Protein AF-A0AA36FYD3-F1 (afdb_monomer)

Foldseek 3Di:
DPADPPADQDPVRDGDACQDDLADDDPPQPFPVPVVLVVVLVVLLVVLVVVVVVLVVVCVVCPPVQPDPLSVLSVLLSVLSNVLSDRSHPCCVGRVHGHPVSVVSVVVSVVSVVVSVLVVVCVPPPRVVVVVVPPDDDDAPPDPVSVVVNLVVVLVPPDDLCVQQPNDCPPDPDRPDDPVVSVVVSVVSCCVRVPPVVVVVCVVVVVVVVVVVVVVVVVVVVVVVVVVVVVCVVCVVVCVVPDDPDDDDDPPDCDVVNVVVVVVVPPPPVVVVVVVVVVVVVVVVVVVVVVVVVVVVVVVVVVVVVVVVVVVVVVVVVVVVVVVVVVVVVVVVVVVVVVVVVVVVVVVVVVPPPDDDDDDDDDDDDDDDDDDDDDDDDDDDD

Sequence (382 aa):
MIPAPFNVRYGNGTMMDLMDDANATCSSAQDFHNAYINLFKTIVMCLAGAQIVKEIYQFYTRRWAYLSLENLLEIFIYTAAIMTMYDFSPCSEHSAIRLNWQWMLATLGTFLAWINLLLLIRKLPRFGIFVLMFVDNRPEFSTIPMSIVKTLVMTIGEMEYNGIFHGTVDVHEESLFSKAIAFPVFFLFCVLMTILLMNLLVGLAVDDIKSVQEKAELKRLSMQVDLVLQVERSMSFWRKKFTRSRLSFYPNRITKWKRFRRLFGANQLDDYSDVYDQQAAEEESSGLKRELGMQRELINHLQTNVDYLYEKQVKFQDMLESIMEKLETISSDSRKMLANSSSAEAAQKLEKSSSAEAVPPASRDATHLLTTDQDFKMADDD

Mean predicted aligned error: 22.25 Å

Secondary structure (DSSP, 8-state):
-PPPTTSPBPTTS-B---SS-TT---TTS-----HHHHHHHHHHHHHHHHHHHHHHHHHHHHGGGG--HHHHHHHHHHHHHHHHHS--SHHHHHH----HHHHHHHHHHHHHHHHHHHHHHTTSTTTHHHHHTT------SSSHHHHHHHHHHHHHT---HHHHHS--TTT--S-SS-HHHHHHHHHHHIIIIIIIIHHHHHHHHHHHHHHHHHHHHHHHHHHHHHHHHHHHHHTHHHHHHH--S-----TT---HHHHHHHTTT-TTTHHHHHHHHHHHHHHHHHHHHHHHHHHHHHHHHHHHHHHHHHHHHHHHHHHHHHHHHHHHHHHHHHHHHHHHHHHHHHHHHHTT-SS---------------------------

Organism: NCBI:txid96644

Structure (mmCIF, N/CA/C/O backbone):
data_AF-A0AA36FYD3-F1
#
_entry.id   AF-A0AA36FYD3-F1
#
loop_
_atom_site.group_PDB
_atom_site.id
_atom_site.type_symbol
_atom_site.label_atom_id
_atom_site.label_alt_id
_atom_site.label_comp_id
_atom_site.label_asym_id
_atom_site.label_entity_id
_atom_site.label_seq_id
_atom_site.pdbx_PDB_ins_code
_atom_site.Cartn_x
_atom_site.Cartn_y
_atom_site.Cartn_z
_atom_site.occupancy
_atom_site.B_iso_or_equiv
_atom_site.auth_seq_id
_atom_site.auth_comp_id
_atom_site.auth_asym_id
_atom_site.auth_atom_id
_atom_site.pdbx_PDB_model_num
ATOM 1 N N . MET A 1 1 ? 27.496 3.600 -32.435 1.00 49.16 1 MET A N 1
ATOM 2 C CA . MET A 1 1 ? 26.714 2.860 -31.415 1.00 49.16 1 MET A CA 1
ATOM 3 C C . MET A 1 1 ? 26.340 1.498 -31.989 1.00 49.16 1 MET A C 1
ATOM 5 O O . MET A 1 1 ? 26.517 1.313 -33.188 1.00 49.16 1 MET A O 1
ATOM 9 N N . ILE A 1 2 ? 25.883 0.546 -31.172 1.00 51.72 2 ILE A N 1
ATOM 10 C CA . ILE A 1 2 ? 25.298 -0.709 -31.678 1.00 51.72 2 ILE A CA 1
ATOM 11 C C . ILE A 1 2 ? 23.855 -0.384 -32.110 1.00 51.72 2 ILE A C 1
ATOM 13 O O . ILE A 1 2 ? 23.158 0.228 -31.302 1.00 51.72 2 ILE A O 1
ATOM 17 N N . PRO A 1 3 ? 23.411 -0.730 -33.333 1.00 52.34 3 PRO A N 1
ATOM 18 C CA . PRO A 1 3 ? 22.043 -0.453 -33.769 1.00 52.34 3 PRO A CA 1
ATOM 19 C C . PRO A 1 3 ? 21.031 -1.292 -32.982 1.00 52.34 3 PRO A C 1
ATOM 21 O O . PRO A 1 3 ? 21.345 -2.417 -32.578 1.00 52.34 3 PRO A O 1
ATOM 24 N N . ALA A 1 4 ? 19.818 -0.770 -32.778 1.00 57.12 4 ALA A N 1
ATOM 25 C CA . ALA A 1 4 ? 18.813 -1.442 -31.955 1.00 57.12 4 ALA A CA 1
ATOM 26 C C . ALA A 1 4 ? 18.514 -2.881 -32.445 1.00 57.12 4 ALA A C 1
ATOM 28 O O . ALA A 1 4 ? 18.273 -3.094 -33.638 1.00 57.12 4 ALA A O 1
ATOM 29 N N . PRO A 1 5 ? 18.491 -3.888 -31.547 1.00 55.94 5 PRO A N 1
ATOM 30 C CA . PRO A 1 5 ? 18.556 -5.307 -31.923 1.00 55.94 5 PRO A CA 1
ATOM 31 C C . PRO A 1 5 ? 17.314 -5.852 -32.646 1.00 55.94 5 PRO A C 1
ATOM 33 O O . PRO A 1 5 ? 17.364 -6.963 -33.170 1.00 55.94 5 PRO A O 1
ATOM 36 N N . PHE A 1 6 ? 16.219 -5.088 -32.685 1.00 57.28 6 PHE A N 1
ATOM 37 C CA . PHE A 1 6 ? 14.945 -5.469 -33.305 1.00 57.28 6 PHE A CA 1
ATOM 38 C C . PHE A 1 6 ? 14.599 -4.657 -34.561 1.00 57.28 6 PHE A C 1
ATOM 40 O O . PHE A 1 6 ? 13.515 -4.829 -35.118 1.00 57.28 6 PHE A O 1
ATOM 47 N N . ASN A 1 7 ? 15.494 -3.780 -35.021 1.00 59.44 7 ASN A N 1
ATOM 48 C CA . ASN A 1 7 ? 15.265 -3.020 -36.244 1.00 59.44 7 ASN A CA 1
ATOM 49 C C . ASN A 1 7 ? 15.360 -3.912 -37.496 1.00 59.44 7 ASN A C 1
ATOM 51 O O . ASN A 1 7 ? 16.083 -4.911 -37.531 1.00 59.44 7 ASN A O 1
ATOM 55 N N . VAL A 1 8 ? 14.616 -3.544 -38.543 1.00 57.62 8 VAL A N 1
ATOM 56 C CA . VAL A 1 8 ? 14.459 -4.361 -39.754 1.00 57.62 8 VAL A CA 1
ATOM 57 C C . VAL A 1 8 ? 15.796 -4.507 -40.491 1.00 57.62 8 VAL A C 1
ATOM 59 O O . VAL A 1 8 ? 16.487 -3.523 -40.772 1.00 57.62 8 VAL A O 1
ATOM 62 N N . ARG A 1 9 ? 16.155 -5.749 -40.844 1.00 51.94 9 ARG A N 1
ATOM 63 C CA . ARG A 1 9 ? 17.276 -6.022 -41.752 1.00 51.94 9 ARG A CA 1
ATOM 64 C C . ARG A 1 9 ? 16.866 -5.724 -43.188 1.00 51.94 9 ARG A C 1
ATOM 66 O O . ARG A 1 9 ? 15.898 -6.286 -43.691 1.00 51.94 9 ARG A O 1
ATOM 73 N N . TYR A 1 10 ? 17.658 -4.900 -43.858 1.00 53.81 10 TYR A N 1
ATOM 74 C CA . TYR A 1 10 ? 17.599 -4.731 -45.303 1.00 53.81 10 TYR A CA 1
ATOM 75 C C . TYR A 1 10 ? 18.037 -6.020 -46.023 1.00 53.81 10 TYR A C 1
ATOM 77 O O . TYR A 1 10 ? 18.774 -6.830 -45.455 1.00 53.81 10 TYR A O 1
ATOM 85 N N . GLY A 1 11 ? 17.655 -6.191 -47.294 1.00 48.50 11 GLY A N 1
ATOM 86 C CA . GLY A 1 11 ? 17.981 -7.391 -48.086 1.00 48.50 11 GLY A CA 1
ATOM 87 C C . GLY A 1 11 ? 19.485 -7.695 -48.200 1.00 48.50 11 GLY A C 1
ATOM 88 O O . GLY A 1 11 ? 19.870 -8.853 -48.317 1.00 48.50 11 GLY A O 1
ATOM 89 N N . ASN A 1 12 ? 20.338 -6.673 -48.065 1.00 54.03 12 ASN A N 1
ATOM 90 C CA . ASN A 1 12 ? 21.802 -6.804 -48.071 1.00 54.03 12 ASN A CA 1
ATOM 91 C C . ASN A 1 12 ? 22.406 -7.031 -46.663 1.00 54.03 12 ASN A C 1
ATOM 93 O O . ASN A 1 12 ? 23.611 -6.888 -46.475 1.00 54.03 12 ASN A O 1
ATOM 97 N N . GLY A 1 13 ? 21.585 -7.333 -45.651 1.00 54.69 13 GLY A N 1
ATOM 98 C CA . GLY A 1 13 ? 22.016 -7.637 -44.280 1.00 54.69 13 GLY A CA 1
ATOM 99 C C . GLY A 1 13 ? 22.279 -6.431 -43.368 1.00 54.69 13 GLY A C 1
ATOM 100 O O . GLY A 1 13 ? 22.488 -6.620 -42.171 1.00 54.69 13 GLY A O 1
ATOM 101 N N . THR A 1 14 ? 22.237 -5.202 -43.888 1.00 56.19 14 THR A N 1
ATOM 102 C CA . THR A 1 14 ? 22.393 -3.969 -43.099 1.00 56.19 14 THR A CA 1
ATOM 103 C C . THR A 1 14 ? 21.154 -3.682 -42.244 1.00 56.19 14 THR A C 1
ATOM 105 O O . THR A 1 14 ? 20.027 -3.773 -42.727 1.00 56.19 14 THR A O 1
ATOM 108 N N . MET A 1 15 ? 21.356 -3.308 -40.980 1.00 56.34 15 MET A N 1
ATOM 109 C CA . MET A 1 15 ? 20.286 -2.887 -40.063 1.00 56.34 15 MET A CA 1
ATOM 110 C C . MET A 1 15 ? 19.818 -1.474 -40.446 1.00 56.34 15 MET A C 1
ATOM 112 O O . MET A 1 15 ? 20.656 -0.579 -40.556 1.00 56.34 15 MET A O 1
ATOM 116 N N . MET A 1 16 ? 18.515 -1.255 -40.640 1.00 60.03 16 MET A N 1
ATOM 117 C CA . MET A 1 16 ? 17.972 0.093 -40.854 1.00 60.03 16 MET A CA 1
ATOM 118 C C . MET A 1 16 ? 17.725 0.765 -39.501 1.00 60.03 16 MET A C 1
ATOM 120 O O . MET A 1 16 ? 16.876 0.302 -38.748 1.00 60.03 16 MET A O 1
ATOM 124 N N . ASP A 1 17 ? 18.457 1.829 -39.172 1.00 61.41 17 ASP A N 1
ATOM 125 C CA . ASP A 1 17 ? 18.377 2.454 -37.847 1.00 61.41 17 ASP A CA 1
ATOM 126 C C . ASP A 1 17 ? 18.024 3.944 -37.902 1.00 61.41 17 ASP A C 1
ATOM 128 O O . ASP A 1 17 ? 18.628 4.717 -38.646 1.00 61.41 17 ASP A O 1
ATOM 132 N N . LEU A 1 18 ? 17.046 4.340 -37.085 1.00 63.38 18 LEU A N 1
ATOM 133 C CA . LEU A 1 18 ? 16.637 5.726 -36.894 1.00 63.38 18 LEU A CA 1
ATOM 134 C C . LEU A 1 18 ? 17.486 6.304 -35.755 1.00 63.38 18 LEU A C 1
ATOM 136 O O . LEU A 1 18 ? 17.111 6.252 -34.581 1.00 63.38 18 LEU A O 1
ATOM 140 N N . MET A 1 19 ? 18.677 6.794 -36.113 1.00 59.59 19 MET A N 1
ATOM 141 C CA . MET A 1 19 ? 19.672 7.268 -35.142 1.00 59.59 19 MET A CA 1
ATOM 142 C C . MET A 1 19 ? 19.207 8.507 -34.361 1.00 59.59 19 MET A C 1
ATOM 144 O O . MET A 1 19 ? 19.471 8.545 -33.167 1.00 59.59 19 MET A O 1
ATOM 148 N N . ASP A 1 20 ? 18.484 9.442 -34.997 1.00 57.62 20 ASP A N 1
ATOM 149 C CA . ASP A 1 20 ? 17.611 10.433 -34.319 1.00 57.62 20 ASP A CA 1
ATOM 150 C C . ASP A 1 20 ? 16.648 11.208 -35.265 1.00 57.62 20 ASP A C 1
ATOM 152 O O . ASP A 1 20 ? 15.793 11.963 -34.802 1.00 57.62 20 ASP A O 1
ATOM 156 N N . ASP A 1 21 ? 16.739 11.038 -36.594 1.00 62.50 21 ASP A N 1
ATOM 157 C CA . ASP A 1 21 ? 15.990 11.846 -37.574 1.00 62.50 21 ASP A CA 1
ATOM 158 C C . ASP A 1 21 ? 14.456 11.668 -37.531 1.00 62.50 21 ASP A C 1
ATOM 160 O O . ASP A 1 21 ? 13.881 10.778 -38.165 1.00 62.50 21 ASP A O 1
ATOM 164 N N . ALA A 1 22 ? 13.761 12.603 -36.877 1.00 59.00 22 ALA A N 1
ATOM 165 C CA . ALA A 1 22 ? 12.293 12.684 -36.866 1.00 59.00 22 ALA A CA 1
ATOM 166 C C . ALA A 1 22 ? 11.669 12.861 -38.273 1.00 59.00 22 ALA A C 1
ATOM 168 O O . ALA A 1 22 ? 10.548 12.421 -38.516 1.00 59.00 22 ALA A O 1
ATOM 169 N N . ASN A 1 23 ? 12.406 13.442 -39.227 1.00 62.25 23 ASN A N 1
ATOM 170 C CA . ASN A 1 23 ? 11.972 13.609 -40.623 1.00 62.25 23 ASN A CA 1
ATOM 171 C C . ASN A 1 23 ? 12.374 12.440 -41.550 1.00 62.25 23 ASN A C 1
ATOM 173 O O . ASN A 1 23 ? 12.219 12.547 -42.768 1.00 62.25 23 ASN A O 1
ATOM 177 N N . ALA A 1 24 ? 12.888 11.325 -41.017 1.00 63.03 24 ALA A N 1
ATOM 178 C CA . ALA A 1 24 ? 13.267 10.173 -41.832 1.00 63.03 24 ALA A CA 1
ATOM 179 C C . ALA A 1 24 ? 12.066 9.590 -42.604 1.00 63.03 24 ALA A C 1
ATOM 181 O O . ALA A 1 24 ? 11.044 9.212 -42.024 1.00 63.03 24 ALA A O 1
ATOM 182 N N . THR A 1 25 ? 12.223 9.468 -43.924 1.00 63.66 25 THR A N 1
ATOM 183 C CA . THR A 1 25 ? 11.267 8.808 -44.824 1.00 63.66 25 THR A CA 1
ATOM 184 C C . THR A 1 25 ? 11.844 7.477 -45.299 1.00 63.66 25 THR A C 1
ATOM 186 O O . THR A 1 25 ? 12.999 7.392 -45.712 1.00 63.66 25 THR A O 1
ATOM 189 N N . CYS A 1 26 ? 11.050 6.411 -45.214 1.00 64.62 26 CYS A N 1
ATOM 190 C CA . CYS A 1 26 ? 11.516 5.043 -45.437 1.00 64.62 26 CYS A CA 1
ATOM 191 C C . CYS A 1 26 ? 11.025 4.505 -46.784 1.00 64.62 26 CYS A C 1
ATOM 193 O O . CYS A 1 26 ? 10.072 3.739 -46.854 1.00 64.62 26 CYS A O 1
ATOM 195 N N . SER A 1 27 ? 11.702 4.907 -47.861 1.00 57.00 27 SER A N 1
ATOM 196 C CA . SER A 1 27 ? 11.358 4.578 -49.256 1.00 57.00 27 SER A CA 1
ATOM 197 C C . SER A 1 27 ? 11.607 3.120 -49.674 1.00 57.00 27 SER A C 1
ATOM 199 O O . SER A 1 27 ? 11.244 2.735 -50.783 1.00 57.00 27 SER A O 1
ATOM 201 N N . SER A 1 28 ? 12.231 2.310 -48.815 1.00 54.25 28 SER A N 1
ATOM 202 C CA . SER A 1 28 ? 12.558 0.901 -49.083 1.00 54.25 28 SER A CA 1
ATOM 203 C C . SER A 1 28 ? 12.327 -0.027 -47.881 1.00 54.25 28 SER A C 1
ATOM 205 O O . SER A 1 28 ? 12.866 -1.135 -47.849 1.00 54.25 28 SER A O 1
ATOM 207 N N . ALA A 1 29 ? 11.569 0.417 -46.874 1.00 55.28 29 ALA A N 1
ATOM 208 C CA . ALA A 1 29 ? 11.084 -0.463 -45.815 1.00 55.28 29 ALA A CA 1
ATOM 209 C C . ALA A 1 29 ? 9.815 -1.154 -46.328 1.00 55.28 29 ALA A C 1
ATOM 211 O O . ALA A 1 29 ? 8.796 -0.505 -46.527 1.00 55.28 29 ALA A O 1
ATOM 212 N N . GLN A 1 30 ? 9.899 -2.456 -46.599 1.00 52.88 30 GLN A N 1
ATOM 213 C CA . GLN A 1 30 ? 8.790 -3.232 -47.157 1.00 52.88 30 GLN A CA 1
ATOM 214 C C . GLN A 1 30 ? 7.596 -3.237 -46.184 1.00 52.88 30 GLN A C 1
ATOM 216 O O . GLN A 1 30 ? 7.794 -3.513 -45.000 1.00 52.88 30 GLN A O 1
ATOM 221 N N . ASP A 1 31 ? 6.389 -2.923 -46.675 1.00 55.62 31 ASP A N 1
ATOM 222 C CA . ASP A 1 31 ? 5.197 -2.601 -45.868 1.00 55.62 31 ASP A CA 1
ATOM 223 C C . ASP A 1 31 ? 4.730 -3.732 -44.933 1.00 55.62 31 ASP A C 1
ATOM 225 O O . ASP A 1 31 ? 3.770 -4.459 -45.201 1.00 55.62 31 ASP A O 1
ATOM 229 N N . PHE A 1 32 ? 5.358 -3.841 -43.763 1.00 56.22 32 PHE A N 1
ATOM 230 C CA . PHE A 1 32 ? 4.908 -4.686 -42.659 1.00 56.22 32 PHE A CA 1
ATOM 231 C C . PHE A 1 32 ? 3.744 -4.031 -41.895 1.00 56.22 32 PHE A C 1
ATOM 233 O O . PHE A 1 32 ? 3.787 -3.869 -40.672 1.00 56.22 32 PHE A O 1
ATOM 240 N N . HIS A 1 33 ? 2.668 -3.692 -42.617 1.00 58.59 33 HIS A N 1
ATOM 241 C CA . HIS A 1 33 ? 1.416 -3.172 -42.058 1.00 58.59 33 HIS A CA 1
ATOM 242 C C . HIS A 1 33 ? 0.641 -4.273 -41.306 1.00 58.59 33 HIS A C 1
ATOM 244 O O . HIS A 1 33 ? -0.446 -4.719 -41.678 1.00 58.59 33 HIS A O 1
ATOM 250 N N . ASN A 1 34 ? 1.234 -4.751 -40.217 1.00 70.44 34 ASN A N 1
ATOM 251 C CA . ASN A 1 34 ? 0.680 -5.782 -39.361 1.00 70.44 34 ASN A CA 1
ATOM 252 C C . ASN A 1 34 ? -0.417 -5.172 -38.483 1.00 70.44 34 ASN A C 1
ATOM 254 O O . ASN A 1 34 ? -0.128 -4.571 -37.446 1.00 70.44 34 ASN A O 1
ATOM 258 N N . ALA A 1 35 ? -1.684 -5.392 -38.848 1.00 78.06 35 ALA A N 1
ATOM 259 C CA . ALA A 1 35 ? -2.843 -4.937 -38.072 1.00 78.06 35 ALA A CA 1
ATOM 260 C C . ALA A 1 35 ? -2.763 -5.324 -36.577 1.00 78.06 35 ALA A C 1
ATOM 262 O O . ALA A 1 35 ? -3.193 -4.560 -35.716 1.00 78.06 35 ALA A O 1
ATOM 263 N N . TYR A 1 36 ? -2.138 -6.463 -36.253 1.00 79.81 36 TYR A N 1
ATOM 264 C CA . TYR A 1 36 ? -1.853 -6.886 -34.878 1.00 79.81 36 TYR A CA 1
ATOM 265 C C . TYR A 1 36 ? -0.942 -5.918 -34.104 1.00 79.81 36 TYR A C 1
ATOM 267 O O . TYR A 1 36 ? -1.216 -5.640 -32.940 1.00 79.81 36 TYR A O 1
ATOM 275 N N . ILE A 1 37 ? 0.112 -5.372 -34.725 1.00 80.00 37 ILE A N 1
ATOM 276 C CA . ILE A 1 37 ? 1.026 -4.418 -34.070 1.00 80.00 37 ILE A CA 1
ATOM 277 C C . ILE A 1 37 ? 0.272 -3.120 -33.756 1.00 80.00 37 ILE A C 1
ATOM 279 O O . ILE A 1 37 ? 0.318 -2.636 -32.625 1.00 80.00 37 ILE A O 1
ATOM 283 N N . ASN A 1 38 ? -0.506 -2.614 -34.718 1.00 82.12 38 ASN A N 1
ATOM 284 C CA . ASN A 1 38 ? -1.340 -1.422 -34.537 1.00 82.12 38 ASN A CA 1
ATOM 285 C C . ASN A 1 38 ? -2.454 -1.627 -33.492 1.00 82.12 38 ASN A C 1
ATOM 287 O O . ASN A 1 38 ? -2.745 -0.708 -32.719 1.00 82.12 38 ASN A O 1
ATOM 291 N N . LEU A 1 39 ? -3.019 -2.836 -33.399 1.00 87.12 39 LEU A N 1
ATOM 292 C CA . LEU A 1 39 ? -3.965 -3.217 -32.348 1.00 87.12 39 LEU A CA 1
ATOM 293 C C . LEU A 1 39 ? -3.306 -3.197 -30.958 1.00 87.12 39 LEU A C 1
ATOM 295 O O . LEU A 1 39 ? -3.819 -2.533 -30.058 1.00 87.12 39 LEU A O 1
ATOM 299 N N . PHE A 1 40 ? -2.160 -3.864 -30.777 1.00 86.75 40 PHE A N 1
ATOM 300 C CA . PHE A 1 40 ? -1.457 -3.887 -29.486 1.00 86.75 40 PHE A CA 1
ATOM 301 C C . PHE A 1 40 ? -0.982 -2.494 -29.055 1.00 86.75 40 PHE A C 1
ATOM 303 O O . PHE A 1 40 ? -1.201 -2.109 -27.906 1.00 86.75 40 PHE A O 1
ATOM 310 N N . LYS A 1 41 ? -0.412 -1.707 -29.975 1.00 87.12 41 LYS A N 1
ATOM 311 C CA . LYS A 1 41 ? -0.032 -0.304 -29.746 1.00 87.12 41 LYS A CA 1
ATOM 312 C C . LYS A 1 41 ? -1.225 0.531 -29.268 1.00 87.12 41 LYS A C 1
ATOM 314 O O . LYS A 1 41 ? -1.129 1.197 -28.240 1.00 87.12 41 LYS A O 1
ATOM 319 N N . THR A 1 42 ? -2.362 0.450 -29.962 1.00 89.25 42 THR A N 1
ATOM 320 C CA . THR A 1 42 ? -3.598 1.152 -29.569 1.00 89.25 42 THR A CA 1
ATOM 321 C C . THR A 1 42 ? -4.078 0.719 -28.181 1.00 89.25 42 THR A C 1
ATOM 323 O O . THR A 1 42 ? -4.370 1.575 -27.350 1.00 89.25 42 THR A O 1
ATOM 326 N N . ILE A 1 43 ? -4.083 -0.585 -27.880 1.00 93.31 43 ILE A N 1
ATOM 327 C CA . ILE A 1 43 ? -4.453 -1.106 -26.553 1.00 93.31 43 ILE A CA 1
ATOM 328 C C . ILE A 1 43 ? -3.539 -0.534 -25.458 1.00 93.31 43 ILE A C 1
ATOM 330 O O . ILE A 1 43 ? -4.043 -0.047 -24.445 1.00 93.31 43 ILE A O 1
ATOM 334 N N . VAL A 1 44 ? -2.215 -0.539 -25.657 1.00 91.56 44 VAL A N 1
ATOM 335 C CA . VAL A 1 44 ? -1.251 -0.002 -24.680 1.00 91.56 44 VAL A CA 1
ATOM 336 C C . VAL A 1 44 ? -1.451 1.501 -24.467 1.00 91.56 44 VAL A C 1
ATOM 338 O O . VAL A 1 44 ? -1.512 1.937 -23.318 1.00 91.56 44 VAL A O 1
ATOM 341 N N . MET A 1 45 ? -1.629 2.288 -25.535 1.00 91.69 45 MET A N 1
ATOM 342 C CA . MET A 1 45 ? -1.888 3.731 -25.420 1.00 91.69 45 MET A CA 1
ATOM 343 C C . MET A 1 45 ? -3.211 4.028 -24.697 1.00 91.69 45 MET A C 1
ATOM 345 O O . MET A 1 45 ? -3.242 4.886 -23.814 1.00 91.69 45 MET A O 1
ATOM 349 N N . CYS A 1 46 ? -4.292 3.301 -25.004 1.00 94.62 46 CYS A N 1
ATOM 350 C CA . CYS A 1 46 ? -5.578 3.463 -24.319 1.00 94.62 46 CYS A CA 1
ATOM 351 C C . CYS A 1 46 ? -5.498 3.094 -22.828 1.00 94.62 46 CYS A C 1
ATOM 353 O O . CYS A 1 46 ? -6.045 3.815 -21.991 1.00 94.62 46 CYS A O 1
ATOM 355 N N . LEU A 1 47 ? -4.800 2.007 -22.479 1.00 94.62 47 LEU A N 1
ATOM 356 C CA . LEU A 1 47 ? -4.615 1.591 -21.085 1.00 94.62 47 LEU A CA 1
ATOM 357 C C . LEU A 1 47 ? -3.736 2.579 -20.307 1.00 94.62 47 LEU A C 1
ATOM 359 O O . LEU A 1 47 ? -4.122 2.997 -19.216 1.00 94.62 47 LEU A O 1
ATOM 363 N N . ALA A 1 48 ? -2.597 2.998 -20.864 1.00 94.19 48 ALA A N 1
ATOM 364 C CA . ALA A 1 48 ? -1.720 3.979 -20.226 1.00 94.19 48 ALA A CA 1
ATOM 365 C C . ALA A 1 48 ? -2.418 5.342 -20.064 1.00 94.19 48 ALA A C 1
ATOM 367 O O . ALA A 1 48 ? -2.351 5.938 -18.992 1.00 94.19 48 ALA A O 1
ATOM 368 N N . GLY A 1 49 ? -3.173 5.794 -21.073 1.00 94.06 49 GLY A N 1
ATOM 369 C CA . GLY A 1 49 ? -4.000 7.000 -20.984 1.00 94.06 49 GLY A CA 1
ATOM 370 C C . GLY A 1 49 ? -5.059 6.919 -19.878 1.00 94.06 49 GLY A C 1
ATOM 371 O O . GLY A 1 49 ? -5.211 7.862 -19.103 1.00 94.06 49 GLY A O 1
ATOM 372 N N . ALA A 1 50 ? -5.742 5.778 -19.734 1.00 94.62 50 ALA A N 1
ATOM 373 C CA . ALA A 1 50 ? -6.709 5.565 -18.655 1.00 94.62 50 ALA A CA 1
ATOM 374 C C . ALA A 1 50 ? -6.059 5.578 -17.255 1.00 94.62 50 ALA A C 1
ATOM 376 O O . ALA A 1 50 ? -6.636 6.137 -16.320 1.00 94.62 50 ALA A O 1
ATOM 377 N N . GLN A 1 51 ? -4.848 5.024 -17.106 1.00 93.62 51 GLN A N 1
ATOM 378 C CA . GLN A 1 51 ? -4.089 5.097 -15.848 1.00 93.62 51 GLN A CA 1
ATOM 379 C C . GLN A 1 51 ? -3.606 6.528 -15.555 1.00 93.62 51 GLN A C 1
ATOM 381 O O . GLN A 1 51 ? -3.728 6.991 -14.426 1.00 93.62 51 GLN A O 1
ATOM 386 N N . ILE A 1 52 ? -3.160 7.287 -16.561 1.00 93.38 52 ILE A N 1
ATOM 387 C CA . ILE A 1 52 ? -2.832 8.713 -16.389 1.00 93.38 52 ILE A CA 1
ATOM 388 C C . ILE A 1 52 ? -4.062 9.519 -15.939 1.00 93.38 52 ILE A C 1
ATOM 390 O O . ILE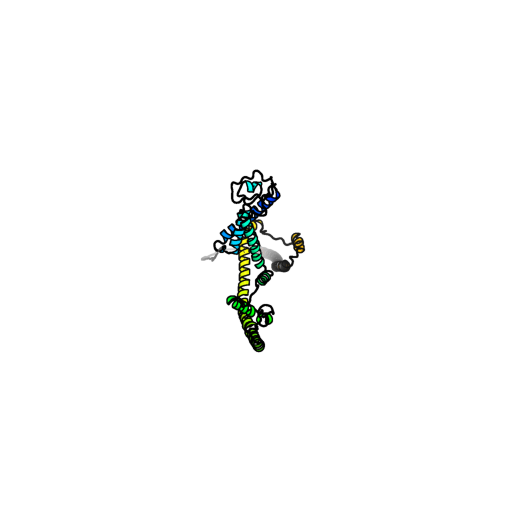 A 1 52 ? -3.946 10.350 -15.041 1.00 93.38 52 ILE A O 1
ATOM 394 N N . VAL A 1 53 ? -5.259 9.245 -16.472 1.00 92.56 53 VAL A N 1
ATOM 395 C CA . VAL A 1 53 ? -6.507 9.881 -15.999 1.00 92.56 53 VAL A CA 1
ATOM 396 C C . VAL A 1 53 ? -6.830 9.500 -14.543 1.00 92.56 53 VAL A C 1
ATOM 398 O O . VAL A 1 53 ? -7.250 10.368 -13.771 1.00 92.56 53 VAL A O 1
ATOM 401 N N . LYS A 1 54 ? -6.583 8.246 -14.131 1.00 91.19 54 LYS A N 1
ATOM 402 C CA . LYS A 1 54 ? -6.672 7.810 -12.722 1.00 91.19 54 LYS A CA 1
ATOM 403 C C . LYS A 1 54 ? -5.694 8.591 -11.836 1.00 91.19 54 LYS A C 1
ATOM 405 O O . LYS A 1 54 ? -6.127 9.144 -10.826 1.00 91.19 54 LYS A O 1
ATOM 410 N N . GLU A 1 55 ? -4.426 8.717 -12.224 1.00 90.81 55 GLU A N 1
ATOM 411 C CA . GLU A 1 55 ? -3.423 9.450 -11.433 1.00 90.81 55 GLU A CA 1
ATOM 412 C C . GLU A 1 55 ? -3.699 10.949 -11.365 1.00 90.81 55 GLU A C 1
ATOM 414 O O . GLU A 1 55 ? -3.570 11.542 -10.296 1.00 90.81 55 GLU A O 1
ATOM 419 N N . ILE A 1 56 ? -4.181 11.560 -12.447 1.00 89.00 56 ILE A N 1
ATOM 420 C CA . ILE A 1 56 ? -4.630 12.958 -12.448 1.00 89.00 56 ILE A CA 1
ATOM 421 C C . ILE A 1 56 ? -5.796 13.154 -11.462 1.00 89.00 56 ILE A C 1
ATOM 423 O O . ILE A 1 56 ? -5.789 14.106 -10.679 1.00 89.00 56 ILE A O 1
ATOM 427 N N . TYR A 1 57 ? -6.770 12.238 -11.422 1.00 88.69 57 TYR A N 1
ATOM 428 C CA . TYR A 1 57 ? -7.864 12.283 -10.442 1.00 88.69 57 TYR A CA 1
ATOM 429 C C . TYR A 1 57 ? -7.373 12.093 -8.993 1.00 88.69 57 TYR A C 1
ATOM 431 O O . TYR A 1 57 ? -7.810 12.813 -8.085 1.00 88.69 57 TYR A O 1
ATOM 439 N N . GLN A 1 58 ? -6.428 11.175 -8.756 1.00 86.50 58 GLN A N 1
ATOM 440 C CA . GLN A 1 58 ? -5.803 10.994 -7.439 1.00 86.50 58 GLN A CA 1
ATOM 441 C C . GLN A 1 58 ? -4.989 12.229 -7.011 1.00 86.50 58 GLN A C 1
ATOM 443 O O . GLN A 1 58 ? -5.071 12.649 -5.854 1.00 86.50 58 GLN A O 1
ATOM 448 N N . PHE A 1 59 ? -4.272 12.865 -7.940 1.00 86.94 59 PHE A N 1
ATOM 449 C CA . PHE A 1 59 ? -3.524 14.097 -7.699 1.00 86.94 59 PHE A CA 1
ATOM 450 C C . PHE A 1 59 ? -4.452 15.276 -7.372 1.00 86.94 59 PHE A C 1
ATOM 452 O O . PHE A 1 59 ? -4.233 15.962 -6.376 1.00 86.94 59 PHE A O 1
ATOM 459 N N . TYR A 1 60 ? -5.538 15.487 -8.126 1.00 86.31 60 TYR A N 1
ATOM 460 C CA . TYR A 1 60 ? -6.505 16.551 -7.816 1.00 86.31 60 TYR A CA 1
ATOM 461 C C . TYR A 1 60 ? -7.184 16.361 -6.452 1.00 86.31 60 TYR A C 1
ATOM 463 O O . TYR A 1 60 ? -7.389 17.336 -5.725 1.00 86.31 60 TYR A O 1
ATOM 471 N N . THR A 1 61 ? -7.515 15.121 -6.080 1.00 85.94 61 THR A N 1
ATOM 472 C CA . THR A 1 61 ? -8.199 14.831 -4.808 1.00 85.94 61 THR A CA 1
ATOM 473 C C . THR A 1 61 ? -7.270 14.865 -3.590 1.00 85.94 61 THR A C 1
ATOM 475 O O . THR A 1 61 ? -7.706 15.304 -2.525 1.00 85.94 61 THR A O 1
ATOM 478 N N . ARG A 1 62 ? -5.998 14.455 -3.719 1.00 82.50 62 ARG A N 1
ATOM 479 C CA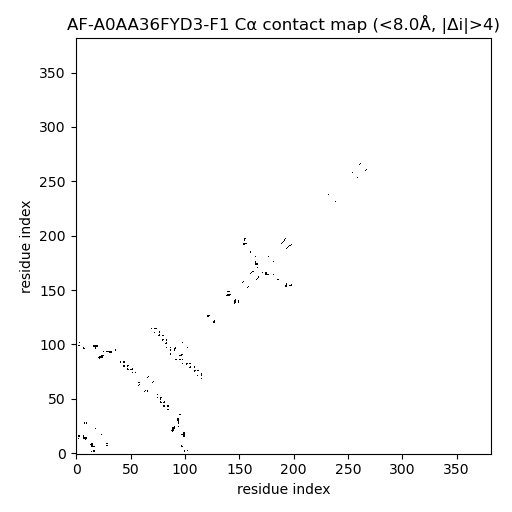 . ARG A 1 62 ? -5.038 14.363 -2.591 1.00 82.50 62 ARG A CA 1
ATOM 480 C C . ARG A 1 62 ? -3.977 15.473 -2.558 1.00 82.50 62 ARG A C 1
ATOM 482 O O . ARG A 1 62 ? -3.351 15.682 -1.518 1.00 82.50 62 ARG A O 1
ATOM 489 N N . ARG A 1 63 ? -3.809 16.227 -3.650 1.00 83.81 63 ARG A N 1
ATOM 490 C CA . ARG A 1 63 ? -2.836 17.325 -3.822 1.00 83.81 63 ARG A CA 1
ATOM 491 C C . ARG A 1 63 ? -1.434 16.908 -3.352 1.00 83.81 63 ARG A C 1
ATOM 493 O O . ARG A 1 63 ? -0.971 15.829 -3.694 1.00 83.81 63 ARG A O 1
ATOM 500 N N . TRP A 1 64 ? -0.760 17.727 -2.544 1.00 78.19 64 TRP A N 1
ATOM 501 C CA . TRP A 1 64 ? 0.601 17.481 -2.051 1.00 78.19 64 TRP A CA 1
ATOM 502 C C . TRP A 1 64 ? 0.788 16.136 -1.325 1.00 78.19 64 TRP A C 1
ATOM 504 O O . TRP A 1 64 ? 1.865 15.556 -1.414 1.00 78.19 64 TRP A O 1
ATOM 514 N N . ALA A 1 65 ? -0.256 15.583 -0.693 1.00 77.38 65 ALA A N 1
ATOM 515 C CA . ALA A 1 65 ? -0.196 14.266 -0.048 1.00 77.38 65 ALA A CA 1
ATOM 516 C C . ALA A 1 65 ? -0.133 13.083 -1.043 1.00 77.38 65 ALA A C 1
ATOM 518 O O . ALA A 1 65 ? -0.008 11.934 -0.627 1.00 77.38 65 ALA A O 1
ATOM 519 N N . TYR A 1 66 ? -0.224 13.346 -2.352 1.00 79.12 66 TYR A N 1
ATOM 520 C CA . TYR A 1 66 ? -0.019 12.356 -3.411 1.00 79.12 66 TYR A CA 1
ATOM 521 C C . TYR A 1 66 ? 1.468 12.122 -3.746 1.00 79.12 66 TYR A C 1
ATOM 523 O O . TYR A 1 66 ? 1.786 11.088 -4.328 1.00 79.12 66 TYR A O 1
ATOM 531 N N . LEU A 1 67 ? 2.387 13.036 -3.402 1.00 79.81 67 LEU A N 1
ATOM 532 C CA . LEU A 1 67 ? 3.802 12.967 -3.808 1.00 79.81 67 LEU A CA 1
ATOM 533 C C . LEU A 1 67 ? 4.611 11.924 -3.008 1.00 79.81 67 LEU A C 1
ATOM 535 O O . LEU A 1 67 ? 5.488 12.258 -2.215 1.00 79.81 67 LEU A O 1
ATOM 539 N N . SER A 1 68 ? 4.317 10.643 -3.237 1.00 82.50 68 SER A N 1
ATOM 540 C CA . SER A 1 68 ? 5.121 9.503 -2.792 1.00 82.50 68 SER A CA 1
ATOM 541 C C . SER A 1 68 ? 6.011 8.984 -3.928 1.00 82.50 68 SER A C 1
ATOM 543 O O . SER A 1 68 ? 5.702 9.163 -5.107 1.00 82.50 68 SER A O 1
ATOM 545 N N . LEU A 1 69 ? 7.103 8.292 -3.582 1.00 81.56 69 LEU A N 1
ATOM 546 C CA . LEU A 1 69 ? 7.980 7.660 -4.575 1.00 81.56 69 LEU A CA 1
ATOM 547 C C . LEU A 1 69 ? 7.266 6.553 -5.370 1.00 81.56 69 LEU A C 1
ATOM 549 O O . LEU A 1 69 ? 7.528 6.411 -6.557 1.00 81.56 69 LEU A O 1
ATOM 553 N N . GLU A 1 70 ? 6.337 5.818 -4.746 1.00 83.38 70 GLU A N 1
ATOM 554 C CA . GLU A 1 70 ? 5.522 4.793 -5.422 1.00 83.38 70 GLU A CA 1
ATOM 555 C C . GLU A 1 70 ? 4.634 5.443 -6.510 1.00 83.38 70 GLU A C 1
ATOM 557 O O . GLU A 1 70 ? 4.650 5.021 -7.664 1.00 83.38 70 GLU A O 1
ATOM 562 N N . ASN A 1 71 ? 3.959 6.553 -6.188 1.00 87.31 71 ASN A N 1
ATOM 563 C CA . ASN A 1 71 ? 3.082 7.269 -7.122 1.00 87.31 71 ASN A CA 1
ATOM 564 C C . ASN A 1 71 ? 3.849 8.003 -8.241 1.00 87.31 71 ASN A C 1
ATOM 566 O O . ASN A 1 71 ? 3.377 8.087 -9.377 1.00 87.31 71 ASN A O 1
ATOM 570 N N . LEU A 1 72 ? 5.027 8.558 -7.929 1.00 88.75 72 LEU A N 1
ATOM 571 C CA . LEU A 1 72 ? 5.898 9.209 -8.914 1.00 88.75 72 LEU A CA 1
ATOM 572 C C . LEU A 1 72 ? 6.450 8.191 -9.925 1.00 88.75 72 LEU A C 1
ATOM 574 O O . LEU A 1 72 ? 6.514 8.477 -11.121 1.00 88.75 72 LEU A O 1
ATOM 578 N N . LEU A 1 73 ? 6.799 6.995 -9.444 1.00 90.25 73 LEU A N 1
ATOM 579 C CA . LEU A 1 73 ? 7.268 5.880 -10.260 1.00 90.25 73 LEU A CA 1
ATOM 580 C C . LEU A 1 73 ? 6.148 5.319 -11.156 1.00 90.25 73 LEU A C 1
ATOM 582 O O . LEU A 1 73 ? 6.405 5.062 -12.331 1.00 90.25 73 LEU A O 1
ATOM 586 N N . GLU A 1 74 ? 4.901 5.231 -10.675 1.00 91.12 74 GLU A N 1
ATOM 587 C CA . GLU A 1 74 ? 3.744 4.912 -11.533 1.00 91.12 74 GLU A CA 1
ATOM 588 C C . GLU A 1 74 ? 3.542 5.942 -12.660 1.00 91.12 74 GLU A C 1
ATOM 590 O O . GLU A 1 74 ? 3.448 5.555 -13.827 1.00 91.12 74 GLU A O 1
ATOM 595 N N . ILE A 1 75 ? 3.560 7.249 -12.358 1.00 92.81 75 ILE A N 1
ATOM 596 C CA . ILE A 1 75 ? 3.454 8.301 -13.389 1.00 92.81 75 ILE A CA 1
ATOM 597 C C . ILE A 1 75 ? 4.596 8.193 -14.412 1.00 92.81 75 ILE A C 1
ATOM 599 O O . ILE A 1 75 ? 4.348 8.304 -15.618 1.00 92.81 75 ILE A O 1
ATOM 603 N N . PHE A 1 76 ? 5.832 7.944 -13.966 1.00 93.31 76 PHE A N 1
ATOM 604 C CA . PHE A 1 76 ? 6.968 7.746 -14.869 1.00 93.31 76 PHE A CA 1
ATOM 605 C C . PHE A 1 76 ? 6.758 6.542 -15.800 1.00 93.31 76 PHE A C 1
ATOM 607 O O . PHE A 1 76 ? 6.966 6.658 -17.005 1.00 93.31 76 PHE A O 1
ATOM 614 N N . ILE A 1 77 ? 6.291 5.402 -15.281 1.00 94.56 77 ILE A N 1
ATOM 615 C CA . ILE A 1 77 ? 6.061 4.194 -16.090 1.00 94.56 77 ILE A CA 1
ATOM 616 C C . ILE A 1 77 ? 4.958 4.422 -17.132 1.00 94.56 77 ILE A C 1
ATOM 618 O O . ILE A 1 77 ? 5.155 4.088 -18.302 1.00 94.56 77 ILE A O 1
ATOM 622 N N . TYR A 1 78 ? 3.818 5.014 -16.758 1.00 94.56 78 TYR A N 1
ATOM 623 C CA . TYR A 1 78 ? 2.726 5.248 -17.713 1.00 94.56 78 TYR A CA 1
ATOM 624 C C . TYR A 1 78 ? 3.083 6.316 -18.764 1.00 94.56 78 TYR A C 1
ATOM 626 O O . TYR A 1 78 ? 2.727 6.158 -19.932 1.00 94.56 78 TYR A O 1
ATOM 634 N N . THR A 1 79 ? 3.832 7.365 -18.400 1.00 93.31 79 THR A N 1
ATOM 635 C CA . THR A 1 79 ? 4.326 8.351 -19.383 1.00 93.31 79 THR A CA 1
ATOM 636 C C . THR A 1 79 ? 5.395 7.758 -20.306 1.00 93.31 79 THR A C 1
ATOM 638 O O . THR A 1 79 ? 5.321 7.962 -21.518 1.00 93.31 79 THR A O 1
ATOM 641 N N . ALA A 1 80 ? 6.322 6.944 -19.790 1.00 93.56 80 ALA A N 1
ATOM 642 C CA . ALA A 1 80 ? 7.290 6.204 -20.602 1.00 93.56 80 ALA A CA 1
ATOM 643 C C . ALA A 1 80 ? 6.607 5.213 -21.567 1.00 93.56 80 ALA A C 1
ATOM 645 O O . ALA A 1 80 ? 6.998 5.123 -22.732 1.00 93.56 80 ALA A O 1
ATOM 646 N N . ALA A 1 81 ? 5.550 4.517 -21.134 1.00 94.25 81 ALA A N 1
ATOM 647 C CA . ALA A 1 81 ? 4.772 3.613 -21.988 1.00 94.25 81 ALA A CA 1
ATOM 648 C C . ALA A 1 81 ? 4.085 4.340 -23.162 1.00 94.25 81 ALA A C 1
ATOM 650 O O . ALA A 1 81 ? 4.002 3.793 -24.260 1.00 94.25 81 ALA A O 1
ATOM 651 N N . ILE A 1 82 ? 3.641 5.587 -22.964 1.00 93.44 82 ILE A N 1
ATOM 652 C CA . ILE A 1 82 ? 3.099 6.425 -24.045 1.00 93.44 82 ILE A CA 1
ATOM 653 C C . ILE A 1 82 ? 4.229 6.889 -24.979 1.00 93.44 82 ILE A C 1
ATOM 655 O O . ILE A 1 82 ? 4.141 6.694 -26.189 1.00 93.44 82 ILE A O 1
ATOM 659 N N . MET A 1 83 ? 5.326 7.429 -24.435 1.00 91.75 83 MET A N 1
ATOM 660 C CA . MET A 1 83 ? 6.454 7.957 -25.226 1.00 91.75 83 MET A CA 1
ATOM 661 C C . MET A 1 83 ? 7.194 6.889 -26.049 1.00 91.75 83 MET A C 1
ATOM 663 O O . MET A 1 83 ? 7.787 7.197 -27.079 1.00 91.75 83 MET A O 1
ATOM 667 N N . THR A 1 84 ? 7.150 5.624 -25.634 1.00 90.81 84 THR A N 1
ATOM 668 C CA . THR A 1 84 ? 7.748 4.496 -26.376 1.00 90.81 84 THR A CA 1
ATOM 669 C C . THR A 1 84 ? 6.818 3.902 -27.439 1.00 90.81 84 THR A C 1
ATOM 671 O O . THR A 1 84 ? 7.288 3.221 -28.350 1.00 90.81 84 THR A O 1
ATOM 674 N N . MET A 1 85 ? 5.512 4.184 -27.360 1.00 90.12 85 MET A N 1
ATOM 675 C CA . MET A 1 85 ? 4.503 3.744 -28.334 1.00 90.12 85 MET A CA 1
ATOM 676 C C . MET A 1 85 ? 4.084 4.832 -29.333 1.00 90.12 85 MET A C 1
ATOM 678 O O . MET A 1 85 ? 3.465 4.508 -30.350 1.00 90.12 85 MET A O 1
ATOM 682 N N . TYR A 1 86 ? 4.434 6.093 -29.073 1.00 89.31 86 TYR A N 1
ATOM 683 C CA . TYR A 1 86 ? 4.200 7.220 -29.973 1.00 89.31 86 TYR A CA 1
ATOM 684 C C . TYR A 1 86 ? 5.143 7.196 -31.191 1.00 89.31 86 TYR A C 1
ATOM 686 O O . TYR A 1 86 ? 6.327 6.869 -31.075 1.00 89.31 86 TYR A O 1
ATOM 694 N N . ASP A 1 87 ? 4.619 7.570 -32.359 1.00 87.12 87 ASP A N 1
ATOM 695 C CA . ASP A 1 87 ? 5.367 7.624 -33.616 1.00 87.12 87 ASP A CA 1
ATOM 696 C C . ASP A 1 87 ? 5.923 9.040 -33.818 1.00 87.12 87 ASP A C 1
ATOM 698 O O . ASP A 1 87 ? 5.184 9.974 -34.118 1.00 87.12 87 ASP A O 1
ATOM 702 N N . PHE A 1 88 ? 7.233 9.217 -33.652 1.00 83.88 88 PHE A N 1
ATOM 703 C CA . PHE A 1 88 ? 7.882 10.525 -33.826 1.00 83.88 88 PHE A CA 1
ATOM 704 C C . PHE A 1 88 ? 8.305 10.830 -35.271 1.00 83.88 88 PHE A C 1
ATOM 706 O O . PHE A 1 88 ? 8.779 11.932 -35.534 1.00 83.88 88 PHE A O 1
ATOM 713 N N . SER A 1 89 ? 8.152 9.880 -36.200 1.00 78.75 89 SER A N 1
ATOM 714 C CA . SER A 1 89 ? 8.497 10.053 -37.616 1.00 78.75 89 SER A CA 1
ATOM 715 C C . SER A 1 89 ? 7.485 9.372 -38.546 1.00 78.75 89 SER A C 1
ATOM 717 O O . SER A 1 89 ? 6.914 8.343 -38.163 1.00 78.75 89 SER A O 1
ATOM 719 N N . PRO A 1 90 ? 7.306 9.858 -39.794 1.00 77.06 90 PRO A N 1
ATOM 720 C CA . PRO A 1 90 ? 6.428 9.219 -40.783 1.00 77.06 90 PRO A CA 1
ATOM 721 C C . PRO A 1 90 ? 6.832 7.769 -41.092 1.00 77.06 90 PRO A C 1
ATOM 723 O O . PRO A 1 90 ? 5.986 6.919 -41.369 1.00 77.06 90 PRO A O 1
ATOM 726 N N . CYS A 1 91 ? 8.131 7.461 -40.997 1.00 75.19 91 CYS A N 1
ATOM 727 C CA . CYS A 1 91 ? 8.628 6.092 -41.090 1.00 75.19 91 CYS A CA 1
ATOM 728 C C . CYS A 1 91 ? 8.140 5.205 -39.933 1.00 75.19 91 CYS A C 1
ATOM 730 O O . CYS A 1 91 ? 7.767 4.056 -40.174 1.00 75.19 91 CYS A O 1
ATOM 732 N N . SER A 1 92 ? 8.116 5.712 -38.695 1.00 77.81 92 SER A N 1
ATOM 733 C CA . SER A 1 92 ? 7.664 4.948 -37.522 1.00 77.81 92 SER A CA 1
ATOM 734 C C . SER A 1 92 ? 6.179 4.571 -37.627 1.00 77.81 92 SER A C 1
ATOM 736 O O . SER A 1 92 ? 5.812 3.447 -37.295 1.00 77.81 92 SER A O 1
ATOM 738 N N . GLU A 1 93 ? 5.352 5.461 -38.184 1.00 77.38 93 GLU A N 1
ATOM 739 C CA . GLU A 1 93 ? 3.923 5.226 -38.448 1.00 77.38 93 GLU A CA 1
ATOM 740 C C . GLU A 1 93 ? 3.672 4.080 -39.448 1.00 77.38 93 GLU A C 1
ATOM 742 O O . GLU A 1 93 ? 2.800 3.239 -39.226 1.00 77.38 93 GLU A O 1
ATOM 747 N N . HIS A 1 94 ? 4.463 4.005 -40.525 1.00 71.38 94 HIS A N 1
ATOM 748 C CA . HIS A 1 94 ? 4.266 3.022 -41.602 1.00 71.38 94 HIS A CA 1
ATOM 749 C C . HIS A 1 94 ? 4.978 1.682 -41.350 1.00 71.38 94 HIS A C 1
ATOM 751 O O . HIS A 1 94 ? 4.450 0.626 -41.695 1.00 71.38 94 HIS A O 1
ATOM 757 N N . SER A 1 95 ? 6.169 1.709 -40.740 1.00 69.62 95 SER A N 1
ATOM 758 C CA . SER A 1 95 ? 7.055 0.537 -40.595 1.00 69.62 95 SER A CA 1
ATOM 759 C C . SER A 1 95 ? 7.188 -0.005 -39.165 1.00 69.62 95 SER A C 1
ATOM 761 O O . SER A 1 95 ? 7.846 -1.024 -38.959 1.00 69.62 95 SER A O 1
ATOM 763 N N . ALA A 1 96 ? 6.611 0.679 -38.169 1.00 73.06 96 ALA A N 1
ATOM 764 C CA . ALA A 1 96 ? 6.760 0.404 -36.734 1.00 73.06 96 ALA A CA 1
ATOM 765 C C . ALA A 1 96 ? 8.209 0.437 -36.181 1.00 73.06 96 ALA A C 1
ATOM 767 O O . ALA A 1 96 ? 8.423 0.101 -35.013 1.00 73.06 96 ALA A O 1
ATOM 768 N N . ILE A 1 97 ? 9.202 0.882 -36.966 1.00 75.12 97 ILE A N 1
ATOM 769 C CA . ILE A 1 97 ? 10.587 1.085 -36.503 1.00 75.12 97 ILE A CA 1
ATOM 770 C C . ILE A 1 97 ? 10.616 2.204 -35.445 1.00 75.12 97 ILE A C 1
ATOM 772 O O . ILE A 1 97 ? 9.908 3.207 -35.566 1.00 75.12 97 ILE A O 1
ATOM 776 N N . ARG A 1 98 ? 11.426 2.035 -34.392 1.00 79.69 98 ARG A N 1
ATOM 777 C CA . ARG A 1 98 ? 11.525 2.956 -33.244 1.00 79.69 98 ARG A CA 1
ATOM 778 C C . ARG A 1 98 ? 12.896 3.619 -33.150 1.00 79.69 98 ARG A C 1
ATOM 780 O O . ARG A 1 98 ? 13.898 3.031 -33.550 1.00 79.69 98 ARG A O 1
ATOM 787 N N . LEU A 1 99 ? 12.924 4.829 -32.590 1.00 80.00 99 LEU A N 1
ATOM 788 C CA . LEU A 1 99 ? 14.153 5.588 -32.333 1.00 80.00 99 LEU A CA 1
ATOM 789 C C . LEU A 1 99 ? 14.978 4.924 -31.217 1.00 80.00 99 LEU A C 1
ATOM 791 O O . LEU A 1 99 ? 14.420 4.338 -30.28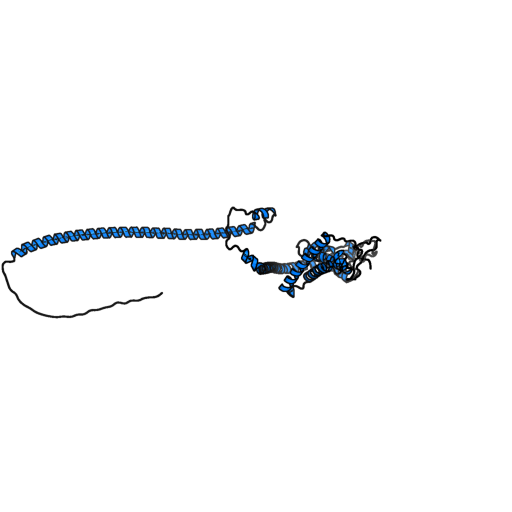4 1.00 80.00 99 LEU A O 1
ATOM 795 N N . ASN A 1 100 ? 16.306 5.052 -31.260 1.00 80.19 100 ASN A N 1
ATOM 796 C CA . ASN A 1 100 ? 17.191 4.419 -30.268 1.00 80.19 100 ASN A CA 1
ATOM 797 C C . ASN A 1 100 ? 16.891 4.840 -28.816 1.00 80.19 100 ASN A C 1
ATOM 799 O O . ASN A 1 100 ? 16.919 4.002 -27.909 1.00 80.19 100 ASN A O 1
ATOM 803 N N . TRP A 1 101 ? 16.522 6.103 -28.580 1.00 82.75 101 TRP A N 1
ATOM 804 C CA . TRP A 1 101 ? 16.133 6.564 -27.244 1.00 82.75 101 TRP A CA 1
ATOM 805 C C . TRP A 1 101 ? 14.830 5.912 -26.745 1.00 82.75 101 TRP A C 1
ATOM 807 O O . TRP A 1 101 ? 14.696 5.671 -25.543 1.00 82.75 101 TRP A O 1
ATOM 817 N N . GLN A 1 102 ? 13.898 5.547 -27.639 1.00 87.75 102 GLN A N 1
ATOM 818 C CA . GLN A 1 102 ? 12.678 4.823 -27.262 1.00 87.75 102 GLN A CA 1
ATOM 819 C C . GLN A 1 102 ? 13.010 3.404 -26.785 1.00 87.75 102 GLN A C 1
ATOM 821 O O . GLN A 1 102 ? 12.427 2.948 -25.806 1.00 87.75 102 GLN A O 1
ATOM 826 N N . TRP A 1 103 ? 13.985 2.723 -27.396 1.00 84.44 103 TRP A N 1
ATOM 827 C CA . TRP A 1 103 ? 14.452 1.413 -26.920 1.00 84.44 103 TRP A CA 1
ATOM 828 C C . TRP A 1 103 ? 15.100 1.488 -25.528 1.00 84.44 103 TRP A C 1
ATOM 830 O O . TRP A 1 103 ? 14.829 0.639 -24.671 1.00 84.44 103 TRP A O 1
ATOM 840 N N . MET A 1 104 ? 15.897 2.528 -25.261 1.00 87.00 104 MET A N 1
ATOM 841 C CA . MET A 1 104 ? 16.464 2.772 -23.926 1.00 87.00 104 MET A CA 1
ATOM 842 C C . MET A 1 104 ? 15.367 3.057 -22.888 1.00 87.00 104 MET A C 1
ATOM 844 O O . MET A 1 104 ? 15.345 2.434 -21.822 1.00 87.00 104 MET A O 1
ATOM 848 N N . LEU A 1 105 ? 14.414 3.936 -23.215 1.00 89.81 105 LEU A N 1
ATOM 849 C CA . LEU A 1 105 ? 13.297 4.286 -22.335 1.00 89.81 105 LEU A CA 1
ATOM 850 C C . LEU A 1 105 ? 12.355 3.096 -22.086 1.00 89.81 105 LEU A C 1
ATOM 852 O O . LEU A 1 105 ? 11.903 2.908 -20.958 1.00 89.81 105 LEU A O 1
ATOM 856 N N . ALA A 1 106 ? 12.102 2.257 -23.094 1.00 89.56 106 ALA A N 1
ATOM 857 C CA . ALA A 1 106 ? 11.295 1.042 -22.960 1.00 89.56 106 ALA A CA 1
ATOM 858 C C . ALA A 1 106 ? 11.970 0.012 -22.046 1.00 89.56 106 ALA A C 1
ATOM 860 O O . ALA A 1 106 ? 11.304 -0.603 -21.212 1.00 89.56 106 ALA A O 1
ATOM 861 N N . THR A 1 107 ? 13.294 -0.139 -22.152 1.00 87.75 107 THR A N 1
ATOM 862 C CA . THR A 1 107 ? 14.080 -1.031 -21.286 1.00 87.75 107 THR A CA 1
ATOM 863 C C . THR A 1 107 ? 14.023 -0.563 -19.828 1.00 87.75 107 THR A C 1
ATOM 865 O O . THR A 1 107 ? 13.682 -1.348 -18.940 1.00 87.75 107 THR A O 1
ATOM 868 N N . LEU A 1 108 ? 14.265 0.731 -19.582 1.00 91.00 108 LEU A N 1
ATOM 869 C CA . LEU A 1 108 ? 14.192 1.334 -18.247 1.00 91.00 108 LEU A CA 1
ATOM 870 C C . LEU A 1 108 ? 12.771 1.276 -17.659 1.00 91.00 108 LEU A C 1
ATOM 872 O O . LEU A 1 108 ? 12.596 0.871 -16.511 1.00 91.00 108 LEU A O 1
ATOM 876 N N . GLY A 1 109 ? 11.752 1.632 -18.445 1.00 91.75 109 GLY A N 1
ATOM 877 C CA . GLY A 1 109 ? 10.348 1.586 -18.031 1.00 91.75 109 GLY A CA 1
ATOM 878 C C . GLY A 1 109 ? 9.872 0.167 -17.713 1.00 91.75 109 GLY A C 1
ATOM 879 O O . GLY A 1 109 ? 9.185 -0.034 -16.715 1.00 91.75 109 GLY A O 1
ATOM 880 N N . THR A 1 110 ? 10.301 -0.830 -18.495 1.00 91.06 110 THR A N 1
ATOM 881 C CA . THR A 1 110 ? 10.002 -2.248 -18.230 1.00 91.06 110 THR A CA 1
ATOM 882 C C . THR A 1 110 ? 10.663 -2.718 -16.936 1.00 91.06 110 THR A C 1
ATOM 884 O O . THR A 1 110 ? 10.000 -3.336 -16.105 1.00 91.06 110 THR A O 1
ATOM 887 N N . PHE A 1 111 ? 11.941 -2.390 -16.716 1.00 89.31 111 PHE A N 1
ATOM 888 C CA . PHE A 1 111 ? 12.634 -2.710 -15.464 1.00 89.31 111 PHE A CA 1
ATOM 889 C C . PHE A 1 111 ? 11.927 -2.086 -14.251 1.00 89.31 111 PHE A C 1
ATOM 891 O O . PHE A 1 111 ? 11.603 -2.790 -13.293 1.00 89.31 111 PHE A O 1
ATOM 898 N N . LEU A 1 112 ? 11.598 -0.792 -14.314 1.00 87.62 112 LEU A N 1
ATOM 899 C CA . LEU A 1 112 ? 10.885 -0.101 -13.237 1.00 87.62 112 LEU A CA 1
ATOM 900 C C . LEU A 1 112 ? 9.460 -0.639 -13.026 1.00 87.62 112 LEU A C 1
ATOM 902 O O . LEU A 1 112 ? 9.000 -0.668 -11.887 1.00 87.62 112 LEU A O 1
ATOM 906 N N . ALA A 1 113 ? 8.783 -1.139 -14.064 1.00 90.75 113 ALA A N 1
ATOM 907 C CA . ALA A 1 113 ? 7.494 -1.820 -13.925 1.00 90.75 113 ALA A CA 1
ATOM 908 C C . ALA A 1 113 ? 7.604 -3.154 -13.164 1.00 90.75 113 ALA A C 1
ATOM 910 O O . ALA A 1 113 ? 6.751 -3.440 -12.320 1.00 90.75 113 ALA A O 1
ATOM 911 N N . TRP A 1 114 ? 8.671 -3.935 -13.377 1.00 86.31 114 TRP A N 1
ATOM 912 C CA . TRP A 1 114 ? 8.952 -5.126 -12.562 1.00 86.31 114 TRP A CA 1
ATOM 913 C C . TRP A 1 114 ? 9.286 -4.764 -11.108 1.00 86.31 114 TRP A C 1
ATOM 915 O O . TRP A 1 114 ? 8.784 -5.417 -10.191 1.00 86.31 114 TRP A O 1
ATOM 925 N N . ILE A 1 115 ? 10.044 -3.687 -10.870 1.00 83.75 115 ILE A N 1
ATOM 926 C CA . ILE A 1 115 ? 10.266 -3.165 -9.510 1.00 83.75 115 ILE A CA 1
ATOM 927 C C . ILE A 1 115 ? 8.944 -2.706 -8.870 1.00 83.75 115 ILE A C 1
ATOM 929 O O . ILE A 1 115 ? 8.693 -3.030 -7.709 1.00 83.75 115 ILE A O 1
ATOM 933 N N . ASN A 1 116 ? 8.052 -2.035 -9.611 1.00 84.94 116 ASN A N 1
ATOM 934 C CA . ASN A 1 116 ? 6.739 -1.649 -9.086 1.00 84.94 116 ASN A CA 1
ATOM 935 C C . ASN A 1 116 ? 5.888 -2.873 -8.722 1.00 84.94 116 ASN A C 1
ATOM 937 O O . ASN A 1 116 ? 5.263 -2.905 -7.665 1.00 84.94 116 ASN A O 1
ATOM 941 N N . LEU A 1 117 ? 5.910 -3.919 -9.554 1.00 83.44 117 LEU A N 1
ATOM 942 C CA . LEU A 1 117 ? 5.224 -5.177 -9.263 1.00 83.44 117 LEU A CA 1
ATOM 943 C C . LEU A 1 117 ? 5.741 -5.815 -7.961 1.00 83.44 117 LEU A C 1
ATOM 945 O O . LEU A 1 117 ? 4.936 -6.267 -7.149 1.00 83.44 117 LEU A O 1
ATOM 949 N N . LEU A 1 118 ? 7.053 -5.785 -7.705 1.00 75.94 118 LEU A N 1
ATOM 950 C CA . LEU A 1 118 ? 7.629 -6.236 -6.431 1.00 75.94 118 LEU A CA 1
ATOM 951 C C . LEU A 1 118 ? 7.203 -5.345 -5.246 1.00 75.94 118 LEU A C 1
ATOM 953 O O . LEU A 1 118 ? 6.877 -5.864 -4.176 1.00 75.94 118 LEU A O 1
ATOM 957 N N . LEU A 1 119 ? 7.119 -4.022 -5.428 1.00 73.56 119 LEU A N 1
ATOM 958 C CA . LEU A 1 119 ? 6.618 -3.085 -4.408 1.00 73.56 119 LEU A CA 1
ATOM 959 C C . LEU A 1 119 ? 5.116 -3.254 -4.111 1.00 73.56 119 LEU A C 1
ATOM 961 O O . LEU A 1 119 ? 4.697 -3.025 -2.972 1.00 73.56 119 LEU A O 1
ATOM 965 N N . LEU A 1 120 ? 4.324 -3.702 -5.089 1.00 72.12 120 LEU A N 1
ATOM 966 C CA . LEU A 1 120 ? 2.924 -4.105 -4.917 1.00 72.12 120 LEU A CA 1
ATOM 967 C C . LEU A 1 120 ? 2.817 -5.466 -4.208 1.00 72.12 120 LEU A C 1
ATOM 969 O O . LEU A 1 120 ? 2.046 -5.601 -3.257 1.00 72.12 120 LEU A O 1
ATOM 973 N N . ILE A 1 121 ? 3.637 -6.452 -4.589 1.00 69.06 121 ILE A N 1
ATOM 974 C CA . ILE A 1 121 ? 3.714 -7.769 -3.926 1.00 69.06 121 ILE A CA 1
ATOM 975 C C . ILE A 1 121 ? 4.146 -7.629 -2.456 1.00 69.06 121 ILE A C 1
ATOM 977 O O . ILE A 1 121 ? 3.625 -8.340 -1.597 1.00 69.06 121 ILE A O 1
ATOM 981 N N . ARG A 1 122 ? 5.003 -6.652 -2.126 1.00 61.53 122 ARG A N 1
ATOM 982 C CA . ARG A 1 122 ? 5.365 -6.283 -0.742 1.00 61.53 122 ARG A CA 1
ATOM 983 C C . ARG A 1 122 ? 4.156 -5.901 0.125 1.00 61.53 122 ARG A C 1
ATOM 985 O O . ARG A 1 122 ? 4.213 -6.076 1.339 1.00 61.53 122 ARG A O 1
ATOM 992 N N . LYS A 1 123 ? 3.055 -5.410 -0.463 1.00 62.56 123 LYS A N 1
ATOM 993 C CA . LYS A 1 123 ? 1.805 -5.106 0.264 1.00 62.56 123 LYS A CA 1
ATOM 994 C C . LYS A 1 123 ? 1.004 -6.375 0.624 1.00 62.56 123 LYS A C 1
ATOM 996 O O . LYS A 1 123 ? 0.032 -6.279 1.370 1.00 62.56 123 LYS A O 1
ATOM 1001 N N . LEU A 1 124 ? 1.373 -7.553 0.101 1.00 59.66 124 LEU A N 1
ATOM 1002 C CA . LEU A 1 124 ? 0.698 -8.828 0.368 1.00 59.66 124 LEU A CA 1
ATOM 1003 C C . LEU A 1 124 ? 1.327 -9.544 1.582 1.00 59.66 124 LEU A C 1
ATOM 1005 O O . LEU A 1 124 ? 2.526 -9.839 1.561 1.00 59.66 124 LEU A O 1
ATOM 1009 N N . PRO A 1 125 ? 0.539 -9.938 2.604 1.00 53.31 125 PRO A N 1
ATOM 1010 C CA . PRO A 1 125 ? 1.042 -10.360 3.921 1.00 53.31 125 PRO A CA 1
ATOM 1011 C C . PRO A 1 125 ? 1.756 -11.727 3.970 1.00 53.31 125 PRO A C 1
ATOM 1013 O O . PRO A 1 125 ? 2.027 -12.231 5.054 1.00 53.31 125 PRO A O 1
ATOM 1016 N N . ARG A 1 126 ? 2.049 -12.355 2.823 1.00 53.94 126 ARG A N 1
ATOM 1017 C CA . ARG A 1 126 ? 2.800 -13.627 2.734 1.00 53.94 126 ARG A CA 1
ATOM 1018 C C . ARG A 1 126 ? 4.083 -13.553 1.905 1.00 53.94 126 ARG A C 1
ATOM 1020 O O . ARG A 1 126 ? 4.962 -14.379 2.110 1.00 53.94 126 ARG A O 1
ATOM 1027 N N . PHE A 1 127 ? 4.206 -12.595 0.984 1.00 49.44 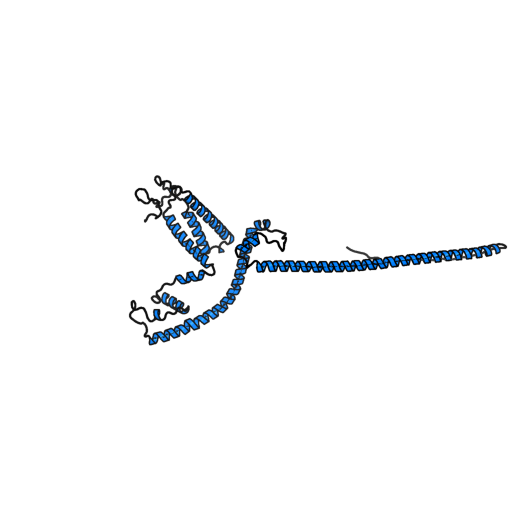127 PHE A N 1
ATOM 1028 C CA . PHE A 1 127 ? 5.323 -12.557 0.028 1.00 49.44 127 PHE A CA 1
ATOM 1029 C C . PHE A 1 127 ? 6.408 -11.530 0.375 1.00 49.44 127 PHE A C 1
ATOM 1031 O O . PHE A 1 127 ? 7.549 -11.705 -0.039 1.00 49.44 127 PHE A O 1
ATOM 1038 N N . GLY A 1 128 ? 6.100 -10.505 1.181 1.00 47.16 128 GLY A N 1
ATOM 1039 C CA . GLY A 1 128 ? 7.072 -9.467 1.553 1.00 47.16 128 GLY A CA 1
ATOM 1040 C C . GLY A 1 128 ? 8.314 -9.967 2.309 1.00 47.16 128 GLY A C 1
ATOM 1041 O O . GLY A 1 128 ? 9.358 -9.331 2.224 1.00 47.16 128 GLY A O 1
ATOM 1042 N N . ILE A 1 129 ? 8.227 -11.111 3.000 1.00 53.44 129 ILE A N 1
ATOM 1043 C CA . ILE A 1 129 ? 9.337 -11.689 3.782 1.00 53.44 129 ILE A CA 1
ATOM 1044 C C . ILE A 1 129 ? 10.412 -12.300 2.863 1.00 53.44 129 ILE A C 1
ATOM 1046 O O . ILE A 1 129 ? 11.600 -12.071 3.067 1.00 53.44 129 ILE A O 1
ATOM 1050 N N . PHE A 1 130 ? 10.008 -13.019 1.810 1.00 51.97 130 PHE A N 1
ATOM 1051 C CA . PHE A 1 130 ? 10.937 -13.730 0.918 1.00 51.97 130 PHE A CA 1
ATOM 1052 C C . PHE A 1 130 ? 11.870 -12.806 0.122 1.00 51.97 130 PHE A C 1
ATOM 1054 O O . PHE A 1 130 ? 12.969 -13.216 -0.234 1.00 51.97 130 PHE A O 1
ATOM 1061 N N . VAL A 1 131 ? 11.456 -11.563 -0.148 1.00 46.97 131 VAL A N 1
ATOM 1062 C CA . VAL A 1 131 ? 12.248 -10.600 -0.936 1.00 46.97 131 VAL A CA 1
ATOM 1063 C C . VAL A 1 131 ? 13.432 -10.037 -0.136 1.00 46.97 131 VAL A C 1
ATOM 1065 O O . VAL A 1 131 ? 14.459 -9.711 -0.722 1.00 46.97 131 VAL A O 1
ATOM 1068 N N . LEU A 1 132 ? 13.320 -9.957 1.195 1.00 48.47 132 LEU A N 1
ATOM 1069 C CA . LEU A 1 132 ? 14.405 -9.483 2.066 1.00 48.47 132 LEU A CA 1
ATOM 1070 C C . LEU A 1 132 ? 15.542 -10.512 2.189 1.00 48.47 132 LEU A C 1
ATOM 1072 O O . LEU A 1 132 ? 16.702 -10.134 2.289 1.00 48.47 132 LEU A O 1
ATOM 1076 N N . MET A 1 133 ? 15.217 -11.805 2.115 1.00 50.41 133 MET A N 1
ATOM 1077 C CA . MET A 1 133 ? 16.145 -12.924 2.338 1.00 50.41 133 MET A CA 1
ATOM 1078 C C . MET A 1 133 ? 17.142 -13.170 1.182 1.00 50.41 133 MET A C 1
ATOM 1080 O O . MET A 1 133 ? 17.929 -14.108 1.243 1.00 50.41 133 MET A O 1
ATOM 1084 N N . PHE A 1 134 ? 17.086 -12.388 0.098 1.00 43.69 134 PHE A N 1
ATOM 1085 C CA . PHE A 1 134 ? 17.803 -12.672 -1.158 1.00 43.69 134 PHE A CA 1
ATOM 1086 C C . PHE A 1 134 ? 18.973 -11.708 -1.454 1.00 43.69 134 PHE A C 1
ATOM 1088 O O . PHE A 1 134 ? 19.571 -11.784 -2.524 1.00 43.69 134 PHE A O 1
ATOM 1095 N N . VAL A 1 135 ? 19.267 -10.759 -0.557 1.00 45.03 135 VAL A N 1
ATOM 1096 C CA . VAL A 1 135 ? 20.123 -9.594 -0.871 1.00 45.03 135 VAL A CA 1
ATOM 1097 C C . VAL A 1 135 ? 21.549 -9.695 -0.311 1.00 45.03 135 VAL A C 1
ATOM 1099 O O . VAL A 1 135 ? 22.466 -9.152 -0.926 1.00 45.03 135 VAL A O 1
ATOM 1102 N N . ASP A 1 136 ? 21.768 -10.399 0.802 1.00 41.69 136 ASP A N 1
ATOM 1103 C CA . ASP A 1 136 ? 23.088 -10.455 1.440 1.00 41.69 136 ASP A CA 1
ATOM 1104 C C . ASP A 1 136 ? 24.032 -11.472 0.782 1.00 41.69 136 ASP A C 1
ATOM 1106 O O . ASP A 1 136 ? 23.800 -12.682 0.781 1.00 41.69 136 ASP A O 1
ATOM 1110 N N . ASN A 1 137 ? 25.157 -10.970 0.267 1.00 42.19 137 ASN A N 1
ATOM 1111 C CA . ASN A 1 137 ? 26.293 -11.773 -0.176 1.00 42.19 137 ASN A CA 1
ATOM 1112 C C . ASN A 1 137 ? 27.600 -11.100 0.281 1.00 42.19 137 ASN A C 1
ATOM 1114 O O . ASN A 1 137 ? 27.725 -9.875 0.242 1.00 42.19 137 ASN A O 1
ATOM 1118 N N . ARG A 1 138 ? 28.541 -11.888 0.808 1.00 46.41 138 ARG A N 1
ATOM 1119 C CA . ARG A 1 138 ? 29.499 -11.414 1.828 1.00 46.41 138 ARG A CA 1
ATOM 1120 C C . ARG A 1 138 ? 30.837 -10.938 1.241 1.00 46.41 138 ARG A C 1
ATOM 1122 O O . ARG A 1 138 ? 31.261 -11.423 0.194 1.00 46.41 138 ARG A O 1
ATOM 1129 N N . PRO A 1 139 ? 31.533 -10.013 1.930 1.00 55.47 139 PRO A N 1
ATOM 1130 C CA . PRO A 1 139 ? 32.591 -10.461 2.849 1.00 55.47 139 PRO A CA 1
ATOM 1131 C C . PRO A 1 139 ? 32.550 -9.765 4.224 1.00 55.47 139 PRO A C 1
ATOM 1133 O O . PRO A 1 139 ? 32.157 -8.613 4.360 1.00 55.47 139 PRO A O 1
ATOM 1136 N N . GLU A 1 140 ? 32.974 -10.480 5.266 1.00 61.75 140 GLU A N 1
ATOM 1137 C CA . GLU A 1 140 ? 32.368 -10.322 6.602 1.00 61.75 140 GLU A CA 1
ATOM 1138 C C . GLU A 1 140 ? 33.046 -9.307 7.528 1.00 61.75 140 GLU A C 1
ATOM 1140 O O . GLU A 1 140 ? 32.375 -8.683 8.342 1.00 61.75 140 GLU A O 1
ATOM 1145 N N . PHE A 1 141 ? 34.362 -9.123 7.401 1.00 60.50 141 PHE A N 1
ATOM 1146 C CA . PHE A 1 141 ? 35.161 -8.261 8.289 1.00 60.50 141 PHE A CA 1
ATOM 1147 C C . PHE A 1 141 ? 36.239 -7.449 7.552 1.00 60.50 141 PHE A C 1
ATOM 1149 O O . PHE A 1 141 ? 37.105 -6.838 8.172 1.00 60.50 141 PHE A O 1
ATOM 1156 N N . SER A 1 142 ? 36.206 -7.426 6.216 1.00 63.81 142 SER A N 1
ATOM 1157 C CA . SER A 1 142 ? 37.245 -6.798 5.381 1.00 63.81 142 SER A CA 1
ATOM 1158 C C . SER A 1 142 ? 37.273 -5.267 5.451 1.00 63.81 142 SER A C 1
ATOM 1160 O O . SER A 1 142 ? 38.243 -4.646 5.023 1.00 63.81 142 SER A O 1
ATOM 1162 N N . THR A 1 143 ? 36.212 -4.643 5.966 1.00 73.12 143 THR A N 1
ATOM 1163 C CA . THR A 1 143 ? 36.090 -3.188 6.125 1.00 73.12 143 THR A CA 1
ATOM 1164 C C . THR A 1 143 ? 35.297 -2.860 7.388 1.00 73.12 143 THR A C 1
ATOM 1166 O O . THR A 1 143 ? 34.403 -3.612 7.769 1.00 73.12 143 THR A O 1
ATOM 1169 N N . ILE A 1 144 ? 35.576 -1.710 8.014 1.00 73.38 144 ILE A N 1
ATOM 1170 C CA . ILE A 1 144 ? 34.904 -1.271 9.253 1.00 73.38 144 ILE A CA 1
ATOM 1171 C C . ILE A 1 144 ? 33.360 -1.286 9.134 1.00 73.38 144 ILE A C 1
ATOM 1173 O O . ILE A 1 144 ? 32.720 -1.792 10.057 1.00 73.38 144 ILE A O 1
ATOM 1177 N N . PRO A 1 145 ? 32.730 -0.829 8.025 1.00 74.94 145 PRO A N 1
ATOM 1178 C CA . PRO A 1 145 ? 31.281 -0.945 7.854 1.00 74.94 145 PRO A CA 1
ATOM 1179 C C . PRO A 1 145 ? 30.784 -2.395 7.813 1.00 74.94 145 PRO A C 1
ATOM 1181 O O . PRO A 1 145 ? 29.781 -2.697 8.455 1.00 74.94 145 PRO A O 1
ATOM 1184 N N . MET A 1 146 ? 31.489 -3.305 7.127 1.00 69.12 146 MET A N 1
ATOM 1185 C CA . MET A 1 146 ? 31.099 -4.722 7.099 1.00 69.12 146 MET A CA 1
ATOM 1186 C C . MET A 1 146 ? 31.249 -5.384 8.467 1.00 69.12 146 MET A C 1
ATOM 1188 O O . MET A 1 146 ? 30.358 -6.123 8.867 1.00 69.12 146 MET A O 1
ATOM 1192 N N . SER A 1 147 ? 32.280 -5.040 9.244 1.00 70.44 147 SER A N 1
ATOM 1193 C CA . SER A 1 147 ? 32.422 -5.517 10.625 1.00 70.44 147 SER A CA 1
ATOM 1194 C C . SER A 1 147 ? 31.240 -5.102 11.513 1.00 70.44 147 SER A C 1
ATOM 1196 O O . SER A 1 147 ? 30.796 -5.885 12.354 1.00 70.44 147 SER A O 1
ATOM 1198 N N . ILE A 1 148 ? 30.687 -3.899 11.307 1.00 76.19 148 ILE A N 1
ATOM 1199 C CA . ILE A 1 148 ? 29.467 -3.438 11.991 1.00 76.19 148 ILE A CA 1
ATOM 1200 C C . ILE A 1 148 ? 28.250 -4.245 11.514 1.00 76.19 148 ILE A C 1
ATOM 1202 O O . ILE A 1 148 ? 27.526 -4.787 12.348 1.00 76.19 148 ILE A O 1
ATOM 1206 N N . VAL A 1 149 ? 28.053 -4.392 10.198 1.00 78.81 149 VAL A N 1
ATOM 1207 C CA . VAL A 1 149 ? 26.951 -5.188 9.618 1.00 78.81 149 VAL A CA 1
ATOM 1208 C C . VAL A 1 149 ? 26.992 -6.638 10.110 1.00 78.81 149 VAL A C 1
ATOM 1210 O O . VAL A 1 149 ? 25.988 -7.139 10.606 1.00 78.81 149 VAL A O 1
ATOM 1213 N N . LYS A 1 150 ? 28.151 -7.301 10.071 1.00 75.06 150 LYS A N 1
ATOM 1214 C CA . LYS A 1 150 ? 28.316 -8.685 10.536 1.00 75.06 150 LYS A CA 1
ATOM 1215 C C . LYS A 1 150 ? 28.088 -8.827 12.047 1.00 75.06 150 LYS A C 1
ATOM 1217 O O . LYS A 1 150 ? 27.531 -9.835 12.478 1.00 75.06 150 LYS A O 1
ATOM 1222 N N . THR A 1 151 ? 28.438 -7.817 12.847 1.00 78.44 151 THR A N 1
ATOM 1223 C CA . THR A 1 151 ? 28.115 -7.784 14.289 1.00 78.44 151 THR A CA 1
ATOM 1224 C C . THR A 1 151 ? 26.609 -7.629 14.532 1.00 78.44 151 THR A C 1
ATOM 1226 O O . THR A 1 151 ? 26.060 -8.281 15.421 1.00 78.44 151 THR A O 1
ATOM 1229 N N . LEU A 1 152 ? 25.907 -6.832 13.718 1.00 79.38 152 LEU A N 1
ATOM 1230 C CA . LEU A 1 152 ? 24.442 -6.736 13.750 1.00 79.38 152 LEU A CA 1
ATOM 1231 C C . LEU A 1 152 ? 23.771 -8.048 13.307 1.00 79.38 152 LEU A C 1
ATOM 1233 O O . LEU A 1 152 ? 22.845 -8.496 13.973 1.00 79.38 152 LEU A O 1
ATOM 1237 N N . VAL A 1 153 ? 24.276 -8.715 12.266 1.00 78.62 153 VAL A N 1
ATOM 1238 C CA . VAL A 1 153 ? 23.801 -10.039 11.808 1.00 78.62 153 VAL A CA 1
ATOM 1239 C C . VAL A 1 153 ? 23.986 -11.117 12.890 1.00 78.62 153 VAL A C 1
ATOM 1241 O O . VAL A 1 153 ? 23.067 -11.885 13.172 1.00 78.62 153 VAL A O 1
ATOM 1244 N N . MET A 1 154 ? 25.112 -11.109 13.611 1.00 78.50 154 MET A N 1
ATOM 1245 C CA . MET A 1 154 ? 25.288 -11.964 14.794 1.00 78.50 154 MET A CA 1
ATOM 1246 C C . MET A 1 154 ? 24.349 -11.598 15.955 1.00 78.50 154 MET A C 1
ATOM 1248 O O . MET A 1 154 ? 23.895 -12.480 16.683 1.00 78.50 154 MET A O 1
ATOM 1252 N N . THR A 1 155 ? 24.016 -10.313 16.114 1.00 77.44 155 THR A N 1
ATOM 1253 C CA . THR A 1 155 ? 23.031 -9.845 17.109 1.00 77.44 155 THR A CA 1
ATOM 1254 C C . THR A 1 155 ? 21.613 -10.298 16.746 1.00 77.44 155 THR A C 1
ATOM 1256 O O . THR A 1 155 ? 20.833 -10.616 17.640 1.00 77.44 155 THR A O 1
ATOM 1259 N N . ILE A 1 156 ? 21.296 -10.406 15.448 1.00 80.88 156 ILE A N 1
ATOM 1260 C CA . ILE A 1 156 ? 20.050 -11.000 14.928 1.00 80.88 156 ILE A CA 1
ATOM 1261 C C . ILE A 1 156 ? 19.965 -12.508 15.242 1.00 80.88 156 ILE A C 1
ATOM 1263 O O . ILE A 1 156 ? 18.867 -13.035 15.411 1.00 80.88 156 ILE A O 1
ATOM 1267 N N . GLY A 1 157 ? 21.111 -13.180 15.393 1.00 75.69 157 GLY A N 1
ATOM 1268 C CA . GLY A 1 157 ? 21.221 -14.580 15.819 1.00 75.69 157 GLY A CA 1
ATOM 1269 C C . GLY A 1 157 ? 21.969 -15.492 14.843 1.00 75.69 157 GLY A C 1
ATOM 1270 O O . GLY A 1 157 ? 22.122 -16.682 15.123 1.00 75.69 157 GLY A O 1
ATOM 1271 N N . GLU A 1 158 ? 22.464 -14.968 13.719 1.00 78.75 158 GLU A N 1
ATOM 1272 C CA . GLU A 1 158 ? 23.190 -15.758 12.718 1.00 78.75 158 GLU A CA 1
ATOM 1273 C C . GLU A 1 158 ? 24.659 -15.962 13.126 1.00 78.75 158 GLU A C 1
ATOM 1275 O O . GLU A 1 158 ? 25.535 -15.127 12.883 1.00 78.75 158 GLU A O 1
ATOM 1280 N N . MET A 1 159 ? 24.922 -17.095 13.782 1.00 75.06 159 MET A N 1
ATOM 1281 C CA . MET A 1 159 ? 26.185 -17.390 14.465 1.00 75.06 159 MET A CA 1
ATOM 1282 C C . MET A 1 159 ? 26.981 -18.510 13.776 1.00 75.06 159 MET A C 1
ATOM 1284 O O . MET A 1 159 ? 26.693 -19.693 13.949 1.00 75.06 159 MET A O 1
ATOM 1288 N N . GLU A 1 160 ? 28.040 -18.153 13.044 1.00 73.31 160 GLU A N 1
ATOM 1289 C CA . GLU A 1 160 ? 28.867 -19.103 12.279 1.00 73.31 160 GLU A CA 1
ATOM 1290 C C . GLU A 1 160 ? 30.276 -19.291 12.859 1.00 73.31 160 GLU A C 1
ATOM 1292 O O . GLU A 1 160 ? 31.262 -18.755 12.354 1.00 73.31 160 GLU A O 1
ATOM 1297 N N . TYR A 1 161 ? 30.394 -20.113 13.906 1.00 72.81 161 TYR A N 1
ATOM 1298 C CA . TYR A 1 161 ? 31.678 -20.381 14.569 1.00 72.81 161 TYR A CA 1
ATOM 1299 C C . TYR A 1 161 ? 32.804 -20.807 13.603 1.00 72.81 161 TYR A C 1
ATOM 1301 O O . TYR A 1 161 ? 33.919 -20.291 13.678 1.00 72.81 161 TYR A O 1
ATOM 1309 N N . ASN A 1 162 ? 32.514 -21.723 12.671 1.00 66.62 162 ASN A N 1
ATOM 1310 C CA . ASN A 1 162 ? 33.523 -22.234 11.741 1.00 66.62 162 ASN A CA 1
ATOM 1311 C C . ASN A 1 162 ? 33.976 -21.160 10.740 1.00 66.62 162 ASN A C 1
ATOM 1313 O O . ASN A 1 162 ? 35.174 -20.956 10.597 1.00 66.62 162 ASN A O 1
ATOM 1317 N N . GLY A 1 163 ? 33.049 -20.428 10.109 1.00 66.31 163 GLY A N 1
ATOM 1318 C CA . GLY A 1 163 ? 33.391 -19.392 9.123 1.00 66.31 163 GLY A CA 1
ATOM 1319 C C . GLY A 1 163 ? 34.239 -18.249 9.694 1.00 66.31 163 GLY A C 1
ATOM 1320 O O . GLY A 1 163 ? 35.055 -17.676 8.979 1.00 66.31 163 GLY A O 1
ATOM 1321 N N . ILE A 1 164 ? 34.090 -17.956 10.992 1.00 67.75 164 ILE A N 1
ATOM 1322 C CA . ILE A 1 164 ? 34.804 -16.867 11.676 1.00 67.75 164 ILE A CA 1
ATOM 1323 C C . ILE A 1 164 ? 36.161 -17.325 12.248 1.00 67.75 164 ILE A C 1
ATOM 1325 O O . ILE A 1 164 ? 37.128 -16.569 12.193 1.00 67.75 164 ILE A O 1
ATOM 1329 N N . PHE A 1 165 ? 36.251 -18.539 12.814 1.00 66.62 165 PHE A N 1
ATOM 1330 C CA . PHE A 1 165 ? 37.430 -18.986 13.586 1.00 66.62 165 PHE A CA 1
ATOM 1331 C C . PHE A 1 165 ? 38.201 -20.176 12.985 1.00 66.62 165 PHE A C 1
ATOM 1333 O O . PHE A 1 165 ? 39.305 -20.470 13.444 1.00 66.62 165 PHE A O 1
ATOM 1340 N N . HIS A 1 166 ? 37.652 -20.864 11.980 1.00 59.06 166 HIS A N 1
ATOM 1341 C CA . HIS A 1 166 ? 38.272 -22.008 11.288 1.00 59.06 166 HIS A CA 1
ATOM 1342 C C . HIS A 1 166 ? 38.038 -21.869 9.777 1.00 59.06 166 HIS A C 1
ATOM 1344 O O . HIS A 1 166 ? 37.299 -22.648 9.174 1.00 59.06 166 HIS A O 1
ATOM 1350 N N . GLY A 1 167 ? 38.641 -20.833 9.186 1.00 53.56 167 GLY A N 1
ATOM 1351 C CA . GLY A 1 167 ? 38.521 -20.535 7.758 1.00 53.56 167 GLY A CA 1
ATOM 1352 C C . GLY A 1 167 ? 38.912 -21.715 6.860 1.00 53.56 167 GLY A C 1
ATOM 1353 O O . GLY A 1 167 ? 39.737 -22.556 7.221 1.00 53.56 167 GLY A O 1
ATOM 1354 N N . THR A 1 168 ? 38.310 -21.778 5.673 1.00 52.22 168 THR A N 1
ATOM 1355 C CA . THR A 1 168 ? 38.663 -22.767 4.647 1.00 52.22 168 THR A CA 1
ATOM 1356 C C . THR A 1 168 ? 40.102 -22.566 4.173 1.00 52.22 168 THR A C 1
ATOM 1358 O O . THR A 1 168 ? 40.539 -21.431 3.982 1.00 52.22 168 THR A O 1
ATOM 1361 N N . VAL A 1 169 ? 40.805 -23.682 3.960 1.00 52.69 169 VAL A N 1
ATOM 1362 C CA . VAL A 1 169 ? 42.272 -23.782 3.812 1.00 52.69 169 VAL A CA 1
ATOM 1363 C C . VAL A 1 169 ? 42.863 -22.863 2.731 1.00 52.69 169 VAL A C 1
ATOM 1365 O O . VAL A 1 169 ? 44.000 -22.424 2.859 1.00 52.69 169 VAL A O 1
ATOM 1368 N N . ASP A 1 170 ? 42.096 -22.528 1.695 1.00 53.22 170 ASP A N 1
ATOM 1369 C CA . ASP A 1 170 ? 42.613 -21.944 0.452 1.00 53.22 170 ASP A CA 1
ATOM 1370 C C . ASP A 1 170 ? 42.778 -20.405 0.440 1.00 53.22 170 ASP A C 1
ATOM 1372 O O . ASP A 1 170 ? 43.048 -19.845 -0.623 1.00 53.22 170 ASP A O 1
ATOM 1376 N N . VAL A 1 171 ? 42.578 -19.690 1.564 1.00 55.22 171 VAL A N 1
ATOM 1377 C CA . VAL A 1 171 ? 42.571 -18.200 1.559 1.00 55.22 171 VAL A CA 1
ATOM 1378 C C . VAL A 1 171 ? 43.382 -17.521 2.675 1.00 55.22 171 VAL A C 1
ATOM 1380 O O . VAL A 1 171 ? 43.982 -16.482 2.412 1.00 55.22 171 VAL A O 1
ATOM 1383 N N . HIS A 1 172 ? 43.419 -18.049 3.904 1.00 46.50 172 HIS A N 1
ATOM 1384 C CA . HIS A 1 172 ? 44.216 -17.478 5.006 1.00 46.50 172 HIS A CA 1
ATOM 1385 C C . HIS A 1 172 ? 44.833 -18.593 5.861 1.00 46.50 172 HIS A C 1
ATOM 1387 O O . HIS A 1 172 ? 44.111 -19.395 6.449 1.00 46.50 172 HIS A O 1
ATOM 1393 N N . GLU A 1 173 ? 46.165 -18.623 5.945 1.00 46.44 173 GLU A N 1
ATOM 1394 C CA . GLU A 1 173 ? 46.927 -19.694 6.609 1.00 46.44 173 GLU A CA 1
ATOM 1395 C C . GLU A 1 173 ? 47.076 -19.486 8.134 1.00 46.44 173 GLU A C 1
ATOM 1397 O O . GLU A 1 173 ? 47.344 -20.432 8.874 1.00 46.44 173 GLU A O 1
ATOM 1402 N N . GLU A 1 174 ? 46.842 -18.267 8.638 1.00 50.09 174 GLU A N 1
ATOM 1403 C CA . GLU A 1 174 ? 46.940 -17.941 10.067 1.00 50.09 174 GLU A CA 1
ATOM 1404 C C . GLU A 1 174 ? 45.578 -17.953 10.782 1.00 50.09 174 GLU A C 1
ATOM 1406 O O . GLU A 1 174 ? 44.678 -17.161 10.494 1.00 50.09 174 GLU A O 1
ATOM 1411 N N . SER A 1 175 ? 45.443 -18.802 11.807 1.00 52.06 175 SER A N 1
ATOM 1412 C CA . SER A 1 175 ? 44.317 -18.730 12.743 1.00 52.06 175 SER A CA 1
ATOM 1413 C C . SER A 1 175 ? 44.486 -17.530 13.684 1.00 52.06 175 SER A C 1
ATOM 1415 O O . SER A 1 175 ? 45.284 -17.598 14.622 1.00 52.06 175 SER A O 1
ATOM 1417 N N . LEU A 1 176 ? 43.702 -16.466 13.473 1.00 52.66 176 LEU A N 1
ATOM 1418 C CA . LEU A 1 176 ? 43.779 -15.189 14.212 1.00 52.66 176 LEU A CA 1
ATOM 1419 C C . LEU A 1 176 ? 43.755 -15.315 15.749 1.00 52.66 176 LEU A C 1
ATOM 1421 O O . LEU A 1 176 ? 44.265 -14.440 16.444 1.00 52.66 176 LEU A O 1
ATOM 1425 N N . PHE A 1 177 ? 43.182 -16.395 16.289 1.00 55.66 177 PHE A N 1
ATOM 1426 C CA . PHE A 1 177 ? 43.265 -16.739 17.708 1.00 55.66 177 PHE A CA 1
ATOM 1427 C C . PHE A 1 177 ? 43.528 -18.231 17.899 1.00 55.66 177 PHE A C 1
ATOM 1429 O O . PHE A 1 177 ? 43.008 -19.075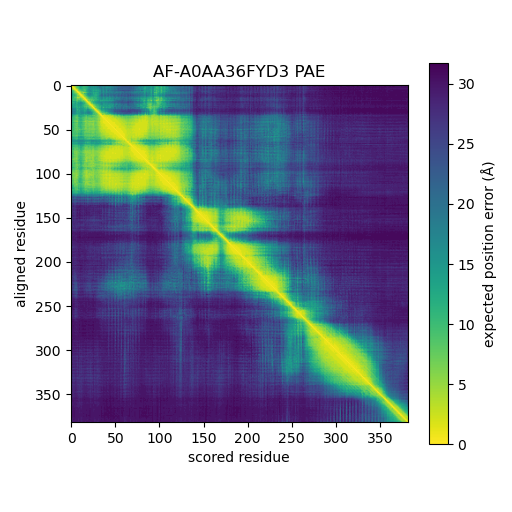 17.167 1.00 55.66 177 PHE A O 1
ATOM 1436 N N . SER A 1 178 ? 44.274 -18.574 18.952 1.00 59.72 178 SER A N 1
ATOM 1437 C CA . SER A 1 178 ? 44.408 -19.967 19.374 1.00 59.72 178 SER A CA 1
ATOM 1438 C C . SER A 1 178 ? 43.047 -20.524 19.813 1.00 59.72 178 SER A C 1
ATOM 1440 O O . SER A 1 178 ? 42.227 -19.825 20.418 1.00 59.72 178 SER A O 1
ATOM 1442 N N . LYS A 1 179 ? 42.801 -21.812 19.538 1.00 66.06 179 LYS A N 1
ATOM 1443 C CA . LYS A 1 179 ? 41.498 -22.460 19.797 1.00 66.06 179 LYS A CA 1
ATOM 1444 C C . LYS A 1 179 ? 41.051 -22.325 21.263 1.00 66.06 179 LYS A C 1
ATOM 1446 O O . LYS A 1 179 ? 39.862 -22.174 21.525 1.00 66.06 179 LYS A O 1
ATOM 1451 N N . ALA A 1 180 ? 42.004 -22.290 22.199 1.00 73.00 180 ALA A N 1
ATOM 1452 C CA . ALA A 1 180 ? 41.768 -22.089 23.630 1.00 73.00 180 ALA A CA 1
ATOM 1453 C C . ALA A 1 180 ? 41.182 -20.708 23.995 1.00 73.00 180 ALA A C 1
ATOM 1455 O O . ALA A 1 180 ? 40.486 -20.604 25.000 1.00 73.00 180 ALA A O 1
ATOM 1456 N N . ILE A 1 181 ? 41.439 -19.664 23.197 1.00 71.94 181 ILE A N 1
ATOM 1457 C CA . ILE A 1 181 ? 40.925 -18.299 23.420 1.00 71.94 181 ILE A CA 1
ATOM 1458 C C . ILE A 1 181 ? 39.643 -18.062 22.608 1.00 71.94 181 ILE A C 1
ATOM 1460 O O . ILE A 1 181 ? 38.699 -17.454 23.111 1.00 71.94 181 ILE A O 1
ATOM 1464 N N . ALA A 1 182 ? 39.567 -18.596 21.384 1.00 72.75 182 ALA A N 1
ATOM 1465 C CA . ALA A 1 182 ? 38.408 -18.425 20.506 1.00 72.75 182 ALA A CA 1
ATOM 1466 C C . ALA A 1 182 ? 37.098 -18.967 21.118 1.00 72.75 182 ALA A C 1
ATOM 1468 O O . ALA A 1 182 ? 36.076 -18.285 21.085 1.00 72.75 182 ALA A O 1
ATOM 1469 N N . PHE A 1 183 ? 37.122 -20.170 21.711 1.00 78.12 183 PHE A N 1
ATOM 1470 C CA . PHE A 1 183 ? 35.930 -20.782 22.319 1.00 78.12 183 PHE A CA 1
ATOM 1471 C C . PHE A 1 183 ? 35.292 -19.955 23.457 1.00 78.12 183 PHE A C 1
ATOM 1473 O O . PHE A 1 183 ? 34.101 -19.658 23.347 1.00 78.12 183 PHE A O 1
ATOM 1480 N N . PRO A 1 184 ? 36.005 -19.563 24.536 1.00 81.69 184 PRO A N 1
ATOM 1481 C CA . PRO A 1 184 ? 35.391 -18.815 25.637 1.00 81.69 184 PRO A CA 1
ATOM 1482 C C . PRO A 1 184 ? 34.925 -17.411 25.229 1.00 81.69 184 PRO A C 1
ATOM 1484 O O . PRO A 1 184 ? 33.879 -16.969 25.703 1.00 81.69 184 PRO A O 1
ATOM 1487 N N . VAL A 1 185 ? 35.642 -16.728 24.326 1.00 77.50 185 VAL A N 1
ATOM 1488 C CA . VAL A 1 185 ? 35.230 -15.409 23.811 1.00 77.50 185 VAL A CA 1
ATOM 1489 C C . VAL A 1 185 ? 33.938 -15.522 22.997 1.00 77.50 185 VAL A C 1
ATOM 1491 O O . VAL A 1 185 ? 32.994 -14.771 23.243 1.00 77.50 185 VAL A O 1
ATOM 1494 N N . PHE A 1 186 ? 33.855 -16.497 22.085 1.00 79.50 186 PHE A N 1
ATOM 1495 C CA . PHE A 1 186 ? 32.644 -16.747 21.300 1.00 79.50 186 PHE A CA 1
ATOM 1496 C C . PHE A 1 186 ? 31.457 -17.150 22.187 1.00 79.50 186 PHE A C 1
ATOM 1498 O O . PHE A 1 186 ? 30.366 -16.611 22.030 1.00 79.50 186 PHE A O 1
ATOM 1505 N N . PHE A 1 187 ? 31.669 -18.031 23.172 1.00 83.88 187 PHE A N 1
ATOM 1506 C CA . PHE A 1 187 ? 30.621 -18.450 24.108 1.00 83.88 187 PHE A CA 1
ATOM 1507 C C . PHE A 1 187 ? 30.059 -17.278 24.930 1.00 83.88 187 PHE A C 1
ATOM 1509 O O . PHE A 1 187 ? 28.840 -17.120 25.021 1.00 83.88 187 PHE A O 1
ATOM 1516 N N . LEU A 1 188 ? 30.928 -16.422 25.482 1.00 82.31 188 LEU A N 1
ATOM 1517 C CA . LEU A 1 188 ? 30.507 -15.221 26.210 1.00 82.31 188 LEU A CA 1
ATOM 1518 C C . LEU A 1 188 ? 29.699 -14.274 25.308 1.00 82.31 188 LEU A C 1
ATOM 1520 O O . LEU A 1 188 ? 28.663 -13.755 25.724 1.00 82.31 188 LEU A O 1
ATOM 1524 N N . PHE A 1 189 ? 30.139 -14.088 24.064 1.00 81.25 189 PHE A N 1
ATOM 1525 C CA . PHE A 1 189 ? 29.449 -13.259 23.080 1.00 81.25 189 PHE A CA 1
ATOM 1526 C C . PHE A 1 189 ? 28.056 -13.814 22.711 1.00 81.25 189 PHE A C 1
ATOM 1528 O O . PHE A 1 189 ? 27.098 -13.039 22.686 1.00 81.25 189 PHE A O 1
ATOM 1535 N N . CYS A 1 190 ? 27.898 -15.136 22.540 1.00 82.00 190 CYS A N 1
ATOM 1536 C CA . CYS A 1 190 ? 26.586 -15.781 22.357 1.00 82.00 190 CYS A CA 1
ATOM 1537 C C . CYS A 1 190 ? 25.622 -15.477 23.517 1.00 82.00 190 CYS A C 1
ATOM 1539 O O . CYS A 1 190 ? 24.459 -15.143 23.294 1.00 82.00 190 CYS A O 1
ATOM 1541 N N . VAL A 1 191 ? 26.091 -15.572 24.767 1.00 85.88 191 VAL A N 1
ATOM 1542 C CA . VAL A 1 191 ? 25.253 -15.292 25.947 1.00 85.88 191 VAL A CA 1
ATOM 1543 C C . VAL A 1 191 ? 24.855 -13.813 26.002 1.00 85.88 191 VAL A C 1
ATOM 1545 O O . VAL A 1 191 ? 23.689 -13.497 26.239 1.00 85.88 191 VAL A O 1
ATOM 1548 N N . LEU A 1 192 ? 25.795 -12.899 25.751 1.00 81.19 192 LEU A N 1
ATOM 1549 C CA . LEU A 1 192 ? 25.536 -11.460 25.814 1.00 81.19 192 LEU A CA 1
ATOM 1550 C C . LEU A 1 192 ? 24.607 -10.976 24.690 1.00 81.19 192 LEU A C 1
ATOM 1552 O O . LEU A 1 192 ? 23.633 -10.282 24.975 1.00 81.19 192 LEU A O 1
ATOM 1556 N N . MET A 1 193 ? 24.884 -11.326 23.432 1.00 78.62 193 MET A N 1
ATOM 1557 C CA . MET A 1 193 ? 24.135 -10.809 22.278 1.00 78.62 193 MET A CA 1
ATOM 1558 C C . MET A 1 193 ? 22.879 -11.644 21.993 1.00 78.62 193 MET A C 1
ATOM 1560 O O . MET A 1 193 ? 21.763 -11.126 21.992 1.00 78.62 193 MET A O 1
ATOM 1564 N N . THR A 1 194 ? 23.046 -12.953 21.794 1.00 76.50 194 THR A N 1
ATOM 1565 C CA . THR A 1 194 ? 21.978 -13.837 21.301 1.00 76.50 194 THR A CA 1
ATOM 1566 C C . THR A 1 194 ? 20.959 -14.204 22.383 1.00 76.50 194 THR A C 1
ATOM 1568 O O . THR A 1 194 ? 19.811 -14.496 22.058 1.00 76.50 194 THR A O 1
ATOM 1571 N N . ILE A 1 195 ? 21.343 -14.177 23.667 1.00 81.19 195 ILE A N 1
ATOM 1572 C CA . ILE A 1 195 ? 20.435 -14.499 24.782 1.00 81.19 195 ILE A CA 1
ATOM 1573 C C . ILE A 1 195 ? 20.003 -13.239 25.539 1.00 81.19 195 ILE A C 1
ATOM 1575 O O . ILE A 1 195 ? 18.804 -12.995 25.653 1.00 81.19 195 ILE A O 1
ATOM 1579 N N . LEU A 1 196 ? 20.925 -12.430 26.066 1.00 81.56 196 LEU A N 1
ATOM 1580 C CA . LEU A 1 196 ? 20.547 -11.299 26.927 1.00 81.56 196 LEU A CA 1
ATOM 1581 C C . LEU A 1 196 ? 20.031 -10.088 26.135 1.00 81.56 196 LEU A C 1
ATOM 1583 O O . LEU A 1 196 ? 18.933 -9.607 26.416 1.00 81.56 196 LEU A O 1
ATOM 1587 N N . LEU A 1 197 ? 20.778 -9.618 25.131 1.00 81.69 197 LEU A N 1
ATOM 1588 C CA . LEU A 1 197 ? 20.397 -8.446 24.332 1.00 81.69 197 LEU A CA 1
ATOM 1589 C C . LEU A 1 197 ? 19.112 -8.721 23.532 1.00 81.69 197 LEU A C 1
ATOM 1591 O O . LEU A 1 197 ? 18.180 -7.918 23.583 1.00 81.69 197 LEU A O 1
ATOM 1595 N N . MET A 1 198 ? 19.012 -9.880 22.873 1.00 82.44 198 MET A N 1
ATOM 1596 C CA . MET A 1 198 ? 17.813 -10.235 22.106 1.00 82.44 198 MET A CA 1
ATOM 1597 C C . MET A 1 198 ? 16.546 -10.369 22.958 1.00 82.44 198 MET A C 1
ATOM 1599 O O . MET A 1 198 ? 15.529 -9.777 22.607 1.00 82.44 198 MET A O 1
ATOM 1603 N N . ASN A 1 199 ? 16.581 -11.061 24.104 1.00 83.62 199 ASN A N 1
ATOM 1604 C CA . ASN A 1 199 ? 15.388 -11.154 24.959 1.00 83.62 199 ASN A CA 1
ATOM 1605 C C . ASN A 1 199 ? 14.996 -9.794 25.570 1.00 83.62 199 ASN A C 1
ATOM 1607 O O . ASN A 1 199 ? 13.808 -9.545 25.776 1.00 83.62 199 ASN A O 1
ATOM 1611 N N . LEU A 1 200 ? 15.955 -8.887 25.801 1.00 85.12 200 LEU A N 1
ATOM 1612 C CA . LEU A 1 200 ? 15.673 -7.514 26.233 1.00 85.12 200 LEU A CA 1
ATOM 1613 C C . LEU A 1 200 ? 15.000 -6.685 25.124 1.00 85.12 200 LEU A C 1
ATOM 1615 O O . LEU A 1 200 ? 13.983 -6.040 25.381 1.00 85.12 200 LEU A O 1
ATOM 1619 N N . LEU A 1 201 ? 15.529 -6.718 23.894 1.00 84.81 201 LEU A N 1
ATOM 1620 C CA . LEU A 1 201 ? 14.930 -6.013 22.753 1.00 84.81 201 LEU A CA 1
ATOM 1621 C C . LEU A 1 201 ? 13.554 -6.569 22.392 1.00 84.81 201 LEU A C 1
ATOM 1623 O O . LEU A 1 201 ? 12.638 -5.788 22.149 1.00 84.81 201 LEU A O 1
ATOM 1627 N N . VAL A 1 202 ? 13.386 -7.895 22.397 1.00 84.75 202 VAL A N 1
ATOM 1628 C CA . VAL A 1 202 ? 12.079 -8.530 22.193 1.00 84.75 202 VAL A CA 1
ATOM 1629 C C . VAL A 1 202 ? 11.121 -8.142 23.317 1.00 84.75 202 VAL A C 1
ATOM 1631 O O . VAL A 1 202 ? 9.982 -7.818 23.013 1.00 84.75 202 VAL A O 1
ATOM 1634 N N . GLY A 1 203 ? 11.558 -8.082 24.579 1.00 85.31 203 GLY A N 1
ATOM 1635 C CA . GLY A 1 203 ? 10.726 -7.607 25.692 1.00 85.31 203 GLY A CA 1
ATOM 1636 C C . GLY A 1 203 ? 10.190 -6.187 25.475 1.00 85.31 203 GLY A C 1
ATOM 1637 O O . GLY A 1 203 ? 8.977 -5.979 25.496 1.00 85.31 203 GLY A O 1
ATOM 1638 N N . LEU A 1 204 ? 11.078 -5.231 25.181 1.00 86.44 204 LEU A N 1
ATOM 1639 C CA . LEU A 1 204 ? 10.703 -3.837 24.902 1.00 86.44 204 LEU A CA 1
ATOM 1640 C C . LEU A 1 204 ? 9.792 -3.726 23.666 1.00 86.44 204 LEU A C 1
ATOM 1642 O O . LEU A 1 204 ? 8.724 -3.117 23.727 1.00 86.44 204 LEU A O 1
ATOM 1646 N N . ALA A 1 205 ? 10.167 -4.382 22.564 1.00 85.00 205 ALA A N 1
ATOM 1647 C CA . ALA A 1 205 ? 9.385 -4.382 21.332 1.00 85.00 205 ALA A CA 1
ATOM 1648 C C . ALA A 1 205 ? 8.021 -5.077 21.492 1.00 85.00 205 ALA A C 1
ATOM 1650 O O . ALA A 1 205 ? 7.074 -4.698 20.809 1.00 85.00 205 ALA A O 1
ATOM 1651 N N . VAL A 1 206 ? 7.891 -6.063 22.388 1.00 85.31 206 VAL A N 1
ATOM 1652 C CA . VAL A 1 206 ? 6.627 -6.751 22.696 1.00 85.31 206 VAL A CA 1
ATOM 1653 C C . VAL A 1 206 ? 5.660 -5.856 23.474 1.00 85.31 206 VAL A C 1
ATOM 1655 O O . VAL A 1 206 ? 4.451 -6.001 23.301 1.00 85.31 206 VAL A O 1
ATOM 1658 N N . ASP A 1 207 ? 6.139 -4.912 24.282 1.00 82.12 207 ASP A N 1
ATOM 1659 C CA . ASP A 1 207 ? 5.265 -3.935 24.943 1.00 82.12 207 ASP A CA 1
ATOM 1660 C C . ASP A 1 207 ? 4.905 -2.762 24.016 1.00 82.12 207 ASP A C 1
ATOM 1662 O O . ASP A 1 207 ? 3.726 -2.399 23.917 1.00 82.12 207 ASP A O 1
ATOM 1666 N N . ASP A 1 208 ? 5.861 -2.263 23.226 1.00 89.56 208 ASP A N 1
ATOM 1667 C CA . ASP A 1 208 ? 5.582 -1.262 22.190 1.00 89.56 208 ASP A CA 1
ATOM 1668 C C . ASP A 1 208 ? 4.597 -1.788 21.131 1.00 89.56 208 ASP A C 1
ATOM 1670 O O . ASP A 1 208 ? 3.612 -1.105 20.818 1.00 89.56 208 ASP A O 1
ATOM 1674 N N . ILE A 1 209 ? 4.799 -3.009 20.608 1.00 84.69 209 ILE A N 1
ATOM 1675 C CA . ILE A 1 209 ? 3.967 -3.564 19.528 1.00 84.69 209 ILE A CA 1
ATOM 1676 C C . ILE A 1 209 ? 2.524 -3.804 19.961 1.00 84.69 209 ILE A C 1
ATOM 1678 O O . ILE A 1 209 ? 1.642 -3.612 19.134 1.00 84.69 209 ILE A O 1
ATOM 1682 N N . LYS A 1 210 ? 2.241 -4.128 21.233 1.00 79.06 210 LYS A N 1
ATOM 1683 C CA . LYS A 1 210 ? 0.853 -4.203 21.739 1.00 79.06 210 LYS A CA 1
ATOM 1684 C C . LYS A 1 210 ? 0.159 -2.852 21.570 1.00 79.06 210 LYS A C 1
ATOM 1686 O O . LYS A 1 210 ? -0.904 -2.767 20.955 1.00 79.06 210 LYS A O 1
ATOM 1691 N N . SER A 1 211 ? 0.808 -1.782 22.041 1.00 79.44 211 SER A N 1
ATOM 1692 C CA . SER A 1 211 ? 0.254 -0.426 21.964 1.00 79.44 211 SER A CA 1
ATOM 1693 C C . SER A 1 211 ? 0.173 0.100 20.526 1.00 79.44 211 SER A C 1
ATOM 1695 O O . SER A 1 211 ? -0.681 0.932 20.221 1.00 79.44 211 SER A O 1
ATOM 1697 N N . VAL A 1 212 ? 1.067 -0.345 19.637 1.00 83.38 212 VAL A N 1
ATOM 1698 C CA . VAL A 1 212 ? 1.067 0.023 18.214 1.00 83.38 212 VAL A CA 1
ATOM 1699 C C . VAL A 1 212 ? 0.048 -0.803 17.428 1.00 83.38 212 VAL A C 1
ATOM 1701 O O . VAL A 1 212 ? -0.597 -0.244 16.546 1.00 83.38 212 VAL A O 1
ATOM 1704 N N . GLN A 1 213 ? -0.160 -2.079 17.759 1.00 79.50 213 GLN A N 1
ATOM 1705 C CA . GLN A 1 213 ? -1.148 -2.950 17.121 1.00 79.50 213 GLN A CA 1
ATOM 1706 C C . GLN A 1 213 ? -2.571 -2.457 17.394 1.00 79.50 213 GLN A C 1
ATOM 1708 O O . GLN A 1 213 ? -3.328 -2.289 16.443 1.00 79.50 213 GLN A O 1
ATOM 1713 N N . GLU A 1 214 ? -2.912 -2.128 18.642 1.00 81.12 214 GLU A N 1
ATOM 1714 C CA . GLU A 1 214 ? -4.216 -1.545 18.996 1.00 81.12 214 GLU A CA 1
ATOM 1715 C C . GLU A 1 214 ? -4.499 -0.266 18.177 1.00 81.12 214 GLU A C 1
ATOM 1717 O O . GLU A 1 214 ? -5.534 -0.132 17.515 1.00 81.12 214 GLU A O 1
ATOM 1722 N N . LYS A 1 215 ? -3.515 0.643 18.116 1.00 79.31 215 LYS A N 1
ATOM 1723 C CA . LYS A 1 215 ? -3.577 1.864 17.292 1.00 79.31 215 LYS A CA 1
ATOM 1724 C C . LYS A 1 215 ? -3.658 1.549 15.792 1.00 79.31 215 LYS A C 1
ATOM 1726 O O . LYS A 1 215 ? -4.343 2.264 15.061 1.00 79.31 215 LYS A O 1
ATOM 1731 N N . ALA A 1 216 ? -2.984 0.503 15.315 1.00 76.75 216 ALA A N 1
ATOM 1732 C CA . ALA A 1 216 ? -2.956 0.104 13.908 1.00 76.75 216 ALA A CA 1
ATOM 1733 C C . ALA A 1 216 ? -4.250 -0.591 13.458 1.00 76.75 216 ALA A C 1
ATOM 1735 O O . ALA A 1 216 ? -4.677 -0.379 12.324 1.00 76.75 216 ALA A O 1
ATOM 1736 N N . GLU A 1 217 ? -4.908 -1.361 14.324 1.00 80.50 217 GLU A N 1
ATOM 1737 C CA . GLU A 1 217 ? -6.217 -1.965 14.055 1.00 80.50 217 GLU A CA 1
ATOM 1738 C C . GLU A 1 217 ? -7.301 -0.885 13.967 1.00 80.50 217 GLU A C 1
ATOM 1740 O O . GLU A 1 217 ? -8.013 -0.809 12.959 1.00 80.50 217 GLU A O 1
ATOM 1745 N N . LEU A 1 218 ? -7.329 0.051 14.924 1.00 84.19 218 LEU A N 1
ATOM 1746 C CA . LEU A 1 218 ? -8.167 1.251 14.839 1.00 84.19 218 LEU A CA 1
ATOM 1747 C C . LEU A 1 218 ? -7.842 2.088 13.591 1.00 84.19 218 LEU A C 1
ATOM 1749 O O . LEU A 1 218 ? -8.754 2.548 12.896 1.00 84.19 218 LEU A O 1
ATOM 1753 N N . LYS A 1 219 ? -6.558 2.256 13.240 1.00 83.12 219 LYS A N 1
ATOM 1754 C CA . LYS A 1 219 ? -6.175 3.031 12.051 1.00 83.12 219 LYS A CA 1
ATOM 1755 C C . LYS A 1 219 ? -6.520 2.325 10.736 1.00 83.12 219 LYS A C 1
ATOM 1757 O O . LYS A 1 219 ? -6.882 3.000 9.771 1.00 83.12 219 LYS A O 1
ATOM 1762 N N . ARG A 1 220 ? -6.472 0.991 10.697 1.00 84.44 220 ARG A N 1
ATOM 1763 C CA . ARG A 1 220 ? -6.937 0.160 9.577 1.00 84.44 220 ARG A CA 1
ATOM 1764 C C . ARG A 1 220 ? -8.445 0.296 9.389 1.00 84.44 220 ARG A C 1
ATOM 1766 O O . ARG A 1 220 ? -8.878 0.498 8.257 1.00 84.44 220 ARG A O 1
ATOM 1773 N N . LEU A 1 221 ? -9.223 0.241 10.471 1.00 86.62 221 LEU A N 1
ATOM 1774 C CA . LEU A 1 221 ? -10.672 0.459 10.434 1.00 86.62 221 LEU A CA 1
ATOM 1775 C C . LEU A 1 221 ? -11.007 1.884 9.962 1.00 86.62 221 LEU A C 1
ATOM 1777 O O . LEU A 1 221 ? -11.801 2.032 9.034 1.00 86.62 221 LEU A O 1
ATOM 1781 N N . SER A 1 222 ? -10.326 2.915 10.485 1.00 90.19 222 SER A N 1
ATOM 1782 C CA . SER A 1 222 ? -10.407 4.294 9.960 1.00 90.19 222 SER A CA 1
ATOM 1783 C C . SER A 1 222 ? -10.133 4.333 8.458 1.00 90.19 222 SER A C 1
ATOM 1785 O O . SER A 1 222 ? -10.946 4.870 7.718 1.00 90.19 222 SER A O 1
ATOM 1787 N N . MET A 1 223 ? -9.045 3.721 7.983 1.00 81.06 223 MET A N 1
ATOM 1788 C CA . MET A 1 223 ? -8.678 3.750 6.565 1.00 81.06 223 MET A CA 1
ATOM 1789 C C . MET A 1 223 ? -9.685 3.004 5.671 1.00 81.06 223 MET A C 1
ATOM 1791 O O . MET A 1 223 ? -9.923 3.421 4.537 1.00 81.06 223 MET A O 1
ATOM 1795 N N . GLN A 1 224 ? -10.307 1.932 6.171 1.00 85.56 224 GLN A N 1
ATOM 1796 C CA . GLN A 1 224 ? -11.398 1.240 5.478 1.00 85.56 224 GLN A CA 1
ATOM 1797 C C . GLN A 1 224 ? -12.663 2.106 5.410 1.00 85.56 224 GLN A C 1
ATOM 1799 O O . GLN A 1 224 ? -13.257 2.211 4.338 1.00 85.56 224 GLN A O 1
ATOM 1804 N N . VAL A 1 225 ? -13.042 2.775 6.503 1.00 85.94 225 VAL A N 1
ATOM 1805 C CA . VAL A 1 225 ? -14.169 3.723 6.529 1.00 85.94 225 VAL A CA 1
ATOM 1806 C C . VAL A 1 225 ? -13.897 4.920 5.611 1.00 85.94 225 VAL A C 1
ATOM 1808 O O . VAL A 1 225 ? -14.746 5.254 4.790 1.00 85.94 225 VAL A O 1
ATOM 1811 N N . ASP A 1 226 ? -12.699 5.505 5.655 1.00 86.69 226 ASP A N 1
ATOM 1812 C CA . ASP A 1 226 ? -12.274 6.602 4.777 1.00 86.69 226 ASP A CA 1
ATOM 1813 C C . ASP A 1 226 ? -12.343 6.204 3.292 1.00 86.69 226 ASP A C 1
ATOM 1815 O O . ASP A 1 226 ? -12.767 7.007 2.454 1.00 86.69 226 ASP A O 1
ATOM 1819 N N . LEU A 1 227 ? -11.953 4.969 2.951 1.00 87.50 227 LEU A N 1
ATOM 1820 C CA . LEU A 1 22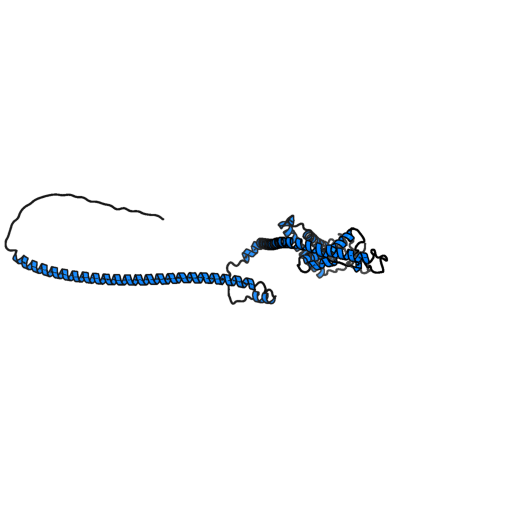7 ? -12.050 4.423 1.595 1.00 87.50 227 LEU A CA 1
ATOM 1821 C C . LEU A 1 227 ? -13.511 4.212 1.173 1.00 87.50 227 LEU A C 1
ATOM 1823 O O . LEU A 1 227 ? -13.894 4.634 0.081 1.00 87.50 227 LEU A O 1
ATOM 1827 N N . VAL A 1 228 ? -14.339 3.610 2.033 1.00 85.25 228 VAL A N 1
ATOM 1828 C CA . VAL A 1 228 ? -15.774 3.414 1.772 1.00 85.25 228 VAL A CA 1
ATOM 1829 C C . VAL A 1 228 ? -16.480 4.760 1.596 1.00 85.25 228 VAL A C 1
ATOM 1831 O O . VAL A 1 228 ? -17.237 4.910 0.643 1.00 85.25 228 VAL A O 1
ATOM 1834 N N . LEU A 1 229 ? -16.176 5.768 2.420 1.00 82.38 229 LEU A N 1
ATOM 1835 C CA . LEU A 1 229 ? -16.729 7.122 2.305 1.00 82.38 229 LEU A CA 1
ATOM 1836 C C . LEU A 1 229 ? -16.256 7.858 1.038 1.00 82.38 229 LEU A C 1
ATOM 1838 O O . LEU A 1 229 ? -17.048 8.576 0.424 1.00 82.38 229 LEU A O 1
ATOM 1842 N N . GLN A 1 230 ? -15.002 7.673 0.609 1.00 82.62 230 GLN A N 1
ATOM 1843 C CA . GLN A 1 230 ? -14.505 8.186 -0.679 1.00 82.62 230 GLN A CA 1
ATOM 1844 C C . GLN A 1 230 ? -15.270 7.559 -1.858 1.00 82.62 230 GLN A C 1
ATOM 1846 O O . GLN A 1 230 ? -15.760 8.278 -2.733 1.00 82.62 230 GLN A O 1
ATOM 1851 N N . VAL A 1 231 ? -15.434 6.233 -1.854 1.00 80.88 231 VAL A N 1
ATOM 1852 C CA . VAL A 1 231 ? -16.173 5.486 -2.887 1.00 80.88 231 VAL A CA 1
ATOM 1853 C C . VAL A 1 231 ? -17.668 5.835 -2.877 1.00 80.88 231 VAL A C 1
ATOM 1855 O O . VAL A 1 231 ? -18.259 6.039 -3.936 1.00 80.88 231 VAL A O 1
ATOM 1858 N N . GLU A 1 232 ? -18.275 5.975 -1.700 1.00 79.12 232 GLU A N 1
ATOM 1859 C CA . GLU A 1 232 ? -19.670 6.379 -1.508 1.00 79.12 232 GLU A CA 1
ATOM 1860 C C . GLU A 1 232 ? -19.953 7.776 -2.068 1.00 79.12 232 GLU A C 1
ATOM 1862 O O . GLU A 1 232 ? -20.902 7.945 -2.840 1.00 79.12 232 GLU A O 1
ATOM 1867 N N . ARG A 1 233 ? -19.116 8.765 -1.725 1.00 74.19 233 ARG A N 1
ATOM 1868 C CA . ARG A 1 233 ? -19.246 10.137 -2.240 1.00 74.19 233 ARG A CA 1
ATOM 1869 C C . ARG A 1 233 ? -19.061 10.179 -3.758 1.00 74.19 233 ARG A C 1
ATOM 1871 O O . ARG A 1 233 ? -19.836 10.850 -4.438 1.00 74.19 233 ARG A O 1
ATOM 1878 N N . SER A 1 234 ? -18.103 9.415 -4.289 1.00 78.19 234 SER A N 1
ATOM 1879 C CA . SER A 1 234 ? -17.875 9.279 -5.734 1.00 78.19 234 SER A CA 1
ATOM 1880 C C . SER A 1 234 ? -19.075 8.641 -6.461 1.00 78.19 234 SER A C 1
ATOM 1882 O O . SER A 1 234 ? -19.518 9.131 -7.499 1.00 78.19 234 SER A O 1
ATOM 1884 N N . MET A 1 235 ? -19.696 7.607 -5.880 1.00 73.06 235 MET A N 1
ATOM 1885 C CA . MET A 1 235 ? -20.833 6.886 -6.476 1.00 73.06 235 MET A CA 1
ATOM 1886 C C . MET A 1 235 ? -22.228 7.445 -6.125 1.00 73.06 235 MET A C 1
ATOM 1888 O O . MET A 1 235 ? -23.232 6.744 -6.280 1.00 73.06 235 MET A O 1
ATOM 1892 N N . SER A 1 236 ? -22.332 8.720 -5.731 1.00 67.12 236 SER A N 1
ATOM 1893 C CA . SER A 1 236 ? -23.600 9.403 -5.397 1.00 67.12 236 SER A CA 1
ATOM 1894 C C . SER A 1 236 ? -24.709 9.228 -6.458 1.00 67.12 236 SER A C 1
ATOM 1896 O O . SER A 1 236 ? -25.866 8.951 -6.125 1.00 67.12 236 SER A O 1
ATOM 1898 N N . PHE A 1 237 ? -24.360 9.300 -7.749 1.00 63.00 237 PHE A N 1
ATOM 1899 C CA . PHE A 1 237 ? -25.309 9.111 -8.857 1.00 63.00 237 PHE A CA 1
ATOM 1900 C C . PHE A 1 237 ? -25.832 7.667 -8.955 1.00 63.00 237 PHE A C 1
ATOM 1902 O O . PHE A 1 237 ? -27.033 7.437 -9.103 1.00 63.00 237 PHE A O 1
ATOM 1909 N N . TRP A 1 238 ? -24.940 6.683 -8.814 1.00 63.12 238 TRP A N 1
ATOM 1910 C CA . TRP A 1 238 ? -25.293 5.262 -8.864 1.00 63.12 238 TRP A CA 1
ATOM 1911 C C . TRP A 1 238 ? -26.098 4.838 -7.633 1.00 63.12 238 TRP A C 1
ATOM 1913 O O . TRP A 1 238 ? -27.069 4.097 -7.778 1.00 63.12 238 TRP A O 1
ATOM 1923 N N . ARG A 1 239 ? -25.795 5.391 -6.450 1.00 68.31 239 ARG A N 1
ATOM 1924 C CA . ARG A 1 239 ? -26.592 5.198 -5.229 1.00 68.31 239 ARG A CA 1
ATOM 1925 C C . ARG A 1 239 ? -28.067 5.529 -5.461 1.00 68.31 239 ARG A C 1
ATOM 1927 O O . ARG A 1 239 ? -28.911 4.652 -5.307 1.00 68.31 239 ARG A O 1
ATOM 1934 N N . LYS A 1 240 ? -28.381 6.742 -5.933 1.00 63.62 240 LYS A N 1
ATOM 1935 C CA . LYS A 1 240 ? -29.773 7.169 -6.189 1.00 63.62 240 LYS A CA 1
ATOM 1936 C C . LYS A 1 240 ? -30.527 6.285 -7.197 1.00 63.62 240 LYS A C 1
ATOM 1938 O O . LYS A 1 240 ? -31.752 6.268 -7.172 1.00 63.62 240 LYS A O 1
ATOM 1943 N N . LYS A 1 241 ? -29.819 5.551 -8.065 1.00 64.50 241 LYS A N 1
ATOM 1944 C CA . LYS A 1 241 ? -30.406 4.653 -9.075 1.00 64.50 241 LYS A CA 1
ATOM 1945 C C . LYS A 1 241 ? -30.510 3.185 -8.626 1.00 64.50 241 LYS A C 1
ATOM 1947 O O . LYS A 1 241 ? -31.325 2.454 -9.182 1.00 64.50 241 LYS A O 1
ATOM 1952 N N . PHE A 1 242 ? -29.711 2.751 -7.647 1.00 62.62 242 PHE A N 1
ATOM 1953 C CA . PHE A 1 242 ? -29.637 1.349 -7.202 1.00 62.62 242 PHE A CA 1
ATOM 1954 C C . PHE A 1 242 ? -30.125 1.104 -5.763 1.00 62.62 242 PHE A C 1
ATOM 1956 O O . PHE A 1 242 ? -30.417 -0.044 -5.420 1.00 62.62 242 PHE A O 1
ATOM 1963 N N . THR A 1 243 ? -30.296 2.139 -4.932 1.00 59.34 243 THR A N 1
ATOM 1964 C CA . THR A 1 243 ? -30.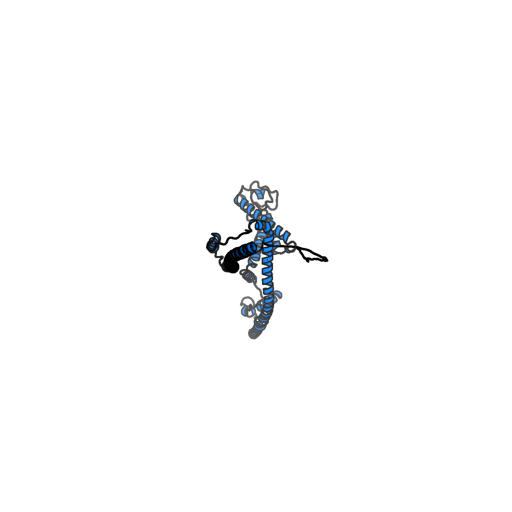944 2.010 -3.616 1.00 59.34 243 THR A CA 1
ATOM 1965 C C . THR A 1 243 ? -32.428 1.666 -3.780 1.00 59.34 243 THR A C 1
ATOM 1967 O O . THR A 1 243 ? -33.255 2.525 -4.081 1.00 59.34 243 THR A O 1
ATOM 1970 N N . ARG A 1 244 ? -32.795 0.400 -3.548 1.00 57.00 244 ARG A N 1
ATOM 1971 C CA . ARG A 1 244 ? -34.201 -0.024 -3.461 1.00 57.00 244 ARG A CA 1
ATOM 1972 C C . ARG A 1 244 ? -34.782 0.347 -2.099 1.00 57.00 244 ARG A C 1
ATOM 1974 O O . ARG A 1 244 ? -34.449 -0.277 -1.102 1.00 57.00 244 ARG A O 1
ATOM 1981 N N . SER A 1 245 ? -35.740 1.273 -2.083 1.00 56.25 245 SER A N 1
ATOM 1982 C CA . SER A 1 245 ? -36.472 1.700 -0.876 1.00 56.25 245 SER A CA 1
ATOM 1983 C C . SER A 1 245 ? -37.411 0.637 -0.266 1.00 56.25 245 SER A C 1
ATOM 1985 O O . SER A 1 245 ? -38.161 0.944 0.656 1.00 56.25 245 SER A O 1
ATOM 1987 N N . ARG A 1 246 ? -37.444 -0.592 -0.800 1.00 55.38 246 ARG A N 1
ATOM 1988 C CA . ARG A 1 246 ? -38.289 -1.681 -0.295 1.00 55.38 246 ARG A CA 1
ATOM 1989 C C . ARG A 1 246 ? -37.629 -3.030 -0.581 1.00 55.38 246 ARG A C 1
ATOM 1991 O O . ARG A 1 246 ? -37.441 -3.397 -1.745 1.00 55.38 246 ARG A O 1
ATOM 1998 N N . LEU A 1 247 ? -37.286 -3.758 0.477 1.00 56.16 247 LEU A N 1
ATOM 1999 C CA . LEU A 1 247 ? -36.810 -5.137 0.419 1.00 56.16 247 LEU A CA 1
ATOM 2000 C C . LEU A 1 247 ? -37.993 -6.064 0.730 1.00 56.16 247 LEU A C 1
ATOM 2002 O O . LEU A 1 247 ? -38.752 -5.804 1.655 1.00 56.16 247 LEU A O 1
ATOM 2006 N N . SER A 1 248 ? -38.184 -7.118 -0.064 1.00 57.44 248 SER A N 1
ATOM 2007 C CA . SER A 1 248 ? -39.188 -8.156 0.210 1.00 57.44 248 SER A CA 1
ATOM 2008 C C . SER A 1 248 ? -38.466 -9.472 0.457 1.00 57.44 248 SER A C 1
ATOM 2010 O O . SER A 1 248 ? -37.830 -10.020 -0.447 1.00 57.44 248 SER A O 1
ATOM 2012 N N . PHE A 1 249 ? -38.515 -9.939 1.703 1.00 56.66 249 PHE A N 1
ATOM 2013 C CA . PHE A 1 249 ? -37.874 -11.178 2.121 1.00 56.66 249 PHE A CA 1
ATOM 2014 C C . PHE A 1 249 ? -38.769 -12.375 1.772 1.00 56.66 249 PHE A C 1
ATOM 2016 O O . PHE A 1 249 ? -39.981 -12.333 1.969 1.00 56.66 249 PHE A O 1
ATOM 2023 N N . TYR A 1 250 ? -38.176 -13.444 1.239 1.00 63.62 250 TYR A N 1
ATOM 2024 C CA . TYR A 1 250 ? -38.884 -14.672 0.862 1.00 63.62 250 TYR A CA 1
ATOM 2025 C C . TYR A 1 250 ? -38.110 -15.877 1.419 1.00 63.62 250 TYR A C 1
ATOM 2027 O O . TYR A 1 250 ? -37.166 -16.330 0.762 1.00 63.62 250 TYR A O 1
ATOM 2035 N N . PRO A 1 251 ? -38.485 -16.414 2.597 1.00 56.34 251 PRO A N 1
ATOM 2036 C CA . PRO A 1 251 ? -37.610 -17.263 3.420 1.00 56.34 251 PRO A CA 1
ATOM 2037 C C . PRO A 1 251 ? -37.221 -18.623 2.812 1.00 56.34 251 PRO A C 1
ATOM 2039 O O . PRO A 1 251 ? -36.375 -19.311 3.363 1.00 56.34 251 PRO A O 1
ATOM 2042 N N . ASN A 1 252 ? -37.785 -19.012 1.662 1.00 63.59 252 ASN A N 1
ATOM 2043 C CA . ASN A 1 252 ? -37.441 -20.255 0.957 1.00 63.59 252 ASN A CA 1
ATOM 2044 C C . ASN A 1 252 ? -36.990 -20.056 -0.509 1.00 63.59 252 ASN A C 1
ATOM 2046 O O . ASN A 1 252 ? -36.879 -21.023 -1.265 1.00 63.59 252 ASN A O 1
ATOM 2050 N N . ARG A 1 253 ? -36.721 -18.818 -0.963 1.00 66.31 253 ARG A N 1
ATOM 2051 C CA . ARG A 1 253 ? -36.432 -18.538 -2.387 1.00 66.31 253 ARG A CA 1
ATOM 2052 C C . ARG A 1 253 ? -34.962 -18.207 -2.665 1.00 66.31 253 ARG A C 1
ATOM 2054 O O . ARG A 1 253 ? -34.597 -17.054 -2.880 1.00 66.31 253 ARG A O 1
ATOM 2061 N N . ILE A 1 254 ? -34.121 -19.241 -2.760 1.00 62.44 254 ILE A N 1
ATOM 2062 C CA . ILE A 1 254 ? -32.690 -19.102 -3.094 1.00 62.44 254 ILE A CA 1
ATOM 2063 C C . ILE A 1 254 ? -32.507 -18.513 -4.508 1.00 62.44 254 ILE A C 1
ATOM 2065 O O . ILE A 1 254 ? -32.638 -19.202 -5.524 1.00 62.44 254 ILE A O 1
ATOM 2069 N N . THR A 1 255 ? -32.157 -17.228 -4.571 1.00 66.81 255 THR A N 1
ATOM 2070 C CA . THR A 1 255 ? -31.857 -16.489 -5.808 1.00 66.81 255 THR A CA 1
ATOM 2071 C C . THR A 1 255 ? -30.720 -17.145 -6.604 1.00 66.81 255 THR A C 1
ATOM 2073 O O . THR A 1 255 ? -29.737 -17.613 -6.025 1.00 66.81 255 THR A O 1
ATOM 2076 N N . LYS A 1 256 ? -30.795 -17.106 -7.949 1.00 74.31 256 LYS A N 1
ATOM 2077 C CA . LYS A 1 256 ? -29.742 -17.622 -8.858 1.00 74.31 256 LYS A CA 1
ATOM 2078 C C . LYS A 1 256 ? -28.333 -17.125 -8.483 1.00 74.31 256 LYS A C 1
ATOM 2080 O O . LYS A 1 256 ? -27.375 -17.873 -8.612 1.00 74.31 256 LYS A O 1
ATOM 2085 N N . TRP A 1 257 ? -28.227 -15.904 -7.953 1.00 66.62 257 TRP A N 1
ATOM 2086 C CA . TRP A 1 257 ? -26.985 -15.303 -7.464 1.00 66.62 257 TRP A CA 1
ATOM 2087 C C . TRP A 1 257 ? -26.405 -15.983 -6.209 1.00 66.62 257 TRP A C 1
ATOM 2089 O O . TRP A 1 257 ? -25.235 -16.353 -6.239 1.00 66.62 257 TRP A O 1
ATOM 2099 N N . LYS A 1 258 ? -27.205 -16.263 -5.158 1.00 68.56 258 LYS A N 1
ATOM 2100 C CA . LYS A 1 258 ? -26.746 -17.086 -4.011 1.00 68.56 258 LYS A CA 1
ATOM 2101 C C . LYS A 1 258 ? -26.329 -18.493 -4.482 1.00 68.56 258 LYS A C 1
ATOM 2103 O O . LYS A 1 258 ? -25.367 -19.043 -3.963 1.00 68.56 258 LYS A O 1
ATOM 2108 N N . ARG A 1 259 ? -26.973 -19.054 -5.520 1.00 72.12 259 ARG A N 1
ATOM 2109 C CA . ARG A 1 259 ? -26.568 -20.346 -6.119 1.00 72.12 259 ARG A CA 1
ATOM 2110 C C . ARG A 1 259 ? -25.226 -20.275 -6.870 1.00 72.12 259 ARG A C 1
ATOM 2112 O O . ARG A 1 259 ? -24.398 -21.154 -6.680 1.00 72.12 259 ARG A O 1
ATOM 2119 N N . PHE A 1 260 ? -25.003 -19.243 -7.686 1.00 70.06 260 PHE A N 1
ATOM 2120 C CA . PHE A 1 260 ? -23.744 -19.042 -8.421 1.00 70.06 260 PHE A CA 1
ATOM 2121 C C . PHE A 1 260 ? -22.568 -18.739 -7.480 1.00 70.06 260 PHE A C 1
ATOM 2123 O O . PHE A 1 260 ? -21.501 -19.329 -7.618 1.00 70.06 260 PHE A O 1
ATOM 2130 N N . ARG A 1 261 ? -22.772 -17.876 -6.475 1.00 63.75 261 ARG A N 1
ATOM 2131 C CA . ARG A 1 261 ? -21.723 -17.475 -5.523 1.00 63.75 261 ARG A CA 1
ATOM 2132 C C . ARG A 1 261 ? -21.242 -18.639 -4.641 1.00 63.75 261 ARG A C 1
ATOM 2134 O O . ARG A 1 261 ? -20.040 -18.762 -4.430 1.00 63.75 261 ARG A O 1
ATOM 2141 N N . ARG A 1 262 ? -22.145 -19.536 -4.215 1.00 66.44 262 ARG A N 1
ATOM 2142 C CA . ARG A 1 262 ? -21.798 -20.783 -3.493 1.00 66.44 262 ARG A CA 1
ATOM 2143 C C . ARG A 1 262 ? -20.865 -21.708 -4.286 1.00 66.44 262 ARG A C 1
ATOM 2145 O O . ARG A 1 262 ? -20.092 -22.439 -3.679 1.00 66.44 262 ARG A O 1
ATOM 2152 N N . LEU A 1 263 ? -20.895 -21.656 -5.622 1.00 67.31 263 LEU A N 1
ATOM 2153 C CA . LEU A 1 263 ? -20.010 -22.450 -6.486 1.00 67.31 263 LEU A CA 1
ATOM 2154 C C . LEU A 1 263 ? -18.548 -21.956 -6.464 1.00 67.31 263 LEU A C 1
ATOM 2156 O O . LEU A 1 263 ? -17.647 -22.706 -6.819 1.00 67.31 263 LEU A O 1
ATOM 2160 N N . PHE A 1 264 ? -18.313 -20.714 -6.025 1.00 60.19 264 PHE A N 1
ATOM 2161 C CA . PHE A 1 264 ? -16.992 -20.077 -5.932 1.00 60.19 264 PHE A CA 1
ATOM 2162 C C . PHE A 1 264 ? -16.441 -20.002 -4.492 1.00 60.19 264 PHE A C 1
ATOM 2164 O O . PHE A 1 264 ? -15.501 -19.259 -4.226 1.00 60.19 264 PHE A O 1
ATOM 2171 N N . GLY A 1 265 ? -17.011 -20.763 -3.547 1.00 53.59 265 GLY A N 1
ATOM 2172 C CA . GLY A 1 265 ? -16.428 -20.974 -2.212 1.00 53.59 265 GLY A CA 1
ATOM 2173 C C . GLY A 1 265 ? -16.463 -19.780 -1.246 1.00 53.59 265 GLY A C 1
ATOM 2174 O O . GLY A 1 265 ? -15.871 -19.856 -0.173 1.00 53.59 265 GLY A O 1
ATOM 2175 N N . ALA A 1 266 ? -17.166 -18.693 -1.576 1.00 57.47 266 ALA A N 1
ATOM 2176 C CA . ALA A 1 266 ? -17.246 -17.467 -0.770 1.00 57.47 266 ALA A CA 1
ATOM 2177 C C . ALA A 1 266 ? -18.166 -17.594 0.471 1.00 57.47 266 ALA A C 1
ATOM 2179 O O . ALA A 1 266 ? -18.992 -16.723 0.736 1.00 57.47 266 ALA A O 1
ATOM 2180 N N . ASN A 1 267 ? -18.052 -18.696 1.217 1.00 53.53 267 ASN A N 1
ATOM 2181 C CA . ASN A 1 267 ? -19.041 -19.119 2.216 1.00 53.53 267 ASN A CA 1
ATOM 2182 C C . ASN A 1 267 ? -18.840 -18.496 3.614 1.00 53.53 267 ASN A C 1
ATOM 2184 O O . ASN A 1 267 ? -19.757 -18.528 4.423 1.00 53.53 267 ASN A O 1
ATOM 2188 N N . GLN A 1 268 ? -17.666 -17.927 3.910 1.00 51.94 268 GLN A N 1
ATOM 2189 C CA . GLN A 1 268 ? -17.261 -17.546 5.277 1.00 51.94 268 GLN A CA 1
ATOM 2190 C C . GLN A 1 268 ? -17.770 -16.163 5.751 1.00 51.94 268 GLN A C 1
ATOM 2192 O O . GLN A 1 268 ? -17.426 -15.726 6.844 1.00 51.94 268 GLN A O 1
ATOM 2197 N N . LEU A 1 269 ? -18.570 -15.463 4.936 1.00 49.00 269 LEU A N 1
ATOM 2198 C CA . LEU A 1 269 ? -19.185 -14.165 5.275 1.00 49.00 269 LEU A CA 1
ATOM 2199 C C . LEU A 1 269 ? -20.723 -14.199 5.277 1.00 49.00 269 LEU A C 1
ATOM 2201 O O . LEU A 1 269 ? -21.336 -13.449 6.033 1.00 49.00 269 LEU A O 1
ATOM 2205 N N . ASP A 1 270 ? -21.346 -15.069 4.471 1.00 52.16 270 ASP A N 1
ATOM 2206 C CA . ASP A 1 270 ? -22.811 -15.212 4.429 1.00 52.16 270 ASP A CA 1
ATOM 2207 C C . ASP A 1 270 ? -23.362 -15.724 5.784 1.00 52.16 270 ASP A C 1
ATOM 2209 O O . ASP A 1 270 ? -24.423 -15.278 6.205 1.00 52.16 270 ASP A O 1
ATOM 2213 N N . ASP A 1 271 ? -22.625 -16.597 6.489 1.00 50.78 271 ASP A N 1
ATOM 2214 C CA . ASP A 1 271 ? -23.057 -17.261 7.737 1.00 50.78 271 ASP A CA 1
ATOM 2215 C C . ASP A 1 271 ? -23.264 -16.288 8.917 1.00 50.78 271 ASP A C 1
ATOM 2217 O O . ASP A 1 271 ? -24.209 -16.423 9.686 1.00 50.78 271 ASP A O 1
ATOM 2221 N N . TYR A 1 272 ? -22.436 -15.241 9.019 1.00 49.81 272 TYR A N 1
ATOM 2222 C CA . TYR A 1 272 ? -22.619 -14.181 10.020 1.00 49.81 272 TYR A CA 1
ATOM 2223 C C . TYR A 1 272 ? -23.755 -13.224 9.618 1.00 49.81 272 TYR A C 1
ATOM 2225 O O . TYR A 1 272 ? -24.548 -12.809 10.458 1.00 49.81 272 TYR A O 1
ATOM 2233 N N . SER A 1 273 ? -23.875 -12.891 8.326 1.00 54.56 273 SER A N 1
ATOM 2234 C CA . SER A 1 273 ? -24.863 -11.911 7.850 1.00 54.56 273 SER A CA 1
ATOM 2235 C C . SER A 1 273 ? -26.299 -12.443 7.849 1.00 54.56 273 SER A C 1
ATOM 2237 O O . SER A 1 273 ? -27.198 -11.720 8.272 1.00 54.56 273 SER A O 1
ATOM 2239 N N . ASP A 1 274 ? -26.529 -13.682 7.393 1.00 57.44 274 ASP A N 1
ATOM 2240 C CA . ASP A 1 274 ? -27.877 -14.272 7.357 1.00 57.44 274 ASP A CA 1
ATOM 2241 C C . ASP A 1 274 ? -28.433 -14.484 8.789 1.00 57.44 274 ASP A C 1
ATOM 2243 O O . ASP A 1 274 ? -29.646 -14.421 8.977 1.00 57.44 274 ASP A O 1
ATOM 2247 N N . VAL A 1 275 ? -27.576 -14.665 9.810 1.00 56.97 275 VAL A N 1
ATOM 2248 C CA . VAL A 1 275 ? -27.994 -14.783 11.225 1.00 56.97 275 VAL A CA 1
ATOM 2249 C C . VAL A 1 275 ? -28.508 -13.453 11.788 1.00 56.97 275 VAL A C 1
ATOM 2251 O O . VAL A 1 275 ? -29.601 -13.426 12.353 1.00 56.97 275 VAL A O 1
ATOM 2254 N N . TYR A 1 276 ? -27.776 -12.346 11.609 1.00 58.97 276 TYR A N 1
ATOM 2255 C CA . TYR A 1 276 ? -28.204 -11.034 12.121 1.00 58.97 276 TYR A CA 1
ATOM 2256 C C . TYR A 1 276 ? -29.489 -10.533 11.442 1.00 58.97 276 TYR A C 1
ATOM 2258 O O . TYR A 1 276 ? -30.403 -10.084 12.136 1.00 58.97 276 TYR A O 1
ATOM 2266 N N . ASP A 1 277 ? -29.597 -10.663 10.112 1.00 59.72 277 ASP A N 1
ATOM 2267 C CA . ASP A 1 277 ? -30.817 -10.299 9.370 1.00 59.72 277 ASP A CA 1
ATOM 2268 C C . ASP A 1 277 ? -32.033 -11.120 9.844 1.00 59.72 277 ASP A C 1
ATOM 2270 O O . ASP A 1 277 ? -33.144 -10.591 9.952 1.00 59.72 277 ASP A O 1
ATOM 2274 N N . GLN A 1 278 ? -31.838 -12.409 10.151 1.00 58.31 278 GLN A N 1
ATOM 2275 C CA . GLN A 1 278 ? -32.923 -13.282 10.597 1.00 58.31 278 GLN A CA 1
ATOM 2276 C C . GLN A 1 278 ? -33.334 -13.016 12.055 1.00 58.31 278 GLN A C 1
ATOM 2278 O O . GLN A 1 278 ? -34.533 -12.989 12.331 1.00 58.31 278 GLN A O 1
ATOM 2283 N N . GLN A 1 279 ? -32.388 -12.746 12.965 1.00 58.91 279 GLN A N 1
ATOM 2284 C CA . GLN A 1 279 ? -32.715 -12.356 14.345 1.00 58.91 279 GLN A CA 1
ATOM 2285 C C . GLN A 1 279 ? -33.475 -11.024 14.399 1.00 58.91 279 GLN A C 1
ATOM 2287 O O . GLN A 1 279 ? -34.504 -10.948 15.066 1.00 58.91 279 GLN A O 1
ATOM 2292 N N . ALA A 1 280 ? -33.035 -10.001 13.656 1.00 61.69 280 ALA A N 1
ATOM 2293 C CA . ALA A 1 280 ? -33.695 -8.692 13.650 1.00 61.69 280 ALA A CA 1
ATOM 2294 C C . ALA A 1 280 ? -35.152 -8.769 13.145 1.00 61.69 280 ALA A C 1
ATOM 2296 O O . ALA A 1 280 ? -36.060 -8.200 13.755 1.00 61.69 280 ALA A O 1
ATOM 2297 N N . ALA A 1 281 ? -35.396 -9.529 12.071 1.00 61.09 281 ALA A N 1
ATOM 2298 C CA . ALA A 1 281 ? -36.744 -9.748 11.544 1.00 61.09 281 ALA A CA 1
ATOM 2299 C C . ALA A 1 281 ? -37.636 -10.573 12.496 1.00 61.09 281 ALA A C 1
ATOM 2301 O O . ALA A 1 281 ? -38.858 -10.388 12.528 1.00 61.09 281 ALA A O 1
ATOM 2302 N N . GLU A 1 282 ? -37.050 -11.485 13.275 1.00 64.31 282 GLU A N 1
ATOM 2303 C CA . GLU A 1 282 ? -37.772 -12.287 14.265 1.00 64.31 282 GLU A CA 1
ATOM 2304 C C . GLU A 1 282 ? -38.112 -11.472 15.527 1.00 64.31 282 GLU A C 1
ATOM 2306 O O . GLU A 1 282 ? -39.241 -11.569 16.021 1.00 64.31 282 GLU A O 1
ATOM 2311 N N . GLU A 1 283 ? -37.218 -10.584 15.981 1.00 68.81 283 GLU A N 1
ATOM 2312 C CA . GLU A 1 283 ? -37.502 -9.611 17.045 1.00 68.81 283 GLU A CA 1
ATOM 2313 C C . GLU A 1 283 ? -38.629 -8.645 16.653 1.00 68.81 283 GLU A C 1
ATOM 2315 O O . GLU A 1 283 ? -39.613 -8.548 17.395 1.00 68.81 283 GLU A O 1
ATOM 2320 N N . GLU A 1 284 ? -38.554 -8.004 15.478 1.00 68.75 284 GLU A N 1
ATOM 2321 C CA . GLU A 1 284 ? -39.595 -7.089 14.974 1.00 68.75 284 GLU A CA 1
ATOM 2322 C C . GLU A 1 284 ? -40.952 -7.809 14.842 1.00 68.75 284 GLU A C 1
ATOM 2324 O O . GLU A 1 284 ? -41.985 -7.322 15.318 1.00 68.75 284 GLU A O 1
ATOM 2329 N N . SER A 1 285 ? -40.950 -9.035 14.300 1.00 67.06 285 SER A N 1
ATOM 2330 C CA . SER A 1 285 ? -42.149 -9.878 14.236 1.00 67.06 285 SER A CA 1
ATOM 2331 C C . SER A 1 285 ? -42.696 -10.233 15.625 1.00 67.06 285 SER A C 1
ATOM 2333 O O . SER A 1 285 ? -43.915 -10.315 15.797 1.00 67.06 285 SER A O 1
ATOM 2335 N N . SER A 1 286 ? -41.831 -10.449 16.622 1.00 71.88 286 SER A N 1
ATOM 2336 C CA . SER A 1 286 ? -42.244 -10.744 18.000 1.00 71.88 286 SER A CA 1
ATOM 2337 C C . SER A 1 286 ? -42.857 -9.527 18.702 1.00 71.88 286 SER A C 1
ATOM 2339 O O . SER A 1 286 ? -43.855 -9.679 19.411 1.00 71.88 286 SER A O 1
ATOM 2341 N N . GLY A 1 287 ? -42.319 -8.326 18.463 1.00 76.88 287 GLY A N 1
ATOM 2342 C CA . GLY A 1 287 ? -42.849 -7.066 18.986 1.00 76.88 287 GLY A CA 1
ATOM 2343 C C . GLY A 1 287 ? -44.259 -6.801 18.468 1.00 76.88 287 GLY A C 1
ATOM 2344 O O . GLY A 1 287 ? -45.197 -6.695 19.259 1.00 76.88 287 GLY A O 1
ATOM 2345 N N . LEU A 1 288 ? -44.433 -6.834 17.144 1.00 78.06 288 LEU A N 1
ATOM 2346 C CA . LEU A 1 288 ? -45.732 -6.615 16.503 1.00 78.06 288 LEU A CA 1
ATOM 2347 C C . LEU A 1 288 ? -46.786 -7.656 16.935 1.00 78.06 288 LEU A C 1
ATOM 2349 O O . LEU A 1 288 ? -47.951 -7.317 17.137 1.00 78.06 288 LEU A O 1
ATOM 2353 N N . LYS A 1 289 ? -46.391 -8.922 17.142 1.00 77.06 289 LYS A N 1
ATOM 2354 C CA . LYS A 1 289 ? -47.284 -9.968 17.685 1.00 77.06 289 LYS A CA 1
ATOM 2355 C C . LYS A 1 289 ? -47.729 -9.682 19.123 1.00 77.06 289 LYS A C 1
ATOM 2357 O O . LYS A 1 289 ? -48.885 -9.950 19.445 1.00 77.06 289 LYS A O 1
ATOM 2362 N N . ARG A 1 290 ? -46.847 -9.154 19.982 1.00 78.62 290 ARG A N 1
ATOM 2363 C CA . ARG A 1 290 ? -47.194 -8.764 21.364 1.00 78.62 290 ARG A CA 1
ATOM 2364 C C . ARG A 1 290 ? -48.169 -7.589 21.375 1.00 78.62 290 ARG A C 1
ATOM 2366 O O . ARG A 1 290 ? -49.168 -7.645 22.083 1.00 78.62 290 ARG A O 1
ATOM 2373 N N . GLU A 1 291 ? -47.917 -6.571 20.556 1.00 83.25 291 GLU A N 1
ATOM 2374 C CA . GLU A 1 291 ? -48.775 -5.386 20.453 1.00 83.25 291 GLU A CA 1
ATOM 2375 C C . GLU A 1 291 ? -50.179 -5.728 19.925 1.00 83.25 291 GLU A C 1
ATOM 2377 O O . GLU A 1 291 ? -51.176 -5.362 20.548 1.00 83.25 291 GLU A O 1
ATOM 2382 N N . LEU A 1 292 ? -50.273 -6.536 18.861 1.00 83.69 292 LEU A N 1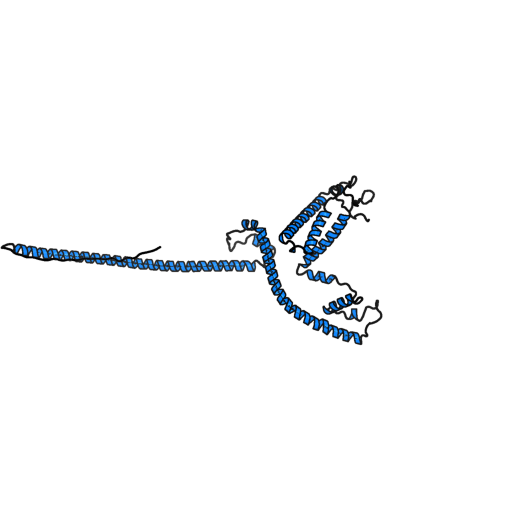
ATOM 2383 C CA . LEU A 1 292 ? -51.550 -7.068 18.363 1.00 83.69 292 LEU A CA 1
ATOM 2384 C C . LEU A 1 292 ? -52.267 -7.959 19.394 1.00 83.69 292 LEU A C 1
ATOM 2386 O O . LEU A 1 292 ? -53.498 -7.989 19.429 1.00 83.69 292 LEU A O 1
ATOM 2390 N N . GLY A 1 293 ? -51.518 -8.669 20.245 1.00 85.50 293 GLY A N 1
ATOM 2391 C CA . GLY A 1 293 ? -52.062 -9.422 21.377 1.00 85.50 293 GLY A CA 1
ATOM 2392 C C . GLY A 1 293 ? -52.739 -8.510 22.402 1.00 85.50 293 GLY A C 1
ATOM 2393 O O . GLY A 1 293 ? -53.920 -8.697 22.693 1.00 85.50 293 GLY A O 1
ATOM 2394 N N . MET A 1 294 ? -52.027 -7.482 22.876 1.00 85.75 294 MET A N 1
ATOM 2395 C CA . MET A 1 294 ? -52.552 -6.507 23.844 1.00 85.75 294 MET A CA 1
ATOM 2396 C C . MET A 1 294 ? -53.745 -5.715 23.286 1.00 85.75 294 MET A C 1
ATOM 2398 O O . MET A 1 294 ? -54.741 -5.533 23.984 1.00 85.75 294 MET A O 1
ATOM 2402 N N . GLN A 1 295 ? -53.699 -5.301 22.013 1.00 86.31 295 GLN A N 1
ATOM 2403 C CA . GLN A 1 295 ? -54.847 -4.659 21.359 1.00 86.31 295 GLN A CA 1
ATOM 2404 C C . GLN A 1 295 ? -56.067 -5.588 21.311 1.00 86.31 295 GLN A C 1
ATOM 2406 O O . GLN A 1 295 ? -57.187 -5.144 21.562 1.00 86.31 295 GLN A O 1
ATOM 2411 N N . ARG A 1 296 ? -55.876 -6.885 21.033 1.00 89.81 296 ARG A N 1
ATOM 2412 C CA . ARG A 1 296 ? -56.983 -7.849 21.007 1.00 89.81 296 ARG A CA 1
ATOM 2413 C C . ARG A 1 296 ? -57.571 -8.111 22.394 1.00 89.81 296 ARG A C 1
ATOM 2415 O O . ARG A 1 296 ? -58.785 -8.248 22.510 1.00 89.81 296 ARG A O 1
ATOM 2422 N N . GLU A 1 297 ? -56.745 -8.152 23.432 1.00 89.94 297 GLU A N 1
ATOM 2423 C CA . GLU A 1 297 ? -57.206 -8.284 24.818 1.00 89.94 297 GLU A CA 1
ATOM 2424 C C . GLU A 1 297 ? -58.021 -7.055 25.262 1.00 89.94 297 GLU A C 1
ATOM 2426 O O . GLU A 1 297 ? -59.121 -7.207 25.798 1.00 89.94 297 GLU A O 1
ATOM 2431 N N . LEU A 1 298 ? -57.561 -5.845 24.920 1.00 93.88 298 LEU A N 1
ATOM 2432 C CA . LEU A 1 298 ? -58.304 -4.601 25.146 1.00 93.88 298 LEU A CA 1
ATOM 2433 C C . LEU A 1 298 ? -59.655 -4.582 24.407 1.00 93.88 298 LEU A C 1
ATOM 2435 O O . LEU A 1 298 ? -60.660 -4.175 24.989 1.00 93.88 298 LEU A O 1
ATOM 2439 N N . ILE A 1 299 ? -59.703 -5.058 23.156 1.00 91.38 299 ILE A N 1
ATOM 2440 C CA . ILE A 1 299 ? -60.950 -5.185 22.380 1.00 91.38 299 ILE A CA 1
ATOM 2441 C C . ILE A 1 299 ? -61.918 -6.175 23.045 1.00 91.38 299 ILE A C 1
ATOM 2443 O O . ILE A 1 299 ? -63.092 -5.847 23.207 1.00 91.38 299 ILE A O 1
ATOM 2447 N N . ASN A 1 300 ? -61.442 -7.343 23.490 1.00 91.50 300 ASN A N 1
ATOM 2448 C CA . ASN A 1 300 ? -62.277 -8.324 24.196 1.00 91.50 300 ASN A CA 1
ATOM 2449 C C . ASN A 1 300 ? -62.861 -7.741 25.503 1.00 91.50 300 ASN A C 1
ATOM 2451 O O . ASN A 1 300 ? -64.033 -7.959 25.819 1.00 91.50 300 ASN A O 1
ATOM 2455 N N . HIS A 1 301 ? -62.061 -6.980 26.259 1.00 90.56 301 HIS A N 1
ATOM 2456 C CA . HIS A 1 301 ? -62.498 -6.324 27.495 1.00 90.56 301 HIS A CA 1
ATOM 2457 C C . HIS A 1 301 ? -63.522 -5.206 27.228 1.00 90.56 301 HIS A C 1
ATOM 2459 O O . HIS A 1 301 ? -64.545 -5.124 27.908 1.00 90.56 301 HIS A O 1
ATOM 2465 N N . LEU A 1 302 ? -63.298 -4.381 26.197 1.00 91.06 302 LEU A N 1
ATOM 2466 C CA . LEU A 1 302 ? -64.266 -3.375 25.744 1.00 91.06 302 LEU A CA 1
ATOM 2467 C C . LEU A 1 302 ? -65.593 -4.013 25.318 1.00 91.06 302 LEU A C 1
ATOM 2469 O O . LEU A 1 302 ? -66.645 -3.531 25.730 1.00 91.06 302 LEU A O 1
ATOM 2473 N N . GLN A 1 303 ? -65.550 -5.111 24.559 1.00 91.31 303 GLN A N 1
ATOM 2474 C CA . GLN A 1 303 ? -66.749 -5.846 24.157 1.00 91.31 303 GLN A CA 1
ATOM 2475 C C . GLN A 1 303 ? -67.513 -6.385 25.378 1.00 91.31 303 GLN A C 1
ATOM 2477 O O . GLN A 1 303 ? -68.705 -6.129 25.503 1.00 91.31 303 GLN A O 1
ATOM 2482 N N . THR A 1 304 ? -66.815 -7.008 26.334 1.00 92.06 304 THR A N 1
ATOM 2483 C CA . THR A 1 304 ? -67.420 -7.514 27.583 1.00 92.06 304 THR A CA 1
ATOM 2484 C C . THR A 1 304 ? -68.117 -6.399 28.380 1.00 92.06 304 THR A C 1
ATOM 2486 O O . THR A 1 304 ? -69.203 -6.600 28.926 1.00 92.06 304 THR A O 1
ATOM 2489 N N . ASN A 1 305 ? -67.531 -5.197 28.417 1.00 93.62 305 ASN A N 1
ATOM 2490 C CA . ASN A 1 305 ? -68.144 -4.036 29.067 1.00 93.62 305 ASN A CA 1
ATOM 2491 C C . ASN A 1 305 ? -69.379 -3.517 28.312 1.00 93.62 305 ASN A C 1
ATOM 2493 O O . ASN A 1 305 ? -70.343 -3.104 28.955 1.00 93.62 305 ASN A O 1
ATOM 2497 N N . VAL A 1 306 ? -69.378 -3.550 26.975 1.00 93.00 306 VAL A N 1
ATOM 2498 C CA . VAL A 1 306 ? -70.555 -3.205 26.157 1.00 93.00 306 VAL A CA 1
ATOM 2499 C C . VAL A 1 306 ? -71.687 -4.210 26.385 1.00 93.00 306 VAL A C 1
ATOM 2501 O O . VAL A 1 306 ? -72.819 -3.788 26.618 1.00 93.00 306 VAL A O 1
ATOM 2504 N N . ASP A 1 307 ? -71.385 -5.509 26.412 1.00 93.44 307 ASP A N 1
ATOM 2505 C CA . ASP A 1 307 ? -72.367 -6.570 26.672 1.00 93.44 307 ASP A CA 1
ATOM 2506 C C . ASP A 1 307 ? -73.006 -6.411 28.071 1.00 93.44 307 ASP A C 1
ATOM 2508 O O . ASP A 1 307 ? -74.229 -6.481 28.219 1.00 93.44 307 ASP A O 1
ATOM 2512 N N . TYR A 1 308 ? -72.202 -6.096 29.096 1.00 93.88 308 TYR A N 1
ATOM 2513 C CA . TYR A 1 308 ? -72.690 -5.795 30.450 1.00 93.88 308 TYR A CA 1
ATOM 2514 C C . TYR A 1 308 ? -73.557 -4.526 30.508 1.00 93.88 308 TYR A C 1
ATOM 2516 O O . TYR A 1 308 ? -74.609 -4.522 31.153 1.00 93.88 308 TYR A O 1
ATOM 2524 N N . LEU A 1 309 ? -73.151 -3.443 29.834 1.00 91.69 309 LEU A N 1
ATOM 2525 C CA . LEU A 1 309 ? -73.946 -2.211 29.761 1.00 91.69 309 LEU A CA 1
ATOM 2526 C C . LEU A 1 309 ? -75.290 -2.453 29.060 1.00 91.69 309 LEU A C 1
ATOM 2528 O O . LEU A 1 309 ? -76.314 -1.953 29.528 1.00 91.69 309 LEU A O 1
ATOM 2532 N N . TYR A 1 310 ? -75.306 -3.269 28.005 1.00 93.56 310 TYR A N 1
ATOM 2533 C CA . TYR A 1 310 ? -76.526 -3.666 27.305 1.00 93.56 310 TYR A CA 1
ATOM 2534 C C . TYR A 1 310 ? -77.464 -4.485 28.211 1.00 93.56 310 TYR A C 1
ATOM 2536 O O . TYR A 1 310 ? -78.650 -4.167 28.311 1.00 93.56 310 TYR A O 1
ATOM 2544 N N . GLU A 1 311 ? -76.940 -5.462 28.963 1.00 94.62 311 GLU A N 1
ATOM 2545 C CA . GLU A 1 311 ? -77.718 -6.228 29.953 1.00 94.62 311 GLU A CA 1
ATOM 2546 C C . GLU A 1 311 ? -78.357 -5.317 31.021 1.00 94.62 311 GLU A C 1
ATOM 2548 O O . GLU A 1 311 ? -79.515 -5.508 31.409 1.00 94.62 311 GLU A O 1
ATOM 2553 N N . LYS A 1 312 ? -77.626 -4.293 31.488 1.00 92.50 312 LYS A N 1
ATOM 2554 C CA . LYS A 1 312 ? -78.160 -3.292 32.427 1.00 92.50 312 LYS A CA 1
ATOM 2555 C C . LYS A 1 312 ? -79.215 -2.393 31.794 1.00 92.50 312 LYS A C 1
ATOM 2557 O O . LYS A 1 312 ? -80.200 -2.086 32.464 1.00 92.50 312 LYS A O 1
ATOM 2562 N N . GLN A 1 313 ? -79.034 -1.991 30.538 1.00 91.81 313 GLN A N 1
ATOM 2563 C CA . GLN A 1 313 ? -79.989 -1.149 29.822 1.00 91.81 313 GLN A CA 1
ATOM 2564 C C . GLN A 1 313 ? -81.330 -1.868 29.618 1.00 91.81 313 GLN A C 1
ATOM 2566 O O . GLN A 1 313 ? -82.370 -1.280 29.915 1.00 91.81 313 GLN A O 1
ATOM 2571 N N . VAL A 1 314 ? -81.310 -3.146 29.219 1.00 93.88 314 VAL A N 1
ATOM 2572 C CA . VAL A 1 314 ? -82.524 -3.980 29.110 1.00 93.88 314 VAL A CA 1
ATOM 2573 C C . VAL A 1 314 ? -83.226 -4.092 30.467 1.00 93.88 314 VAL A C 1
ATOM 2575 O O . VAL A 1 314 ? -84.385 -3.710 30.586 1.00 93.88 314 VAL A O 1
ATOM 2578 N N . LYS A 1 315 ? -82.509 -4.473 31.533 1.00 92.31 315 LYS A N 1
ATOM 2579 C CA . LYS A 1 315 ? -83.104 -4.608 32.879 1.00 92.31 315 LYS A CA 1
ATOM 2580 C C . LYS A 1 315 ? -83.662 -3.299 33.449 1.00 92.31 315 LYS A C 1
ATOM 2582 O O . LYS A 1 315 ? -84.586 -3.327 34.260 1.00 92.31 315 LYS A O 1
ATOM 2587 N N . PHE A 1 316 ? -83.112 -2.151 33.053 1.00 93.00 316 PHE A N 1
ATOM 2588 C CA . PHE A 1 316 ? -83.665 -0.843 33.405 1.00 93.00 316 PHE A CA 1
ATOM 2589 C C . PHE A 1 316 ? -84.950 -0.536 32.620 1.00 93.00 316 PHE A C 1
ATOM 2591 O O . PHE A 1 316 ? -85.895 0.005 33.191 1.00 93.00 316 PHE A O 1
ATOM 2598 N N . GLN A 1 317 ? -85.014 -0.931 31.346 1.00 89.75 317 GLN A N 1
ATOM 2599 C CA . GLN A 1 317 ? -86.207 -0.806 30.510 1.00 89.75 317 GLN A CA 1
ATOM 2600 C C . GLN A 1 317 ? -87.358 -1.694 31.022 1.00 89.75 317 GLN A C 1
ATOM 2602 O O . GLN A 1 317 ? -88.452 -1.172 31.238 1.00 89.75 317 GLN A O 1
ATOM 2607 N N . ASP A 1 318 ? -87.094 -2.966 31.346 1.00 92.56 318 ASP A N 1
ATOM 2608 C CA . ASP A 1 318 ? -88.071 -3.888 31.961 1.00 92.56 318 ASP A CA 1
ATOM 2609 C C . ASP A 1 318 ? -88.649 -3.311 33.274 1.00 92.56 318 ASP A C 1
ATOM 2611 O O . ASP A 1 318 ? -89.845 -3.402 33.571 1.00 92.56 318 ASP A O 1
ATOM 2615 N N . MET A 1 319 ? -87.786 -2.683 34.083 1.00 91.75 319 MET A N 1
ATOM 2616 C CA . MET A 1 319 ? -88.175 -2.054 35.346 1.00 91.75 319 MET A CA 1
ATOM 2617 C C . MET A 1 319 ? -89.050 -0.811 35.127 1.00 91.75 319 MET A C 1
ATOM 2619 O O . MET A 1 319 ? -90.011 -0.618 35.873 1.00 91.75 319 MET A O 1
ATOM 2623 N N . LEU A 1 320 ? -88.755 0.015 34.117 1.00 93.19 320 LEU A N 1
ATOM 2624 C CA . LEU A 1 320 ? -89.606 1.150 33.744 1.00 93.19 320 LEU A CA 1
ATOM 2625 C C . LEU A 1 320 ? -90.983 0.688 33.253 1.00 93.19 320 LEU A C 1
ATOM 2627 O O . LEU A 1 320 ? -91.987 1.284 33.640 1.00 93.19 320 LEU A O 1
ATOM 2631 N N . GLU A 1 321 ? -91.047 -0.387 32.467 1.00 92.94 321 GLU A N 1
ATOM 2632 C CA . GLU A 1 321 ? -92.306 -0.957 31.977 1.00 92.94 321 GLU A CA 1
ATOM 2633 C C . GLU A 1 321 ? -93.191 -1.451 33.137 1.00 92.94 321 GLU A C 1
ATOM 2635 O O . GLU A 1 321 ? -94.344 -1.032 33.251 1.00 92.94 321 GLU A O 1
ATOM 2640 N N . SER A 1 322 ? -92.630 -2.201 34.097 1.00 90.50 322 SER A N 1
ATOM 2641 C CA . SER A 1 322 ? -93.368 -2.620 35.305 1.00 90.50 322 SER A CA 1
ATOM 2642 C C . SER A 1 322 ? -93.759 -1.448 36.228 1.00 90.50 322 SER A C 1
ATOM 2644 O O . SER A 1 322 ? -94.759 -1.529 36.948 1.00 90.50 322 SER A O 1
ATOM 2646 N N . ILE A 1 323 ? -93.004 -0.342 36.227 1.00 91.62 323 ILE A N 1
ATOM 2647 C CA . ILE A 1 323 ? -93.389 0.887 36.944 1.00 91.62 323 ILE A CA 1
ATOM 2648 C C . ILE A 1 323 ? -94.565 1.578 36.241 1.00 91.62 323 ILE A C 1
ATOM 2650 O O . ILE A 1 323 ? -95.496 2.008 36.925 1.00 91.62 323 ILE A O 1
ATOM 2654 N N . MET A 1 324 ? -94.573 1.650 34.906 1.00 89.69 324 MET A N 1
ATOM 2655 C CA . MET A 1 324 ? -95.702 2.207 34.150 1.00 89.69 324 MET A CA 1
ATOM 2656 C C . MET A 1 324 ? -96.974 1.371 34.336 1.00 89.69 324 MET A C 1
ATOM 2658 O O . MET A 1 324 ? -98.007 1.940 34.675 1.00 89.69 324 MET A O 1
ATOM 2662 N N . GLU A 1 325 ? -96.897 0.041 34.246 1.00 91.38 325 GLU A N 1
ATOM 2663 C CA . GLU A 1 325 ? -98.030 -0.867 34.506 1.00 91.38 325 GLU A CA 1
ATOM 2664 C C . GLU A 1 325 ? -98.630 -0.660 35.917 1.00 91.38 325 GLU A C 1
ATOM 2666 O O . GLU A 1 325 ? -99.853 -0.587 36.102 1.00 91.38 325 GLU A O 1
ATOM 2671 N N . LYS A 1 326 ? -97.773 -0.486 36.933 1.00 89.69 326 LYS A N 1
ATOM 2672 C CA . LYS A 1 326 ? -98.196 -0.164 38.310 1.00 89.69 326 LYS A CA 1
ATOM 2673 C C . LYS A 1 326 ? -98.822 1.224 38.434 1.00 89.69 326 LYS A C 1
ATOM 2675 O O . LYS A 1 326 ? -99.803 1.385 39.157 1.00 89.69 326 LYS A O 1
ATOM 2680 N N . LEU A 1 327 ? -98.304 2.226 37.726 1.00 86.06 327 LEU A N 1
ATOM 2681 C CA . LEU A 1 327 ? -98.906 3.560 37.694 1.00 86.06 327 LEU A CA 1
ATOM 2682 C C . LEU A 1 327 ? -100.257 3.563 36.963 1.00 86.06 327 LEU A C 1
ATOM 2684 O O . LEU A 1 327 ? -101.190 4.210 37.439 1.00 86.06 327 LEU A O 1
ATOM 2688 N N . GLU A 1 328 ? -100.410 2.817 35.866 1.00 87.06 328 GLU A N 1
ATOM 2689 C CA . GLU A 1 328 ? -101.685 2.694 35.149 1.00 87.06 328 GLU A CA 1
ATOM 2690 C C . GLU A 1 328 ? -102.752 1.979 35.982 1.00 87.06 328 GLU A C 1
ATOM 2692 O O . GLU A 1 328 ? -103.887 2.456 36.064 1.00 87.06 328 GLU A O 1
ATOM 2697 N N . THR A 1 329 ? -102.395 0.885 36.660 1.00 86.19 329 THR A N 1
ATOM 2698 C CA . THR A 1 329 ? -103.316 0.157 37.549 1.00 86.19 329 THR A CA 1
ATOM 2699 C C . THR A 1 329 ? -103.753 1.008 38.745 1.00 86.19 329 THR A C 1
ATOM 2701 O O . THR A 1 329 ? -104.962 1.190 38.924 1.00 86.19 329 THR A O 1
ATOM 2704 N N . ILE A 1 330 ? -102.818 1.642 39.470 1.00 85.56 330 ILE A N 1
ATOM 2705 C CA . ILE A 1 330 ? -103.113 2.606 40.555 1.00 85.56 330 ILE A CA 1
ATOM 2706 C C . ILE A 1 330 ? -103.965 3.779 40.044 1.00 85.56 330 ILE A C 1
ATOM 2708 O O . ILE A 1 330 ? -104.911 4.205 40.712 1.00 85.56 330 ILE A O 1
ATOM 2712 N N . SER A 1 331 ? -103.681 4.285 38.841 1.00 81.25 331 SER A N 1
ATOM 2713 C CA . SER A 1 331 ? -104.472 5.325 38.171 1.00 81.25 331 SER A CA 1
ATOM 2714 C C . SER A 1 331 ? -105.882 4.846 37.799 1.00 81.25 331 SER A C 1
ATOM 2716 O O . SER A 1 331 ? -106.841 5.622 37.866 1.00 81.25 331 SER A O 1
ATOM 2718 N N . SER A 1 332 ? -106.047 3.574 37.426 1.00 78.44 332 SER A N 1
ATOM 2719 C CA . SER A 1 332 ? -107.356 2.972 37.150 1.00 78.44 332 SER A CA 1
ATOM 2720 C C . SER A 1 332 ? -108.180 2.822 38.432 1.00 78.44 332 SER A C 1
ATOM 2722 O O . SER A 1 332 ? -109.361 3.168 38.440 1.00 78.44 332 SER A O 1
ATOM 2724 N N . ASP A 1 333 ? -107.563 2.381 39.530 1.00 80.12 333 ASP A N 1
ATOM 2725 C CA . ASP A 1 333 ? -108.242 2.189 40.813 1.00 80.12 333 ASP A CA 1
ATOM 2726 C C . ASP A 1 333 ? -108.564 3.521 41.485 1.00 80.12 333 ASP A C 1
ATOM 2728 O O . ASP A 1 333 ? -109.673 3.700 41.980 1.00 80.12 333 ASP A O 1
ATOM 2732 N N . SER A 1 334 ? -107.674 4.510 41.389 1.00 76.62 334 SER A N 1
ATOM 2733 C CA . SER A 1 334 ? -107.957 5.883 41.828 1.00 76.62 334 SER A CA 1
ATOM 2734 C C . SER A 1 334 ? -109.145 6.486 41.067 1.00 76.62 334 SER A C 1
ATOM 2736 O O . SER A 1 33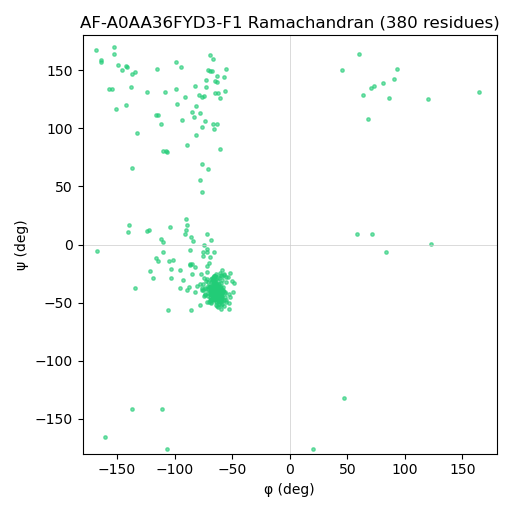4 ? -110.001 7.136 41.666 1.00 76.62 334 SER A O 1
ATOM 2738 N N . ARG A 1 335 ? -109.268 6.211 39.759 1.00 74.75 335 ARG A N 1
ATOM 2739 C CA . ARG A 1 335 ? -110.439 6.616 38.959 1.00 74.75 335 ARG A CA 1
ATOM 2740 C C . ARG A 1 335 ? -111.722 5.873 39.363 1.00 74.75 335 ARG A C 1
ATOM 2742 O O . ARG A 1 335 ? -112.770 6.511 39.425 1.00 74.75 335 ARG A O 1
ATOM 2749 N N . LYS A 1 336 ? -111.657 4.580 39.712 1.00 74.50 336 LYS A N 1
ATOM 2750 C CA . LYS A 1 336 ? -112.803 3.823 40.272 1.00 74.50 336 LYS A CA 1
ATOM 2751 C C . LYS A 1 336 ? -113.229 4.370 41.642 1.00 74.50 336 LYS A C 1
ATOM 2753 O O . LYS A 1 336 ? -114.419 4.559 41.877 1.00 74.50 336 LYS A O 1
ATOM 2758 N N . MET A 1 337 ? -112.272 4.682 42.518 1.00 71.06 337 MET A N 1
ATOM 2759 C CA . MET A 1 337 ? -112.523 5.296 43.830 1.00 71.06 337 MET A CA 1
ATOM 2760 C C . MET A 1 337 ? -113.228 6.653 43.689 1.00 71.06 337 MET A C 1
ATOM 2762 O O . MET A 1 337 ? -114.235 6.879 44.353 1.00 71.06 337 MET A O 1
ATOM 2766 N N . LEU A 1 338 ? -112.757 7.516 42.780 1.00 69.50 338 LEU A N 1
ATOM 2767 C CA . LEU A 1 338 ? -113.367 8.824 42.500 1.00 69.50 338 LEU A CA 1
ATOM 2768 C C . LEU A 1 338 ? -114.757 8.719 41.848 1.00 69.50 338 LEU A C 1
ATOM 2770 O O . LEU A 1 338 ? -115.642 9.523 42.148 1.00 69.50 338 LEU A O 1
ATOM 2774 N N . ALA A 1 339 ? -114.991 7.721 40.991 1.00 68.81 339 ALA A N 1
ATOM 2775 C CA . ALA A 1 339 ? -116.326 7.436 40.460 1.00 68.81 339 ALA A CA 1
ATOM 2776 C C . ALA A 1 339 ? -117.297 7.018 41.582 1.00 68.81 339 ALA A C 1
ATOM 2778 O O . ALA A 1 339 ? -118.414 7.529 41.666 1.00 68.81 339 ALA A O 1
ATOM 2779 N N . ASN A 1 340 ? -116.850 6.159 42.501 1.00 66.12 340 ASN A N 1
ATOM 2780 C CA . ASN A 1 340 ? -117.656 5.726 43.642 1.00 66.12 340 ASN A CA 1
ATOM 2781 C C . ASN A 1 340 ? -117.920 6.870 44.640 1.00 66.12 340 ASN A C 1
ATOM 2783 O O . ASN A 1 340 ? -119.052 7.019 45.105 1.00 66.12 340 ASN A O 1
ATOM 2787 N N . SER A 1 341 ? -116.922 7.710 44.947 1.00 61.84 341 SER A N 1
ATOM 2788 C CA . SER A 1 341 ? -117.100 8.843 45.867 1.00 61.84 341 SER A CA 1
ATOM 2789 C C . SER A 1 341 ? -118.008 9.923 45.279 1.00 61.84 341 SER A C 1
ATOM 2791 O O . SER A 1 341 ? -118.916 10.386 45.964 1.00 61.84 341 SER A O 1
ATOM 2793 N N . SER A 1 342 ? -117.844 10.265 43.996 1.00 60.44 342 SER A N 1
ATOM 2794 C CA . SER A 1 342 ? -118.733 11.222 43.322 1.00 60.44 342 SER A CA 1
ATOM 2795 C C . SER A 1 342 ? -120.164 10.696 43.174 1.00 60.44 342 SER A C 1
ATOM 2797 O O . SER A 1 342 ? -121.102 11.480 43.293 1.00 60.44 342 SER A O 1
ATOM 2799 N N . SER A 1 343 ? -120.367 9.381 43.018 1.00 57.84 343 SER A N 1
ATOM 2800 C CA . SER A 1 343 ? -121.706 8.776 43.074 1.00 57.84 343 SER A CA 1
ATOM 2801 C C . SER A 1 343 ? -122.347 8.889 44.466 1.00 57.84 343 SER A C 1
ATOM 2803 O O . SER A 1 343 ? -123.556 9.102 44.558 1.00 57.84 343 SER A O 1
ATOM 2805 N N . ALA A 1 344 ? -121.564 8.767 45.543 1.00 57.25 344 ALA A N 1
ATOM 2806 C CA . ALA A 1 344 ? -122.051 8.944 46.913 1.00 57.25 344 ALA A CA 1
ATOM 2807 C C . ALA A 1 344 ? -122.370 10.420 47.226 1.00 57.25 344 ALA A C 1
ATOM 2809 O O . ALA A 1 344 ? -123.440 10.723 47.759 1.00 57.25 344 ALA A O 1
ATOM 2810 N N . GLU A 1 345 ? -121.495 11.351 46.834 1.00 57.97 345 GLU A N 1
ATOM 2811 C CA . GLU A 1 345 ? -121.745 12.790 46.984 1.00 57.97 345 GLU A CA 1
ATOM 2812 C C . GLU A 1 345 ? -122.924 13.268 46.126 1.00 57.97 345 GLU A C 1
ATOM 2814 O O . GLU A 1 345 ? -123.716 14.083 46.593 1.00 57.97 345 GLU A O 1
ATOM 2819 N N . ALA A 1 346 ? -123.098 12.755 44.903 1.00 55.50 346 ALA A N 1
ATOM 2820 C CA . ALA A 1 346 ? -124.234 13.108 44.048 1.00 55.50 346 ALA A CA 1
ATOM 2821 C C . ALA A 1 346 ? -125.578 12.704 44.676 1.00 55.50 346 ALA A C 1
ATOM 2823 O O . ALA A 1 346 ? -126.520 13.500 44.661 1.00 55.50 346 ALA A O 1
ATOM 2824 N N . ALA A 1 347 ? -125.652 11.515 45.287 1.00 53.16 347 ALA A N 1
ATOM 2825 C CA . ALA A 1 347 ? -126.827 11.084 46.042 1.00 53.16 347 ALA A CA 1
ATOM 2826 C C . ALA A 1 347 ? -127.099 12.014 47.241 1.00 53.16 347 ALA A C 1
ATOM 2828 O O . ALA A 1 347 ? -128.208 12.524 47.393 1.00 53.16 347 ALA A O 1
ATOM 2829 N N . GLN A 1 348 ? -126.073 12.314 48.043 1.00 54.75 348 GLN A N 1
ATOM 2830 C CA . GLN A 1 348 ? -126.220 13.141 49.248 1.00 54.75 348 GLN A CA 1
ATOM 2831 C C . GLN A 1 348 ? -126.476 14.634 48.949 1.00 54.75 348 GLN A C 1
ATOM 2833 O O . GLN A 1 348 ? -127.047 15.351 49.773 1.00 54.75 348 GLN A O 1
ATOM 2838 N N . LYS A 1 349 ? -126.079 15.127 47.768 1.00 54.25 349 LYS A N 1
ATOM 2839 C CA . LYS A 1 349 ? -126.269 16.528 47.352 1.00 54.25 349 LYS A CA 1
ATOM 2840 C C . LYS A 1 349 ? -127.646 16.791 46.734 1.00 54.25 349 LYS A C 1
ATOM 2842 O O . LYS A 1 349 ? -128.140 17.911 46.850 1.00 54.25 349 LYS A O 1
ATOM 2847 N N . LEU A 1 350 ? -128.293 15.767 46.168 1.00 48.75 350 LEU A N 1
ATOM 2848 C CA . LEU A 1 350 ? -129.721 15.801 45.818 1.00 48.75 350 LEU A CA 1
ATOM 2849 C C . LEU A 1 350 ? -130.614 15.951 47.062 1.00 48.75 350 LEU A C 1
ATOM 2851 O O . LEU A 1 350 ? -131.626 16.641 47.016 1.00 48.75 350 LEU A O 1
ATOM 2855 N N . GLU A 1 351 ? -130.203 15.380 48.195 1.00 50.56 351 GLU A N 1
ATOM 2856 C CA . GLU A 1 351 ? -130.957 15.412 49.457 1.00 50.56 351 GLU A CA 1
ATOM 2857 C C . GLU A 1 351 ? -130.905 16.774 50.191 1.00 50.56 351 GLU A C 1
ATOM 2859 O O . GLU A 1 351 ? -131.599 16.974 51.186 1.00 50.56 351 GLU A O 1
ATOM 2864 N N . LYS A 1 352 ? -130.099 17.735 49.706 1.00 44.59 352 LYS A N 1
ATOM 2865 C CA . LYS A 1 352 ? -129.856 19.041 50.358 1.00 44.59 352 LYS A CA 1
ATOM 2866 C C . LYS A 1 352 ? -130.195 20.282 49.522 1.00 44.59 352 LYS A C 1
ATOM 2868 O O . LYS A 1 352 ? -129.853 21.389 49.927 1.00 44.59 352 LYS A O 1
ATOM 2873 N N . SER A 1 353 ? -130.898 20.145 48.396 1.00 42.19 353 SER A N 1
ATOM 2874 C CA . SER A 1 353 ? -131.341 21.297 47.586 1.00 42.19 353 SER A CA 1
ATOM 2875 C C . SER A 1 353 ? -132.719 21.865 47.976 1.00 42.19 353 SER A C 1
ATOM 2877 O O . SER A 1 353 ? -133.320 22.592 47.189 1.00 42.19 353 SER A O 1
ATOM 2879 N N . SER A 1 354 ? -133.231 21.546 49.170 1.00 37.75 354 SER A N 1
ATOM 2880 C CA . SER A 1 354 ? -134.477 22.097 49.723 1.00 37.75 354 SER A CA 1
ATOM 2881 C C . SER A 1 354 ? -134.179 22.940 50.969 1.00 37.75 354 SER A C 1
ATOM 2883 O O . SER A 1 354 ? -133.826 22.380 52.002 1.00 37.75 354 SER A O 1
ATOM 2885 N N . SER A 1 355 ? -134.383 24.260 50.857 1.00 33.19 355 SER A N 1
ATOM 2886 C CA . SER A 1 355 ? -134.138 25.311 51.873 1.00 33.19 355 SER A CA 1
ATOM 2887 C C . SER A 1 355 ? -132.642 25.557 52.207 1.00 33.19 355 SER A C 1
ATOM 2889 O O . SER A 1 355 ? -131.982 24.672 52.733 1.00 33.19 355 SER A O 1
ATOM 2891 N N . ALA A 1 356 ? -131.987 26.667 51.816 1.00 38.56 356 ALA A N 1
ATOM 2892 C CA . ALA A 1 356 ? -132.227 28.116 52.065 1.00 38.56 356 ALA A CA 1
ATOM 2893 C C . ALA A 1 356 ? -131.494 28.642 53.334 1.00 38.56 356 ALA A C 1
ATOM 2895 O O . ALA A 1 356 ? -131.463 27.926 54.327 1.00 38.56 356 ALA A O 1
ATOM 2896 N N . GLU A 1 357 ? -130.928 29.863 53.426 1.00 30.55 357 GLU A N 1
ATOM 2897 C CA . GLU A 1 357 ? -130.510 30.903 52.445 1.00 30.55 357 GLU A CA 1
ATOM 2898 C C . GLU A 1 357 ? -129.647 31.995 53.165 1.00 30.55 357 GLU A C 1
ATOM 2900 O O . GLU A 1 357 ? -129.653 32.030 54.391 1.00 30.55 357 GLU A O 1
ATOM 2905 N N . ALA A 1 358 ? -128.961 32.888 52.420 1.00 31.17 358 ALA A N 1
ATOM 2906 C CA . ALA A 1 358 ? -128.215 34.110 52.844 1.00 31.17 358 ALA A CA 1
ATOM 2907 C C . ALA A 1 358 ? -126.960 33.935 53.770 1.00 31.17 358 ALA A C 1
ATOM 2909 O O . ALA A 1 358 ? -127.023 33.222 54.760 1.00 31.17 358 ALA A O 1
ATOM 2910 N N . VAL A 1 359 ? -125.734 34.464 53.538 1.00 33.41 359 VAL A N 1
ATOM 2911 C CA . VAL A 1 359 ? -125.185 35.716 52.918 1.00 33.41 359 VAL A CA 1
ATOM 2912 C C . VAL A 1 359 ? -125.385 36.963 53.808 1.00 33.41 359 VAL A C 1
ATOM 2914 O O . VAL A 1 359 ? -126.508 37.121 54.279 1.00 33.41 359 VAL A O 1
ATOM 2917 N N . PRO A 1 360 ? -124.416 37.903 54.018 1.00 56.09 360 PRO A N 1
ATOM 2918 C CA . PRO A 1 360 ? -122.999 38.048 53.582 1.00 56.09 360 PRO A CA 1
ATOM 2919 C C . PRO A 1 360 ? -122.038 37.868 54.821 1.00 56.09 360 PRO A C 1
ATOM 2921 O O . PRO A 1 360 ? -122.403 37.006 55.619 1.00 56.09 360 PRO A O 1
ATOM 2924 N N . PRO A 1 361 ? -120.880 38.556 55.101 1.00 47.22 361 PRO A N 1
ATOM 2925 C CA . PRO A 1 361 ? -120.102 39.601 54.401 1.00 47.22 361 PRO A CA 1
ATOM 2926 C C . PRO A 1 361 ? -118.542 39.425 54.392 1.00 47.22 361 PRO A C 1
ATOM 2928 O O . PRO A 1 361 ? -118.034 38.338 54.149 1.00 47.22 361 PRO A O 1
ATOM 2931 N N . ALA A 1 362 ? -117.800 40.538 54.526 1.00 31.94 362 ALA A N 1
ATOM 2932 C CA . ALA A 1 362 ? -116.378 40.807 54.229 1.00 31.94 362 ALA A CA 1
ATOM 2933 C C . ALA A 1 362 ? -115.476 40.931 55.507 1.00 31.94 362 ALA A C 1
ATOM 2935 O O . ALA A 1 362 ? -115.988 40.745 56.605 1.00 31.94 362 ALA A O 1
ATOM 2936 N N . SER A 1 363 ? -114.163 41.253 55.488 1.00 32.31 363 SER A N 1
ATOM 2937 C CA . SER A 1 363 ? -113.301 41.900 54.466 1.00 32.31 363 SER A CA 1
ATOM 2938 C C . SER A 1 363 ? -111.777 41.736 54.704 1.00 32.31 363 SER A C 1
ATOM 2940 O O . SER A 1 363 ? -111.408 41.650 55.866 1.00 32.31 363 SER A O 1
ATOM 2942 N N . ARG A 1 364 ? -110.955 41.865 53.630 1.00 37.59 364 ARG A N 1
ATOM 2943 C CA . ARG A 1 364 ? -109.681 42.654 53.467 1.00 37.59 364 ARG A CA 1
ATOM 2944 C C . ARG A 1 364 ? -108.575 42.631 54.548 1.00 37.59 364 ARG A C 1
ATOM 2946 O O . ARG A 1 364 ? -108.881 42.646 55.727 1.00 37.59 364 ARG A O 1
ATOM 2953 N N . ASP A 1 365 ? -107.269 42.780 54.287 1.00 33.47 365 ASP A N 1
ATOM 2954 C CA . ASP A 1 365 ? -106.310 42.731 53.142 1.00 33.47 365 ASP A CA 1
ATOM 2955 C C . ASP A 1 365 ? -104.944 42.322 53.811 1.00 33.47 365 ASP A C 1
ATOM 2957 O O . ASP A 1 365 ? -104.870 42.334 55.038 1.00 33.47 365 ASP A O 1
ATOM 2961 N N . ALA A 1 366 ? -103.840 41.856 53.206 1.00 33.59 366 ALA A N 1
ATOM 2962 C CA . ALA A 1 366 ? -102.863 42.515 52.314 1.00 33.59 366 ALA A CA 1
ATOM 2963 C C . ALA A 1 366 ? -101.599 41.585 52.256 1.00 33.59 366 ALA A C 1
ATOM 2965 O O . ALA A 1 366 ? -101.244 41.031 53.291 1.00 33.59 366 ALA A O 1
ATOM 2966 N N . THR A 1 367 ? -100.999 41.207 51.112 1.00 36.97 367 THR A N 1
ATOM 2967 C CA . THR A 1 367 ? -99.953 41.896 50.292 1.00 36.97 367 THR A CA 1
ATOM 2968 C C . THR A 1 367 ? -98.487 41.497 50.632 1.00 36.97 367 THR A C 1
ATOM 2970 O O . THR A 1 367 ? -98.175 41.202 51.777 1.00 36.97 367 THR A O 1
ATOM 2973 N N . HIS A 1 368 ? -97.597 41.568 49.621 1.00 35.12 368 HIS A N 1
ATOM 2974 C CA . HIS A 1 368 ? -96.141 41.258 49.550 1.00 35.12 368 HIS A CA 1
ATOM 2975 C C . HIS A 1 368 ? -95.755 39.782 49.248 1.00 35.12 368 HIS A C 1
ATOM 2977 O O . HIS A 1 368 ? -96.335 38.881 49.838 1.00 35.12 368 HIS A O 1
ATOM 2983 N N . LEU A 1 369 ? -94.930 39.425 48.232 1.00 34.12 369 LEU A N 1
ATOM 2984 C CA . LEU A 1 369 ? -93.642 39.945 47.668 1.00 34.12 369 LEU A CA 1
ATOM 2985 C C . LEU A 1 369 ? -92.418 39.463 48.495 1.00 34.12 369 LEU A C 1
ATOM 2987 O O . LEU A 1 369 ? -92.521 39.461 49.713 1.00 34.12 369 LEU A O 1
ATOM 2991 N N . LEU A 1 370 ? -91.251 39.045 47.961 1.00 35.44 370 LEU A N 1
ATOM 2992 C CA . LEU A 1 370 ? -90.609 39.105 46.620 1.00 35.44 370 LEU A CA 1
ATOM 2993 C C . LEU A 1 370 ? -89.678 37.872 46.377 1.00 35.44 370 LEU A C 1
ATOM 2995 O O . LEU A 1 370 ? -89.190 37.321 47.352 1.00 35.44 370 LEU A O 1
ATOM 2999 N N . THR A 1 371 ? -89.466 37.515 45.093 1.00 34.28 371 THR A N 1
ATOM 3000 C CA . THR A 1 371 ? -88.246 37.088 44.312 1.00 34.28 371 THR A CA 1
ATOM 3001 C C . THR A 1 371 ? -86.953 36.530 45.006 1.00 34.28 371 THR A C 1
ATOM 3003 O O . THR A 1 371 ? -86.954 36.298 46.201 1.00 34.28 371 THR A O 1
ATOM 3006 N N . THR A 1 372 ? -85.793 36.203 44.385 1.00 34.94 372 THR A N 1
ATOM 3007 C CA . THR A 1 372 ? -85.189 36.291 43.014 1.00 34.94 372 THR A CA 1
ATOM 3008 C C . THR A 1 372 ? -83.958 35.344 42.928 1.00 34.94 372 THR A C 1
ATOM 3010 O O . THR A 1 372 ? -83.342 35.148 43.968 1.00 34.94 372 THR A O 1
ATOM 3013 N N . ASP A 1 373 ? -83.538 34.928 41.716 1.00 34.38 373 ASP A N 1
ATOM 3014 C CA . ASP A 1 373 ? -82.124 34.742 41.260 1.00 34.38 373 ASP A CA 1
ATOM 3015 C C . ASP A 1 373 ? -81.165 33.733 41.980 1.00 34.38 373 ASP A C 1
ATOM 3017 O O . ASP A 1 373 ? -81.456 33.254 43.069 1.00 34.38 373 ASP A O 1
ATOM 3021 N N . GLN A 1 374 ? -80.005 33.298 41.437 1.00 36.34 374 GLN A N 1
ATOM 3022 C CA . GLN A 1 374 ? -79.340 33.505 40.124 1.00 36.34 374 GLN A CA 1
ATOM 3023 C C . GLN A 1 374 ? -78.411 32.318 39.741 1.00 36.34 374 GLN A C 1
ATOM 3025 O O . GLN A 1 374 ? -78.099 31.471 40.578 1.00 36.34 374 GLN A O 1
ATOM 3030 N N . ASP A 1 375 ? -77.921 32.300 38.494 1.00 35.75 375 ASP A N 1
ATOM 3031 C CA . ASP A 1 375 ? -76.864 31.403 37.986 1.00 35.75 375 ASP A CA 1
ATOM 3032 C C . ASP A 1 375 ? -75.452 31.684 38.551 1.00 35.75 375 ASP A C 1
ATOM 3034 O O . ASP A 1 375 ? -75.128 32.807 38.937 1.00 35.75 375 ASP A O 1
ATOM 3038 N N . PHE A 1 376 ? -74.537 30.711 38.409 1.00 32.47 376 PHE A N 1
ATOM 3039 C CA . PHE A 1 376 ? -73.140 31.017 38.058 1.00 32.47 376 PHE A CA 1
ATOM 3040 C C . PHE A 1 376 ? -72.546 29.971 37.095 1.00 32.47 376 PHE A C 1
ATOM 3042 O O . PHE A 1 376 ? -73.011 28.833 37.037 1.00 32.47 376 PHE A O 1
ATOM 3049 N N . LYS A 1 377 ? -71.549 30.376 36.294 1.00 37.75 377 LYS A N 1
ATOM 3050 C CA . LYS A 1 377 ? -71.127 29.688 35.062 1.00 37.75 377 LYS A CA 1
ATOM 3051 C C . LYS A 1 377 ? -69.656 29.968 34.716 1.00 37.75 377 LYS A C 1
ATOM 3053 O O . LYS A 1 377 ? -69.263 31.128 34.666 1.00 37.75 377 LYS A O 1
ATOM 3058 N N . MET A 1 378 ? -68.902 28.924 34.365 1.00 36.47 378 MET A N 1
ATOM 3059 C CA . MET A 1 378 ? -67.641 28.973 33.599 1.00 36.47 378 MET A CA 1
ATOM 3060 C C . MET A 1 378 ? -67.440 27.587 32.938 1.00 36.47 378 MET A C 1
ATOM 3062 O O . MET A 1 378 ? -67.778 26.596 33.583 1.00 36.47 378 MET A O 1
ATOM 3066 N N . ALA A 1 379 ? -67.084 27.398 31.659 1.00 48.00 379 ALA A N 1
ATOM 3067 C CA . ALA A 1 379 ? -66.267 28.166 30.698 1.00 48.00 379 ALA A CA 1
ATOM 3068 C C . ALA A 1 379 ? -64.759 28.148 31.022 1.00 48.00 379 ALA A C 1
ATOM 3070 O O . ALA A 1 379 ? -64.407 28.382 32.176 1.00 48.00 379 ALA A O 1
ATOM 3071 N N . ASP A 1 380 ? -63.839 27.926 30.078 1.00 47.50 380 ASP A N 1
ATOM 3072 C CA . ASP A 1 380 ? -63.925 27.420 28.683 1.00 47.50 380 ASP A CA 1
ATOM 3073 C C . ASP A 1 380 ? -62.503 26.910 28.277 1.00 47.50 380 ASP A C 1
ATOM 3075 O O . ASP A 1 380 ? -61.666 26.735 29.164 1.00 47.50 380 ASP A O 1
ATOM 3079 N N . ASP A 1 381 ? -62.263 26.684 26.974 1.00 46.53 381 ASP A N 1
ATOM 3080 C CA . ASP A 1 381 ? -60.978 26.793 26.227 1.00 46.53 381 ASP A CA 1
ATOM 3081 C C . ASP A 1 381 ? -60.427 25.525 25.513 1.00 46.53 381 ASP A C 1
ATOM 3083 O O . ASP A 1 381 ? -60.211 24.478 26.125 1.00 46.53 381 ASP A O 1
ATOM 3087 N N . ASP A 1 382 ? -60.190 25.720 24.201 1.00 44.78 382 ASP A N 1
ATOM 3088 C CA . ASP A 1 382 ? -59.307 25.062 23.200 1.00 44.78 382 ASP A CA 1
ATOM 3089 C C . ASP A 1 382 ? -59.148 23.517 23.121 1.00 44.78 382 ASP A C 1
ATOM 3091 O O . ASP A 1 382 ? -58.247 22.939 23.774 1.00 44.78 382 ASP A O 1
#

InterPro domains:
  IPR005821 Ion transport domain [PF00520] (136-216)
  IPR052076 Transient receptor potential cation channel [PTHR47143] (139-351)

Nearest PDB structures (foldseek):
  6e2g-assembly1_D  TM=3.574E-01  e=7.924E-01  Rattus norvegicus
  8htt-assembly1_B  TM=2.724E-01  e=5.635E+00  Homo sapiens

Solvent-accessible surface area (backbone atoms only — not comparable to full-atom values): 22961 Å² total; per-residue (Å²): 134,85,72,66,95,82,45,59,64,42,98,87,69,49,71,57,70,47,83,74,61,47,84,45,72,61,92,80,65,77,82,62,72,48,65,66,59,57,50,52,48,50,51,52,44,54,52,32,51,52,50,51,53,50,50,51,52,49,36,72,76,47,44,81,81,44,80,41,72,70,53,52,49,50,53,50,36,37,52,39,56,39,63,50,64,55,66,74,23,72,29,23,70,54,57,69,54,68,43,54,67,35,56,53,46,44,52,53,32,51,52,51,49,54,51,48,50,50,61,54,44,46,74,38,100,80,53,42,65,65,67,67,77,73,70,90,80,87,71,60,66,87,40,76,69,34,38,50,50,46,52,50,44,35,43,77,53,64,76,57,67,51,76,75,67,55,58,67,80,92,79,59,90,73,66,93,55,58,70,85,56,47,53,61,55,51,53,52,48,45,49,50,34,49,48,50,47,38,54,50,53,50,51,55,49,55,56,52,46,53,63,47,47,58,54,46,52,55,47,48,52,49,52,50,50,55,48,51,52,52,50,49,65,70,38,50,70,57,46,76,75,66,67,69,96,71,85,83,88,59,100,84,66,84,48,72,62,67,58,56,47,61,75,70,69,69,61,90,58,54,67,64,50,56,50,54,59,50,50,52,54,50,50,55,52,51,51,55,52,49,53,56,46,54,54,50,54,52,49,53,52,54,48,52,51,50,54,52,51,48,55,51,51,51,56,51,49,57,50,50,50,56,49,49,54,52,49,52,50,53,52,51,51,52,49,51,51,50,51,53,48,51,54,50,50,54,57,58,52,66,77,60,77,72,80,90,82,85,86,88,91,88,79,90,86,85,86,84,89,78,92,80,91,82,89,87,89,78,87,87,86,137

pLDDT: mean 71.07, std 17.1, range [30.55, 94.62]

Radius of gyration: 56.16 Å; Cα contacts (8 Å, |Δi|>4): 153; chains: 1; bounding box: 181×66×104 Å